Protein AF-A0A4Q6BYF3-F1 (afdb_monomer_lite)

Secondary structure (DSSP, 8-state):
--------------------------------------SPPSBPSP-GGG--SS-TT----BB-TTSTTTTTPBB-TTT-PPPEEEEE-SSEEEEEEEEETTEEEEEEEE--TTTEEEEEEEEEEEEEETTEEEEEEEEEEEEEEEEEEEETTT--EEEEEEEEEEEEEE-BTTPPP-HHHHHTT-EEEEEEEE-HHHHHHH--S-EEEEEE---HHHHHHHHHHHHHHHHHHTT-SEE-SSSSSHHHHHHHHHHTSTTTTTTSPPP----SSSSSHHHHHHHHHHTT-EEEEE--HHHHHTT---EEPPP---PPPSS---TT--EEEEEEPP-GGGS-HHHHHHHHHHHHHHHHHHHHHHHHHHHHHHHTTTS-HHHHHHHHHHHHHHHHHHHHHHHGGGS-SS----EEEEEES---S-----TT------SSS----------S-GGGEEEEEESS-PPPTT--

Sequence (468 aa):
MSTPSAFKPSFASTLTLMALGLLGATNQPAFAQQATPTGSAIIAEPDNSCAQSSDANEGPYRFTSVSSKYSGQCVDSNRFRAIQNLSIKANSVVLNNYQHANEFWEARFSIEPTNIEAVYLHVVRFPILSVVEAAHTQIRFKLKIPAQLKNQSSGKTATLNEVLISFEAVRPKDQPYNFALGALTNYAIVGRATSSAQRLVESQAPMEQYELDLAPEEKTQLFKSTLTHATDIGIKYTYNTLRPNCTTTLFDLIDTLPRFNGKFPQFLTVISNDPVAQPSIDALKTRGLLKQRVQNFEDELKGVSRTLAMPQKKSNPILPEVAGKNWSLVVTLPNLANLTQQEQLAILKIRTELLRKAPLALQGLGSAMMKEAGGDASSLITLTLGALQEQLTETIRSVNGSLPNTPQGLGLYLVPYNTPATLTPLKGTKIPAALPFAIVDIMVDASIPKSQEVYYHIGEGVRAAGDA

Foldseek 3Di:
DDDDDDDDDDDDDDDPDPPDDDPDPPPPPPLVPPPPPPDDFQKDAQDCVQDPDPQPQLRWIAGDVLQVVGHGFTWPSLPFFFWPPWDDDPFKTWIWQADDPSFIKIKMDTLDLPFFPWKKWKWFWDDQDPQAIETFIKMKTFTPDWIWIATRPPRDIDTHRMKIKWWAFIDGPPDDDHQLSLQVLNTFIAIHIYDVVVVVVVGPTWIWIFIWPDRSNQSSQLVVLSSVVRNVSRRGGTRHSWPPHRQLVSVSSVCSRPLNPPPADRDTQAPWRHRHDVSSVVVCVLSVTGPFTWDTVVCVVVVDTDTDDDDPDPRQTPPDPPPQWWKKKKKFDPDLVPDDPLQNVLSVQLVVVCVVCVSSLVRSLSSQVSVCPPDDSLVSNVVSVVVVVVVSVVSCVVSQVSHDPAADETEIETDIPDDDDDKDWDPDDDDPPDGSYDHHGHIYDDPDDPPGIDIDTRDPDGDDPPDD

Structure (mmCIF, N/CA/C/O backbone):
data_AF-A0A4Q6BYF3-F1
#
_entry.id   AF-A0A4Q6BYF3-F1
#
loop_
_atom_site.group_PDB
_atom_site.id
_atom_site.type_symbol
_atom_site.label_atom_id
_atom_site.label_alt_id
_atom_site.label_comp_id
_atom_site.label_asym_id
_ato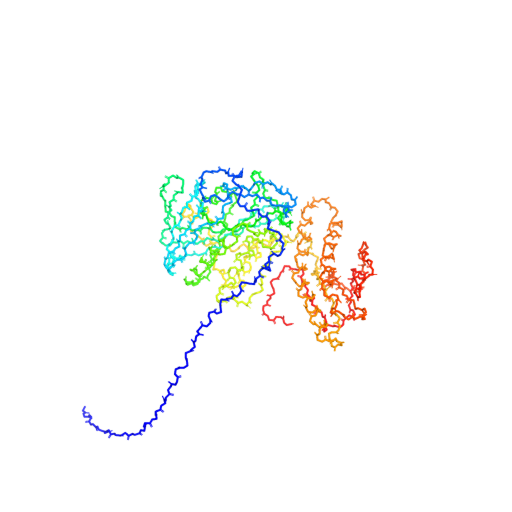m_site.label_entity_id
_atom_site.label_seq_id
_atom_site.pdbx_PDB_ins_code
_atom_site.Cartn_x
_atom_site.Cartn_y
_atom_site.Cartn_z
_atom_site.occupancy
_atom_site.B_iso_or_equiv
_atom_site.auth_seq_id
_atom_site.auth_comp_id
_atom_site.auth_asym_id
_atom_site.auth_atom_id
_atom_site.pdbx_PDB_model_num
ATOM 1 N N . MET A 1 1 ? -8.832 -73.865 13.311 1.00 36.94 1 MET A N 1
ATOM 2 C CA . MET A 1 1 ? -8.047 -74.943 13.943 1.00 36.94 1 MET A CA 1
ATOM 3 C C . MET A 1 1 ? -6.572 -74.604 13.798 1.00 36.94 1 MET A C 1
ATOM 5 O O . MET A 1 1 ? -6.159 -74.287 12.693 1.00 36.94 1 MET A O 1
ATOM 9 N N . SER A 1 2 ? -5.857 -74.615 14.929 1.00 34.62 2 SER A N 1
ATOM 10 C CA . SER A 1 2 ? -4.403 -74.822 15.091 1.00 34.62 2 SER A CA 1
ATOM 11 C C . SER A 1 2 ? -3.400 -73.979 14.276 1.00 34.62 2 SER A C 1
ATOM 13 O O . SER A 1 2 ? -3.035 -74.324 13.158 1.00 34.62 2 SER A O 1
ATOM 15 N N . THR A 1 3 ? -2.836 -72.963 14.940 1.00 40.16 3 THR A N 1
ATOM 16 C CA . THR A 1 3 ? -1.377 -72.686 14.994 1.00 40.16 3 THR A CA 1
ATOM 17 C C . THR A 1 3 ? -0.621 -73.926 15.542 1.00 40.16 3 THR A C 1
ATOM 19 O O . THR A 1 3 ? -1.298 -74.721 16.204 1.00 40.16 3 THR A O 1
ATOM 22 N N . PRO A 1 4 ? 0.717 -74.147 15.353 1.00 45.91 4 PRO A N 1
ATOM 23 C CA . PRO A 1 4 ? 1.779 -73.171 15.698 1.00 45.91 4 PRO A CA 1
ATOM 24 C C . PRO A 1 4 ? 3.186 -73.286 15.028 1.00 45.91 4 PRO A C 1
ATOM 26 O O . PRO A 1 4 ? 3.493 -74.233 14.316 1.00 45.91 4 PRO A O 1
ATOM 29 N N . SER A 1 5 ? 4.073 -72.362 15.453 1.00 33.56 5 SER A N 1
ATOM 30 C CA . SER A 1 5 ? 5.550 -72.487 15.578 1.00 33.56 5 SER A CA 1
ATOM 31 C C . SER A 1 5 ? 6.374 -72.316 14.281 1.00 33.56 5 SER A C 1
ATOM 33 O O . SER A 1 5 ? 5.979 -72.802 13.239 1.00 33.56 5 SER A O 1
ATOM 35 N N . ALA A 1 6 ? 7.529 -71.642 14.220 1.00 35.59 6 ALA A N 1
ATOM 36 C CA . ALA A 1 6 ? 8.556 -71.457 15.238 1.00 35.59 6 ALA A CA 1
ATOM 37 C C . ALA A 1 6 ? 9.418 -70.193 15.022 1.00 35.59 6 ALA A C 1
ATOM 39 O O . ALA A 1 6 ? 9.546 -69.637 13.936 1.00 35.59 6 ALA A O 1
ATOM 40 N N . PHE A 1 7 ? 10.030 -69.808 16.134 1.00 32.06 7 PHE A N 1
ATOM 41 C CA . PHE A 1 7 ? 10.952 -68.715 16.424 1.00 32.06 7 PHE A CA 1
ATOM 42 C C . PHE A 1 7 ? 12.411 -69.114 16.103 1.00 32.06 7 PHE A C 1
ATOM 44 O O . PHE A 1 7 ? 12.770 -70.242 16.437 1.00 32.06 7 PHE A O 1
ATOM 51 N N . LYS A 1 8 ? 13.263 -68.191 15.604 1.00 34.22 8 LYS A N 1
ATOM 52 C CA . LYS A 1 8 ? 14.574 -67.750 16.183 1.00 34.22 8 LYS A CA 1
ATOM 53 C C . LYS A 1 8 ? 15.545 -67.076 15.170 1.00 34.22 8 LYS A C 1
ATOM 55 O O . LYS A 1 8 ? 15.338 -67.198 13.971 1.00 34.22 8 LYS A O 1
ATOM 60 N N . PRO A 1 9 ? 16.533 -66.284 15.659 1.00 39.75 9 PRO A N 1
ATOM 61 C CA . PRO A 1 9 ? 16.914 -64.975 15.111 1.00 39.75 9 PRO A CA 1
ATOM 62 C C . PRO A 1 9 ? 18.357 -64.921 14.574 1.00 39.75 9 PRO A C 1
ATOM 64 O O . PRO A 1 9 ? 19.110 -65.869 14.766 1.00 39.75 9 PRO A O 1
ATOM 67 N N . SER A 1 10 ? 18.759 -63.772 14.008 1.00 26.62 10 SER A N 1
ATOM 68 C CA . SER A 1 10 ? 20.094 -63.143 14.153 1.00 26.62 10 SER A CA 1
ATOM 69 C C . SER A 1 10 ? 20.342 -62.166 13.001 1.00 26.62 10 SER A C 1
ATOM 71 O O . SER A 1 10 ? 20.379 -62.591 11.856 1.00 26.62 10 SER A O 1
ATOM 73 N N . PHE A 1 11 ? 20.514 -60.875 13.288 1.00 29.92 11 PHE A N 1
ATOM 74 C CA . PHE A 1 11 ? 21.774 -60.149 13.072 1.00 29.92 11 PHE A CA 1
ATOM 75 C C . PHE A 1 11 ? 21.577 -58.692 13.497 1.00 29.92 11 PHE A C 1
ATOM 77 O O . PHE A 1 11 ? 20.795 -57.939 12.922 1.00 29.92 11 PHE A O 1
ATOM 84 N N . ALA A 1 12 ? 22.287 -58.324 14.560 1.00 28.39 12 ALA A N 1
ATOM 85 C CA . ALA A 1 12 ? 22.456 -56.951 14.987 1.00 28.39 12 ALA A CA 1
ATOM 86 C C . ALA A 1 12 ? 23.328 -56.212 13.963 1.00 28.39 12 ALA A C 1
ATOM 88 O O . ALA A 1 12 ? 24.380 -56.702 13.556 1.00 28.39 12 ALA A O 1
ATOM 89 N N . SER A 1 13 ? 22.907 -55.018 13.565 1.00 31.47 13 SER A N 1
ATOM 90 C CA . SER A 1 13 ? 23.782 -54.020 12.956 1.00 31.47 13 SER A CA 1
ATOM 91 C C . SER A 1 13 ? 23.503 -52.699 13.648 1.00 31.47 13 SER A C 1
ATOM 93 O O . SER A 1 13 ? 22.483 -52.048 13.439 1.00 31.47 13 SER A O 1
ATOM 95 N N . THR A 1 14 ? 24.409 -52.379 14.560 1.00 29.12 14 THR A N 1
ATOM 96 C CA . THR A 1 14 ? 24.496 -51.138 15.313 1.00 29.12 14 THR A CA 1
ATOM 97 C C . THR A 1 14 ? 24.808 -50.008 14.335 1.00 29.12 14 THR A C 1
ATOM 99 O O . THR A 1 14 ? 25.948 -49.867 13.898 1.00 29.12 14 THR A O 1
ATOM 102 N N . LEU A 1 15 ? 23.802 -49.214 13.961 1.00 25.42 15 LEU A N 1
ATOM 103 C CA . LEU A 1 15 ? 24.016 -47.966 13.233 1.00 25.42 15 LEU A CA 1
ATOM 104 C C . LEU A 1 15 ? 24.005 -46.814 14.241 1.00 25.42 15 LEU A C 1
ATOM 106 O O . LEU A 1 15 ? 22.958 -46.349 14.687 1.00 25.42 15 LEU A O 1
ATOM 110 N N . THR A 1 16 ? 25.203 -46.388 14.627 1.00 27.38 16 THR A N 1
ATOM 111 C CA . THR A 1 16 ? 25.447 -45.174 15.405 1.00 27.38 16 THR A CA 1
ATOM 112 C C . THR A 1 16 ? 25.079 -43.965 14.547 1.00 27.38 16 THR A C 1
ATOM 114 O O . THR A 1 16 ? 25.846 -43.557 13.676 1.00 27.38 16 THR A O 1
ATOM 117 N N . LEU A 1 17 ? 23.892 -43.397 14.766 1.00 25.06 17 LEU A N 1
ATOM 118 C CA . LEU A 1 17 ? 23.486 -42.141 14.141 1.00 25.06 17 LEU A CA 1
ATOM 119 C C . LEU A 1 17 ? 24.124 -40.985 14.926 1.00 25.06 17 LEU A C 1
ATOM 121 O O . LEU A 1 17 ? 23.691 -40.652 16.029 1.00 25.06 17 LEU A O 1
ATOM 125 N N . MET A 1 18 ? 25.181 -40.389 14.371 1.00 27.33 18 MET A N 1
ATOM 126 C CA . MET A 1 18 ? 25.690 -39.106 14.851 1.00 27.33 18 MET A CA 1
ATOM 127 C C . MET A 1 18 ? 24.637 -38.029 14.581 1.00 27.33 18 MET A C 1
ATOM 129 O O . MET A 1 18 ? 24.367 -37.677 13.433 1.00 27.33 18 MET A O 1
ATOM 133 N N . ALA A 1 19 ? 24.046 -37.500 15.650 1.00 27.28 19 ALA A N 1
ATOM 134 C CA . ALA A 1 19 ? 23.234 -36.297 15.611 1.00 27.28 19 ALA A CA 1
ATOM 135 C C . ALA A 1 19 ? 24.152 -35.083 15.384 1.00 27.28 19 ALA A C 1
ATOM 137 O O . ALA A 1 19 ? 24.695 -34.510 16.327 1.00 27.28 19 ALA A O 1
ATOM 138 N N . LEU A 1 20 ? 24.346 -34.705 14.118 1.00 27.92 20 LEU A N 1
ATOM 139 C CA . LEU A 1 20 ? 24.881 -33.395 13.763 1.00 27.92 20 LEU A CA 1
ATOM 140 C C . LEU A 1 20 ? 23.765 -32.362 13.955 1.00 27.92 20 LEU A C 1
ATOM 142 O O . LEU A 1 20 ? 22.770 -32.355 13.229 1.00 27.92 20 LEU A O 1
ATOM 146 N N . GLY A 1 21 ? 23.934 -31.502 14.958 1.00 27.83 21 GLY A N 1
ATOM 147 C CA . GLY A 1 21 ? 23.084 -30.342 15.191 1.00 27.83 21 GLY A CA 1
ATOM 148 C C . GLY A 1 21 ? 23.153 -29.373 14.014 1.00 27.83 21 GLY A C 1
ATOM 149 O O . GLY A 1 21 ? 24.082 -28.578 13.901 1.00 27.83 21 GLY A O 1
ATOM 150 N N . LEU A 1 22 ? 22.146 -29.432 13.146 1.00 28.06 22 LEU A N 1
ATOM 151 C CA . LEU A 1 22 ? 21.836 -28.380 12.188 1.00 28.06 22 LEU A CA 1
ATOM 152 C C . LEU A 1 22 ? 21.227 -27.205 12.957 1.00 28.06 22 LEU A C 1
ATOM 154 O O . LEU A 1 22 ? 20.026 -27.156 13.220 1.00 28.06 22 LEU A O 1
ATOM 158 N N . LEU A 1 23 ? 22.083 -26.255 13.331 1.00 30.52 23 LEU A N 1
ATOM 159 C CA . LEU A 1 23 ? 21.672 -24.894 13.649 1.00 30.52 23 LEU A CA 1
ATOM 160 C C . LEU A 1 23 ? 20.987 -24.323 12.403 1.00 30.52 23 LEU A C 1
ATOM 162 O O . LEU A 1 23 ? 21.635 -23.999 11.409 1.00 30.52 23 LEU A O 1
ATOM 166 N N . GLY A 1 24 ? 19.657 -24.262 12.449 1.00 28.36 24 GLY A N 1
ATOM 167 C CA . GLY A 1 24 ? 18.836 -23.635 11.427 1.00 28.36 24 GLY A CA 1
ATOM 168 C C . GLY A 1 24 ? 19.123 -22.141 11.376 1.00 28.36 24 GLY A C 1
ATOM 169 O O . GLY A 1 24 ? 18.528 -21.364 12.119 1.00 28.36 24 GLY A O 1
ATOM 170 N N . ALA A 1 25 ? 20.028 -21.740 10.487 1.00 29.81 25 ALA A N 1
ATOM 171 C CA . ALA A 1 25 ? 20.096 -20.370 10.016 1.00 29.81 25 ALA A CA 1
ATOM 172 C C . ALA A 1 25 ? 18.767 -20.072 9.312 1.00 29.81 25 ALA A C 1
ATOM 174 O O . ALA A 1 25 ? 18.494 -20.559 8.214 1.00 29.81 25 ALA A O 1
ATOM 175 N N . THR A 1 26 ? 17.898 -19.316 9.977 1.00 32.72 26 THR A N 1
ATOM 176 C CA . THR A 1 26 ? 16.707 -18.757 9.352 1.00 32.72 26 THR A CA 1
ATOM 177 C C . THR A 1 26 ? 17.178 -17.789 8.275 1.00 32.72 26 THR A C 1
ATOM 179 O O . THR A 1 26 ? 17.544 -16.653 8.576 1.00 32.72 26 THR A O 1
ATOM 182 N N . ASN A 1 27 ? 17.190 -18.243 7.022 1.00 29.67 27 ASN A N 1
ATOM 183 C CA . ASN A 1 27 ? 17.256 -17.378 5.852 1.00 29.67 27 ASN A CA 1
ATOM 184 C C . ASN A 1 27 ? 15.988 -16.518 5.854 1.00 29.67 27 ASN A C 1
ATOM 186 O O . ASN A 1 27 ? 14.999 -16.856 5.205 1.00 29.67 27 ASN A O 1
ATOM 190 N N . GLN A 1 28 ? 15.985 -15.427 6.625 1.00 32.56 28 GLN A N 1
ATOM 191 C CA . GLN A 1 28 ? 15.063 -14.341 6.344 1.00 32.56 28 GLN A CA 1
ATOM 192 C C . GLN A 1 28 ? 15.388 -13.895 4.918 1.00 32.56 28 GLN A C 1
ATOM 194 O O . GLN A 1 28 ? 16.547 -13.558 4.655 1.00 32.56 28 GLN A O 1
ATOM 199 N N . PRO A 1 29 ? 14.432 -13.958 3.975 1.00 34.97 29 PRO A N 1
ATOM 200 C CA . PRO A 1 29 ? 14.659 -13.394 2.663 1.00 34.97 29 PRO A CA 1
ATOM 201 C C . PRO A 1 29 ? 15.034 -11.939 2.903 1.00 34.97 29 PRO A C 1
ATOM 203 O O . PRO A 1 29 ? 14.283 -11.200 3.543 1.00 34.97 29 PRO A O 1
ATOM 206 N N . ALA A 1 30 ? 16.231 -11.557 2.462 1.00 33.44 30 ALA A N 1
ATOM 207 C CA . ALA A 1 30 ? 16.587 -10.162 2.369 1.00 33.44 30 ALA A CA 1
ATOM 208 C C . ALA A 1 30 ? 15.487 -9.541 1.511 1.00 33.44 30 ALA A C 1
ATOM 210 O O . ALA A 1 30 ? 15.455 -9.764 0.299 1.00 33.44 30 ALA A O 1
ATOM 211 N N . PHE A 1 31 ? 14.551 -8.817 2.142 1.00 40.72 31 PHE A N 1
ATOM 212 C CA . PHE A 1 31 ? 13.815 -7.767 1.456 1.00 40.72 31 PHE A CA 1
ATOM 213 C C . PHE A 1 31 ? 14.878 -7.088 0.630 1.00 40.72 31 PHE A C 1
ATOM 215 O O . PHE A 1 31 ? 15.863 -6.651 1.232 1.00 40.72 31 PHE A O 1
ATOM 222 N N . ALA A 1 32 ? 14.756 -7.151 -0.702 1.00 38.75 32 ALA A N 1
ATOM 223 C CA . ALA A 1 32 ? 15.690 -6.507 -1.605 1.00 38.75 32 ALA A CA 1
ATOM 224 C C . ALA A 1 32 ? 15.945 -5.151 -0.976 1.00 38.75 32 ALA A C 1
ATOM 226 O O . ALA A 1 32 ? 14.993 -4.376 -0.866 1.00 38.75 32 ALA A O 1
ATOM 227 N N . GLN A 1 33 ? 17.140 -4.984 -0.391 1.00 38.09 33 GLN A N 1
ATOM 228 C CA . GLN A 1 33 ? 17.456 -3.826 0.419 1.00 38.09 33 GLN A CA 1
ATOM 229 C C . GLN A 1 33 ? 17.256 -2.698 -0.568 1.00 38.09 33 GLN A C 1
ATOM 231 O O . GLN A 1 33 ? 18.058 -2.535 -1.488 1.00 38.09 33 GLN A O 1
ATOM 236 N N . GLN A 1 34 ? 16.109 -2.021 -0.473 1.00 44.66 34 GLN A N 1
ATOM 237 C CA . GLN A 1 34 ? 15.889 -0.776 -1.168 1.00 44.66 34 GLN A CA 1
ATOM 238 C C . GLN A 1 34 ? 17.050 0.039 -0.653 1.00 44.66 34 GLN A C 1
ATOM 240 O O . GLN A 1 34 ? 17.104 0.271 0.557 1.00 44.66 34 GLN A O 1
ATOM 245 N N . ALA A 1 35 ? 18.043 0.236 -1.530 1.00 37.38 35 ALA A N 1
ATOM 246 C CA . ALA A 1 35 ? 19.372 0.694 -1.170 1.00 37.38 35 ALA A CA 1
ATOM 247 C C . ALA A 1 35 ? 19.213 1.727 -0.067 1.00 37.38 35 ALA A C 1
ATOM 249 O O . ALA A 1 35 ? 18.460 2.683 -0.267 1.00 37.38 35 ALA A O 1
ATOM 250 N N . THR A 1 36 ? 19.798 1.459 1.106 1.00 37.47 36 THR A N 1
ATOM 251 C CA . THR A 1 36 ? 19.768 2.375 2.245 1.00 37.47 36 THR A CA 1
ATOM 252 C C . THR A 1 36 ? 19.996 3.763 1.672 1.00 37.47 36 THR A C 1
ATOM 254 O O . THR A 1 36 ? 21.047 3.971 1.057 1.00 37.47 36 THR A O 1
ATOM 257 N N . PRO A 1 37 ? 18.998 4.665 1.719 1.00 44.47 37 PRO A N 1
ATOM 258 C CA . PRO A 1 37 ? 19.116 5.912 1.007 1.00 44.47 37 PRO A CA 1
ATOM 259 C C . PRO A 1 37 ? 20.228 6.670 1.714 1.00 44.47 37 PRO A C 1
ATOM 261 O O . PRO A 1 37 ? 20.066 7.170 2.818 1.00 44.47 37 PRO A O 1
ATOM 264 N N . THR A 1 38 ? 21.385 6.739 1.070 1.00 45.97 38 THR A N 1
ATOM 265 C CA . THR A 1 38 ? 22.419 7.723 1.383 1.00 45.97 38 THR A CA 1
ATOM 266 C C . THR A 1 38 ? 21.958 9.136 1.000 1.00 45.97 38 THR A C 1
ATOM 268 O O . THR A 1 38 ? 22.697 10.095 1.191 1.00 45.97 38 THR A O 1
ATOM 271 N N . GLY A 1 39 ? 20.735 9.277 0.474 1.00 59.50 39 GLY A N 1
ATOM 272 C CA . GLY A 1 39 ? 20.040 10.541 0.290 1.00 59.50 39 GLY A CA 1
ATOM 273 C C . GLY A 1 39 ? 19.289 10.972 1.548 1.00 59.50 39 GLY A C 1
ATOM 274 O O . GLY A 1 39 ? 18.765 10.149 2.296 1.00 59.50 39 GLY A O 1
ATOM 275 N N . SER A 1 40 ? 19.226 12.285 1.755 1.00 74.50 40 SER A N 1
ATOM 276 C CA . SER A 1 40 ? 18.434 12.929 2.803 1.00 74.50 40 SER A CA 1
ATOM 277 C C . SER A 1 40 ? 16.994 12.387 2.854 1.00 74.50 40 SER A C 1
ATOM 279 O O . SER A 1 40 ? 16.390 12.109 1.816 1.00 74.50 40 SER A O 1
ATOM 281 N N . ALA A 1 41 ? 16.427 12.254 4.056 1.00 87.56 41 ALA A N 1
ATOM 282 C CA . ALA A 1 41 ? 15.042 11.819 4.244 1.00 87.56 41 ALA A CA 1
ATOM 283 C C . ALA A 1 41 ? 14.049 12.854 3.683 1.00 87.56 41 ALA A C 1
ATOM 285 O O . ALA A 1 41 ? 14.273 14.059 3.806 1.00 87.56 41 ALA A O 1
ATOM 286 N N . ILE A 1 42 ? 12.938 12.402 3.087 1.00 90.88 42 ILE A N 1
ATOM 287 C CA . ILE A 1 42 ? 11.892 13.296 2.545 1.00 90.88 42 ILE A CA 1
ATOM 288 C C . ILE A 1 42 ? 11.071 13.998 3.631 1.00 90.88 42 ILE A C 1
ATOM 290 O O . ILE A 1 42 ? 10.536 15.086 3.411 1.00 90.88 42 ILE A O 1
ATOM 294 N N . ILE A 1 43 ? 11.009 13.390 4.809 1.00 91.06 43 ILE A N 1
ATOM 295 C CA . ILE A 1 43 ? 10.366 13.926 5.999 1.00 91.06 43 ILE A CA 1
ATOM 296 C C . ILE A 1 43 ? 11.434 14.208 7.054 1.00 91.06 43 ILE A C 1
ATOM 298 O O . ILE A 1 43 ? 12.379 13.435 7.211 1.00 91.06 43 ILE A O 1
ATOM 302 N N . ALA A 1 44 ? 11.298 15.347 7.727 1.00 86.19 44 ALA A N 1
ATOM 303 C CA . ALA A 1 44 ? 12.136 15.724 8.853 1.00 86.19 44 ALA A CA 1
ATOM 304 C C . ALA A 1 44 ? 11.815 14.864 10.084 1.00 86.19 44 ALA A C 1
ATOM 306 O O . ALA A 1 44 ? 10.776 14.207 10.151 1.00 86.19 44 ALA A O 1
ATOM 307 N N . GLU A 1 45 ? 12.678 14.930 11.094 1.00 89.75 45 GLU A N 1
ATOM 308 C CA . GLU A 1 45 ? 12.333 14.443 12.431 1.00 89.75 45 GLU A CA 1
ATOM 309 C C . GLU A 1 45 ? 11.024 15.083 12.938 1.00 89.75 45 GLU A C 1
ATOM 311 O O . GLU A 1 45 ? 10.645 16.159 12.454 1.00 89.75 45 GLU A O 1
ATOM 316 N N . PRO A 1 46 ? 10.315 14.439 13.889 1.00 91.75 46 PRO A N 1
ATOM 317 C CA . PRO A 1 46 ? 9.069 14.970 14.427 1.00 91.75 46 PRO A CA 1
ATOM 318 C C . PRO A 1 46 ? 9.166 16.455 14.818 1.00 91.75 46 PRO A C 1
ATOM 320 O O . PRO A 1 46 ? 10.068 16.861 15.552 1.00 91.75 46 PRO A O 1
ATOM 323 N N . ASP A 1 47 ? 8.215 17.258 14.342 1.00 93.12 47 ASP A N 1
ATOM 324 C CA . ASP A 1 47 ? 8.153 18.708 14.536 1.00 93.12 47 ASP A CA 1
ATOM 325 C C . ASP A 1 47 ? 6.828 19.076 15.212 1.00 93.12 47 ASP A C 1
ATOM 327 O O . ASP A 1 47 ? 5.783 19.155 14.567 1.00 93.12 47 ASP A O 1
ATOM 331 N N . ASN A 1 48 ? 6.870 19.343 16.520 1.00 94.81 48 ASN A N 1
ATOM 332 C CA . ASN A 1 48 ? 5.680 19.679 17.308 1.00 94.81 48 ASN A CA 1
ATOM 333 C C . ASN A 1 48 ? 4.971 20.961 16.841 1.00 94.81 48 ASN A C 1
ATOM 335 O O . ASN A 1 48 ? 3.794 21.135 17.143 1.00 94.81 48 ASN A O 1
ATOM 339 N N . SER A 1 49 ? 5.632 21.846 16.081 1.00 95.56 49 SER A N 1
ATOM 340 C CA . SER A 1 49 ? 4.952 23.003 15.479 1.00 95.56 49 SER A CA 1
ATOM 341 C C . SER A 1 49 ? 3.972 22.608 14.366 1.00 95.56 49 SER A C 1
ATOM 343 O O . SER A 1 49 ? 3.109 23.403 13.998 1.00 95.56 49 SER A O 1
ATOM 345 N N . CYS A 1 50 ? 4.077 21.378 13.852 1.00 95.88 50 CYS A N 1
ATOM 346 C CA . CYS A 1 50 ? 3.139 20.783 12.905 1.00 95.88 50 CYS A CA 1
ATOM 347 C C . CYS A 1 50 ? 2.027 19.958 13.573 1.00 95.88 50 CYS A C 1
ATOM 349 O O . CYS A 1 50 ? 1.234 19.355 12.851 1.00 95.88 50 CYS A O 1
ATOM 351 N N . ALA A 1 51 ? 1.956 19.908 14.908 1.00 95.94 51 ALA A N 1
ATOM 352 C CA . ALA A 1 51 ? 0.914 19.164 15.610 1.00 95.94 51 ALA A CA 1
ATOM 353 C C . ALA A 1 51 ? -0.484 19.738 15.333 1.00 95.94 51 ALA A C 1
ATOM 355 O O . ALA A 1 51 ? -0.717 20.945 15.402 1.00 95.94 51 ALA A O 1
ATOM 356 N N . GLN A 1 52 ? -1.418 18.848 15.022 1.00 94.19 52 GLN A N 1
ATOM 357 C CA . GLN A 1 52 ? -2.818 19.127 14.712 1.00 94.19 52 GLN A CA 1
ATOM 358 C C . GLN A 1 52 ? -3.762 18.628 15.814 1.00 94.19 52 GLN A C 1
ATOM 360 O O . GLN A 1 52 ? -4.954 18.937 15.791 1.00 94.19 52 GLN A O 1
ATOM 365 N N . SER A 1 53 ? -3.244 17.877 16.786 1.00 93.88 53 SER A N 1
ATOM 366 C CA . SER A 1 53 ? -3.954 17.364 17.951 1.00 93.88 53 SER A CA 1
ATOM 367 C C . SER A 1 53 ? -3.023 17.259 19.168 1.00 93.88 53 SER A C 1
ATOM 369 O O . SER A 1 53 ? -1.820 17.495 19.085 1.00 93.88 53 SER A O 1
ATOM 371 N N . SER A 1 54 ? -3.586 16.899 20.322 1.00 92.31 54 SER A N 1
ATOM 372 C CA . SER A 1 54 ? -2.833 16.585 21.543 1.00 92.31 54 SER A CA 1
ATOM 373 C C . SER A 1 54 ? -2.511 15.091 21.697 1.00 92.31 54 SER A C 1
ATOM 375 O O . SER A 1 54 ? -2.036 14.672 22.752 1.00 92.31 54 SER A O 1
ATOM 377 N N . ASP A 1 55 ? -2.792 14.265 20.683 1.00 94.19 55 ASP A N 1
ATOM 378 C CA . ASP A 1 55 ? -2.507 12.829 20.724 1.00 94.19 55 ASP A CA 1
ATOM 379 C C . ASP A 1 55 ? -0.996 12.579 20.653 1.00 94.19 55 ASP A C 1
ATOM 381 O O . ASP A 1 55 ? -0.338 12.916 19.669 1.00 94.19 55 ASP A O 1
ATOM 385 N N . ALA A 1 56 ? -0.451 11.925 21.679 1.00 93.56 56 ALA A N 1
ATOM 386 C CA . ALA A 1 56 ? 0.972 11.606 21.768 1.00 93.56 56 ALA A CA 1
ATOM 387 C C . ALA A 1 56 ? 1.482 10.717 20.617 1.00 93.56 56 ALA A C 1
ATOM 389 O O . ALA A 1 56 ? 2.683 10.686 20.361 1.00 93.56 56 ALA A O 1
ATOM 390 N N . ASN A 1 57 ? 0.592 10.003 19.920 1.00 94.81 57 ASN A N 1
ATOM 391 C CA . ASN A 1 57 ? 0.951 9.141 18.792 1.00 94.81 57 ASN A CA 1
ATOM 392 C C . ASN A 1 57 ? 0.759 9.824 17.432 1.00 94.81 57 ASN A C 1
ATOM 394 O O . ASN A 1 57 ? 0.878 9.158 16.406 1.00 94.81 57 ASN A O 1
ATOM 398 N N . GLU A 1 58 ? 0.433 11.119 17.383 1.00 94.56 58 GLU A N 1
ATOM 399 C CA . GLU A 1 58 ? 0.157 11.812 16.122 1.00 94.56 58 GLU A CA 1
ATOM 400 C C . GLU A 1 58 ? 1.310 11.704 15.118 1.00 94.56 58 GLU A C 1
ATOM 402 O O . GLU A 1 58 ? 1.068 11.465 13.936 1.00 94.56 58 GLU A O 1
ATOM 407 N N . GLY A 1 59 ? 2.547 11.862 15.598 1.00 91.62 59 GLY A N 1
ATOM 408 C CA . GLY A 1 59 ? 3.715 12.015 14.737 1.00 91.62 59 GLY A CA 1
ATOM 409 C C . GLY A 1 59 ? 3.567 13.250 13.841 1.00 91.62 59 GLY A C 1
ATOM 410 O O . GLY A 1 59 ? 3.258 13.110 12.661 1.00 91.62 59 GLY A O 1
ATOM 411 N N . PRO A 1 60 ? 3.729 14.472 14.372 1.00 95.00 60 PRO A N 1
ATOM 412 C CA . PRO A 1 60 ? 3.681 15.668 13.545 1.00 95.00 60 PRO A CA 1
ATOM 413 C C . PRO A 1 60 ? 4.983 15.804 12.750 1.00 95.00 60 PRO A C 1
ATOM 415 O O . PRO A 1 60 ? 6.074 15.711 13.308 1.00 95.00 60 PRO A O 1
ATOM 418 N N . TYR A 1 61 ? 4.879 16.013 11.438 1.00 95.56 61 TYR A N 1
ATOM 419 C CA . TYR A 1 61 ? 6.024 15.974 10.525 1.00 95.56 61 TYR A CA 1
ATOM 420 C C . TYR A 1 61 ? 6.026 17.141 9.540 1.00 95.56 61 TYR A C 1
ATOM 422 O O . TYR A 1 61 ? 4.981 17.711 9.214 1.00 95.56 61 TYR A O 1
ATOM 430 N N . ARG A 1 62 ? 7.209 17.433 8.992 1.00 95.81 62 ARG A N 1
ATOM 431 C CA . ARG A 1 62 ? 7.427 18.430 7.940 1.00 95.81 62 ARG A CA 1
ATOM 432 C C . ARG A 1 62 ? 8.182 17.818 6.765 1.00 95.81 62 ARG A C 1
ATOM 434 O O . ARG A 1 62 ? 9.085 17.008 6.960 1.00 95.81 62 ARG A O 1
ATOM 441 N N . PHE A 1 63 ? 7.848 18.233 5.549 1.00 95.94 63 PHE A N 1
ATOM 442 C CA . PHE A 1 63 ? 8.637 17.894 4.365 1.00 95.94 63 PHE A CA 1
ATOM 443 C C . PHE A 1 63 ? 9.994 18.608 4.380 1.00 95.94 63 PHE A C 1
ATOM 445 O O . PHE A 1 63 ? 10.076 19.798 4.694 1.00 95.94 63 PHE A O 1
ATOM 452 N N . THR A 1 64 ? 11.055 17.900 4.000 1.00 94.69 64 THR A N 1
ATOM 453 C CA . THR A 1 64 ? 12.404 18.467 3.846 1.00 94.69 64 THR A CA 1
ATOM 454 C C . THR A 1 64 ? 12.609 19.050 2.446 1.00 94.69 64 THR A C 1
ATOM 456 O O . THR A 1 64 ? 11.737 18.965 1.578 1.00 94.69 64 THR A O 1
ATOM 459 N N . SER A 1 65 ? 13.807 19.584 2.200 1.00 91.69 65 SER A N 1
ATOM 460 C CA . SER A 1 65 ? 14.249 20.068 0.887 1.00 91.69 65 SER A CA 1
ATOM 461 C C . SER A 1 65 ? 14.282 18.998 -0.210 1.00 91.69 65 SER A C 1
ATOM 463 O O . SER A 1 65 ? 14.360 19.345 -1.385 1.00 91.69 65 SER A O 1
ATOM 465 N N . VAL A 1 66 ? 14.181 17.711 0.139 1.00 89.12 66 VAL A N 1
ATOM 466 C CA . VAL A 1 66 ? 14.055 16.610 -0.832 1.00 89.12 66 VAL A CA 1
ATOM 467 C C . VAL A 1 66 ? 12.738 16.710 -1.604 1.00 89.12 66 VAL A C 1
ATOM 469 O O . VAL A 1 66 ? 12.686 16.378 -2.787 1.00 89.12 66 VAL A O 1
ATOM 472 N N . SER A 1 67 ? 11.673 17.208 -0.966 1.00 90.75 67 SER A N 1
ATOM 473 C CA . SER A 1 67 ? 10.429 17.530 -1.663 1.00 90.75 67 SER A CA 1
ATOM 474 C C . SER A 1 67 ? 10.548 18.901 -2.324 1.00 90.75 67 SER A C 1
ATOM 476 O O . SER A 1 67 ? 10.342 19.934 -1.687 1.00 90.75 67 SER A O 1
ATOM 478 N N . SER A 1 68 ? 10.830 18.917 -3.628 1.00 88.19 68 SER A N 1
ATOM 479 C CA . SER A 1 68 ? 10.968 20.158 -4.407 1.00 88.19 68 SER A CA 1
ATOM 480 C C . SER A 1 68 ? 9.753 21.093 -4.311 1.00 88.19 68 SER A C 1
ATOM 482 O O . SER A 1 68 ? 9.899 22.312 -4.369 1.00 88.19 68 SER A O 1
ATOM 484 N N . LYS A 1 69 ? 8.545 20.534 -4.155 1.00 90.88 69 LYS A N 1
ATOM 485 C CA . LYS A 1 69 ? 7.290 21.294 -4.135 1.00 90.88 69 LYS A CA 1
ATOM 486 C C . LYS A 1 69 ? 6.814 21.663 -2.733 1.00 90.88 69 LYS A C 1
ATOM 488 O O . LYS A 1 69 ? 6.216 22.728 -2.569 1.00 90.88 69 LYS A O 1
ATOM 493 N N . TYR A 1 70 ? 7.016 20.780 -1.758 1.00 95.31 70 TYR A N 1
ATOM 494 C CA . TYR A 1 70 ? 6.402 20.902 -0.434 1.00 95.31 70 TYR A CA 1
ATOM 495 C C . TYR A 1 70 ? 7.406 21.128 0.691 1.00 95.31 70 TYR A C 1
ATOM 497 O O . TYR A 1 70 ? 6.992 21.161 1.846 1.00 95.31 70 TYR A O 1
ATOM 505 N N . SER A 1 71 ? 8.691 21.319 0.379 1.00 95.56 71 SER A N 1
ATOM 506 C CA . SER A 1 71 ? 9.727 21.642 1.363 1.00 95.56 71 SER A CA 1
ATOM 507 C C . SER A 1 71 ? 9.254 22.689 2.370 1.00 95.56 71 SER A C 1
ATOM 509 O O . SER A 1 71 ? 8.766 23.760 2.008 1.00 95.56 71 SER A O 1
ATOM 511 N N . GLY A 1 72 ? 9.404 22.364 3.651 1.00 95.31 72 GLY A N 1
ATOM 512 C CA . GLY A 1 72 ? 9.016 23.229 4.752 1.00 95.31 72 GLY A CA 1
ATOM 513 C C . GLY A 1 72 ? 7.528 23.197 5.103 1.00 95.31 72 GLY A C 1
ATOM 514 O O . GLY A 1 72 ? 7.150 23.866 6.054 1.00 95.31 72 GLY A O 1
ATOM 515 N N . GLN A 1 73 ? 6.667 22.446 4.413 1.00 97.25 73 GLN A N 1
ATOM 516 C CA . GLN A 1 73 ? 5.238 22.356 4.748 1.00 97.25 73 GLN A CA 1
ATOM 517 C C . GLN A 1 73 ? 4.951 21.207 5.721 1.00 97.25 73 GLN A C 1
ATOM 519 O O . GLN A 1 73 ? 5.594 20.157 5.662 1.00 97.25 73 GLN A O 1
ATOM 524 N N . CYS A 1 74 ? 3.973 21.404 6.608 1.00 97.00 74 CYS A N 1
ATOM 525 C CA . CYS A 1 74 ? 3.525 20.371 7.540 1.00 97.00 74 CYS A CA 1
ATOM 526 C C . CYS A 1 74 ? 2.722 19.281 6.824 1.00 97.00 74 CYS A C 1
ATOM 528 O O . CYS A 1 74 ? 1.894 19.569 5.956 1.00 97.00 74 CYS A O 1
ATOM 530 N N . VAL A 1 75 ? 2.944 18.035 7.229 1.00 96.44 75 VAL A N 1
ATOM 531 C CA . VAL A 1 75 ? 2.143 16.874 6.833 1.00 96.44 75 VAL A CA 1
ATOM 532 C C . VAL A 1 75 ? 0.728 16.987 7.415 1.00 96.44 75 VAL A C 1
ATOM 534 O O . VAL A 1 75 ? 0.538 17.487 8.522 1.00 96.44 75 VAL A O 1
ATOM 537 N N . ASP A 1 76 ? -0.275 16.513 6.675 1.00 96.56 76 ASP A N 1
ATOM 538 C CA . ASP A 1 76 ? -1.648 16.369 7.171 1.00 96.56 76 ASP A CA 1
ATOM 539 C C . ASP A 1 76 ? -1.784 15.169 8.126 1.00 96.56 76 ASP A C 1
ATOM 541 O O . ASP A 1 76 ? -2.256 14.094 7.749 1.00 96.56 76 ASP A O 1
ATOM 545 N N . SER A 1 77 ? -1.330 15.338 9.367 1.00 95.44 77 SER A N 1
ATOM 546 C CA . SER A 1 77 ? -1.338 14.310 10.416 1.00 95.44 77 SER A CA 1
ATOM 547 C C . SER A 1 77 ? -2.738 13.972 10.946 1.00 95.44 77 SER A C 1
ATOM 549 O O . SER A 1 77 ? -2.905 12.951 11.611 1.00 95.44 77 SER A O 1
ATOM 551 N N . ASN A 1 78 ? -3.777 14.748 10.626 1.00 94.31 78 ASN A N 1
ATOM 552 C CA . ASN A 1 78 ? -5.169 14.350 10.868 1.00 94.31 78 ASN A CA 1
ATOM 553 C C . ASN A 1 78 ? -5.645 13.239 9.925 1.00 94.31 78 ASN A C 1
ATOM 555 O O . ASN A 1 78 ? -6.624 12.552 10.220 1.00 94.31 78 ASN A O 1
ATOM 559 N N . ARG A 1 79 ? -4.955 13.041 8.799 1.00 94.38 79 ARG A N 1
ATOM 560 C CA . ARG A 1 79 ? -5.287 12.013 7.808 1.00 94.38 79 ARG A CA 1
ATOM 561 C C . ARG A 1 79 ? -4.202 10.952 7.669 1.00 94.38 79 ARG A C 1
ATOM 563 O O . ARG A 1 79 ? -4.506 9.764 7.606 1.00 94.38 79 ARG A O 1
ATOM 570 N N . PHE A 1 80 ? -2.942 11.362 7.604 1.00 95.75 80 PHE A N 1
ATOM 571 C CA . PHE A 1 80 ? -1.814 10.486 7.306 1.00 95.75 80 PHE A CA 1
ATOM 572 C C . PHE A 1 80 ? -0.974 10.250 8.557 1.00 95.75 80 PHE A C 1
ATOM 574 O O . PHE A 1 80 ? 0.060 10.885 8.751 1.00 95.75 80 PHE A O 1
ATOM 581 N N . ARG A 1 81 ? -1.409 9.303 9.393 1.00 96.62 81 ARG A N 1
ATOM 582 C CA . ARG A 1 81 ? -0.598 8.796 10.505 1.00 96.62 81 ARG A CA 1
ATOM 583 C C . ARG A 1 81 ? -0.014 7.438 10.159 1.00 96.62 81 ARG A C 1
ATOM 585 O O . ARG A 1 81 ? -0.727 6.552 9.691 1.00 96.62 81 ARG A O 1
ATOM 592 N N . ALA A 1 82 ? 1.282 7.287 10.405 1.00 96.69 82 ALA A N 1
ATOM 593 C CA . ALA A 1 82 ? 1.928 5.986 10.361 1.00 96.69 82 ALA A CA 1
ATOM 594 C C . ALA A 1 82 ? 1.452 5.117 11.531 1.00 96.69 82 ALA A C 1
ATOM 596 O O . ALA A 1 82 ? 1.137 5.629 12.610 1.00 96.69 82 ALA A O 1
ATOM 597 N N . ILE A 1 83 ? 1.452 3.801 11.328 1.00 97.94 83 ILE A N 1
ATOM 598 C CA . ILE A 1 83 ? 1.261 2.837 12.413 1.00 97.94 83 ILE A CA 1
ATOM 599 C C . ILE A 1 83 ? 2.354 3.053 13.468 1.00 97.94 83 ILE A C 1
ATOM 601 O O . ILE A 1 83 ? 3.534 3.163 13.134 1.00 97.94 83 ILE A O 1
ATOM 605 N N . GLN A 1 84 ? 1.963 3.100 14.742 1.00 97.06 84 GLN A N 1
ATOM 606 C CA . GLN A 1 84 ? 2.895 3.213 15.866 1.00 97.06 84 GLN A CA 1
ATOM 607 C C . GLN A 1 84 ? 2.695 2.092 16.880 1.00 97.06 84 GLN A C 1
ATOM 609 O O . GLN A 1 84 ? 1.643 1.459 16.923 1.00 97.06 84 GLN A O 1
ATOM 614 N N . ASN A 1 85 ? 3.718 1.851 17.704 1.00 96.69 85 ASN A N 1
ATOM 615 C CA . ASN A 1 85 ? 3.688 0.872 18.796 1.00 96.69 85 ASN A CA 1
ATOM 616 C C . ASN A 1 85 ? 3.222 -0.528 18.360 1.00 96.69 85 ASN A C 1
ATOM 618 O O . ASN A 1 85 ? 2.537 -1.223 19.113 1.00 96.69 85 ASN A O 1
ATOM 622 N N . LEU A 1 86 ? 3.587 -0.944 17.140 1.00 98.12 86 LEU A N 1
ATOM 623 C CA . LEU A 1 86 ? 3.261 -2.273 16.640 1.00 98.12 86 LEU A CA 1
ATOM 624 C C . LEU A 1 86 ? 3.928 -3.335 17.524 1.00 98.12 86 LEU A C 1
ATOM 626 O O . LEU A 1 86 ? 5.150 -3.408 17.631 1.00 98.12 86 LEU A O 1
ATOM 630 N N . SER A 1 87 ? 3.114 -4.201 18.117 1.00 98.31 87 SER A N 1
ATOM 631 C CA . SER A 1 87 ? 3.559 -5.369 18.867 1.00 98.31 87 SER A CA 1
ATOM 632 C C . SER A 1 87 ? 2.892 -6.611 18.298 1.00 98.31 87 SER A C 1
ATOM 634 O O . SER A 1 87 ? 1.677 -6.770 18.405 1.00 98.31 87 SER A O 1
ATOM 636 N N . ILE A 1 88 ? 3.689 -7.496 17.699 1.00 97.56 88 ILE A N 1
ATOM 637 C CA . ILE A 1 88 ? 3.240 -8.800 17.204 1.00 97.56 88 ILE A CA 1
ATOM 638 C C . ILE A 1 88 ? 3.723 -9.868 18.186 1.00 97.56 88 ILE A C 1
ATOM 640 O O . ILE A 1 88 ? 4.921 -10.094 18.340 1.00 97.56 88 ILE A O 1
ATOM 644 N N . LYS A 1 89 ? 2.781 -10.530 18.857 1.00 95.75 89 LYS A N 1
ATOM 645 C CA . LYS A 1 89 ? 3.017 -11.705 19.708 1.00 95.75 89 LYS A CA 1
ATOM 646 C C . LYS A 1 89 ? 2.508 -12.959 18.995 1.00 95.75 89 LYS A C 1
ATOM 648 O O . LYS A 1 89 ? 2.008 -12.877 17.878 1.00 95.75 89 LYS A O 1
ATOM 653 N N . ALA A 1 90 ? 2.631 -14.129 19.626 1.00 90.81 90 ALA A N 1
ATOM 654 C CA . ALA A 1 90 ? 2.261 -15.407 19.007 1.00 90.81 90 ALA A CA 1
ATOM 655 C C . ALA A 1 90 ? 0.845 -15.387 18.391 1.00 90.81 90 ALA A C 1
ATOM 657 O O . ALA A 1 90 ? 0.696 -15.676 17.203 1.00 90.81 90 ALA A O 1
ATOM 658 N N . ASN A 1 91 ? -0.150 -14.947 19.173 1.00 93.81 91 ASN A N 1
ATOM 659 C CA . ASN A 1 91 ? -1.571 -14.998 18.802 1.00 93.81 91 ASN A CA 1
ATOM 660 C C . ASN A 1 91 ? -2.261 -13.627 18.797 1.00 93.81 91 ASN A C 1
ATOM 662 O O . ASN A 1 91 ? -3.471 -13.552 18.596 1.00 93.81 91 ASN A O 1
ATOM 666 N N . SER A 1 92 ? -1.526 -12.534 19.012 1.00 97.12 92 SER A N 1
ATOM 667 C CA . SER A 1 92 ? -2.117 -11.196 19.028 1.00 97.12 92 SER A CA 1
ATOM 668 C C . SER A 1 92 ? -1.231 -10.139 18.391 1.00 97.12 92 SER A C 1
ATOM 670 O O . SER A 1 92 ? -0.003 -10.217 18.438 1.00 97.12 92 SER A O 1
ATOM 672 N N . VAL A 1 93 ? -1.882 -9.135 17.809 1.00 98.00 93 VAL A N 1
ATOM 673 C CA . VAL A 1 93 ? -1.244 -7.914 17.321 1.00 98.00 93 VAL A CA 1
ATOM 674 C C . VAL A 1 93 ? -1.886 -6.719 17.998 1.00 98.00 93 VAL A C 1
ATOM 676 O O . VAL A 1 93 ? -3.108 -6.665 18.113 1.00 98.00 93 VAL A O 1
ATOM 679 N N . VAL A 1 94 ? -1.067 -5.772 18.440 1.00 98.50 94 VAL A N 1
ATOM 680 C CA . VAL A 1 94 ? -1.507 -4.472 18.955 1.00 98.50 94 VAL A CA 1
ATOM 681 C C . VAL A 1 94 ? -0.818 -3.379 18.155 1.00 98.50 94 VAL A C 1
ATOM 683 O O . VAL A 1 94 ? 0.366 -3.516 17.857 1.00 98.50 94 VAL A O 1
ATOM 686 N N . LEU A 1 95 ? -1.544 -2.323 17.803 1.00 98.62 95 LEU A N 1
ATOM 687 C CA . LEU A 1 95 ? -0.986 -1.140 17.153 1.00 98.62 95 LEU A CA 1
ATOM 688 C C . LEU A 1 95 ? -1.769 0.122 17.522 1.00 98.62 95 LEU A C 1
ATOM 690 O O . LEU A 1 95 ? -2.955 0.036 17.829 1.00 98.62 95 LEU A O 1
ATOM 694 N N . ASN A 1 96 ? -1.118 1.277 17.426 1.00 98.62 96 ASN A N 1
ATOM 695 C CA . ASN A 1 96 ? -1.732 2.602 17.513 1.00 98.62 96 ASN A CA 1
ATOM 696 C C . ASN A 1 96 ? -1.900 3.211 16.118 1.00 98.62 96 ASN A C 1
ATOM 698 O O . ASN A 1 96 ? -1.282 2.766 15.147 1.00 98.62 96 ASN A O 1
ATOM 702 N N . ASN A 1 97 ? -2.704 4.271 16.048 1.00 98.31 97 ASN A N 1
ATOM 703 C CA . ASN A 1 97 ? -3.070 5.000 14.838 1.00 98.31 97 ASN A CA 1
ATOM 704 C C . ASN A 1 97 ? -3.897 4.180 13.839 1.00 98.31 97 ASN A C 1
ATOM 706 O O . ASN A 1 97 ? -3.847 4.429 12.635 1.00 98.31 97 ASN A O 1
ATOM 710 N N . TYR A 1 98 ? -4.712 3.239 14.324 1.00 98.56 98 TYR A N 1
ATOM 711 C CA . TYR A 1 98 ? -5.779 2.669 13.507 1.00 98.56 98 TYR A CA 1
ATOM 712 C C . TYR A 1 98 ? -6.869 3.723 13.296 1.00 98.56 98 TYR A C 1
ATOM 714 O O . TYR A 1 98 ? -7.425 4.223 14.272 1.00 98.56 98 TYR A O 1
ATOM 722 N N . GLN A 1 99 ? -7.202 4.067 12.053 1.00 98.44 99 GLN A N 1
ATOM 723 C CA . GLN A 1 99 ? -8.180 5.124 11.788 1.00 98.44 99 GLN A CA 1
ATOM 724 C C . GLN A 1 99 ? -9.599 4.587 11.580 1.00 98.44 99 GLN A C 1
ATOM 726 O O . GLN A 1 99 ? -9.869 3.764 10.696 1.00 98.44 99 GLN A O 1
ATOM 731 N N . HIS A 1 100 ? -10.532 5.106 12.373 1.00 98.19 100 HIS A N 1
ATOM 732 C CA . HIS A 1 100 ? -11.944 4.750 12.319 1.00 98.19 100 HIS A CA 1
ATOM 733 C C . HIS A 1 100 ? -12.815 5.925 12.768 1.00 98.19 100 HIS A C 1
ATOM 735 O O . HIS A 1 100 ? -12.509 6.571 13.767 1.00 98.19 100 HIS A O 1
ATOM 741 N N . ALA A 1 101 ? -13.901 6.189 12.036 1.00 96.88 101 ALA A N 1
ATOM 742 C CA . ALA A 1 101 ? -14.858 7.256 12.338 1.00 96.88 101 ALA A CA 1
ATOM 743 C C . ALA A 1 101 ? -14.208 8.648 12.524 1.00 96.88 101 ALA A C 1
ATOM 745 O O . ALA A 1 101 ? -14.591 9.408 13.405 1.00 96.88 101 ALA A O 1
ATOM 746 N N . ASN A 1 102 ? -13.225 8.977 11.678 1.00 96.44 102 ASN A N 1
ATOM 747 C CA . ASN A 1 102 ? -12.401 10.192 11.719 1.00 96.44 102 ASN A CA 1
ATOM 748 C C . ASN A 1 102 ? -11.600 10.383 13.021 1.00 96.44 102 ASN A C 1
ATOM 750 O O . ASN A 1 102 ? -11.148 11.486 13.312 1.00 96.44 102 ASN A O 1
ATOM 754 N N . GLU A 1 103 ? -11.388 9.309 13.778 1.00 97.31 103 GLU A N 1
ATOM 755 C CA . GLU A 1 103 ? -10.588 9.287 15.001 1.00 97.31 103 GLU A CA 1
ATOM 756 C C . GLU A 1 103 ? -9.486 8.214 14.907 1.00 97.31 103 GLU A C 1
ATOM 758 O O . GLU A 1 103 ? -9.526 7.330 14.042 1.00 97.31 103 GLU A O 1
ATOM 763 N N . PHE A 1 104 ? -8.507 8.279 15.813 1.00 98.12 104 PHE A N 1
ATOM 764 C CA . PHE A 1 104 ? -7.398 7.325 15.902 1.00 98.12 104 PHE A CA 1
ATOM 765 C C . PHE A 1 104 ? -7.529 6.426 17.135 1.00 98.12 104 PHE A C 1
ATOM 767 O O . PHE A 1 104 ? -7.901 6.863 18.230 1.00 98.12 104 PHE A O 1
ATOM 774 N N . TRP A 1 105 ? -7.250 5.142 16.934 1.00 98.62 105 TRP A N 1
ATOM 775 C CA . TRP A 1 105 ? -7.539 4.075 17.881 1.00 98.62 105 TRP A CA 1
ATOM 776 C C . TRP A 1 105 ? -6.315 3.178 18.073 1.00 98.62 105 TRP A C 1
ATOM 778 O O . TRP A 1 105 ? -5.590 2.864 17.126 1.00 98.62 105 TRP A O 1
ATOM 788 N N . GLU A 1 106 ? -6.140 2.697 19.301 1.00 98.69 106 GLU A N 1
ATOM 789 C CA . GLU A 1 106 ? -5.389 1.475 19.556 1.00 98.69 106 GLU A CA 1
ATOM 790 C C . GLU A 1 106 ? -6.244 0.300 19.068 1.00 98.69 106 GLU A C 1
ATOM 792 O O . GLU A 1 106 ? -7.405 0.167 19.465 1.00 98.69 106 GLU A O 1
ATOM 797 N N . ALA A 1 107 ? -5.682 -0.553 18.217 1.00 98.75 107 ALA A N 1
ATOM 798 C CA . ALA A 1 107 ? -6.343 -1.735 17.687 1.00 98.75 107 ALA A CA 1
ATOM 799 C C . ALA A 1 107 ? -5.648 -3.010 18.161 1.00 98.75 107 ALA A C 1
ATOM 801 O O . ALA A 1 107 ? -4.422 -3.121 18.118 1.00 98.75 107 ALA A O 1
ATOM 802 N N . ARG A 1 108 ? -6.447 -3.991 18.590 1.00 98.69 108 ARG A N 1
ATOM 803 C CA . ARG A 1 108 ? -5.993 -5.310 19.037 1.00 98.69 108 ARG A CA 1
ATOM 804 C C . ARG A 1 108 ? -6.642 -6.398 18.191 1.00 98.69 108 ARG A C 1
ATOM 806 O O . ARG A 1 108 ? -7.864 -6.528 18.178 1.00 98.69 108 ARG A O 1
ATOM 813 N N . PHE A 1 109 ? -5.822 -7.198 17.521 1.00 98.06 109 PHE A N 1
ATOM 814 C CA . PHE A 1 109 ? -6.242 -8.272 16.621 1.00 98.06 109 PHE A CA 1
ATOM 815 C C . PHE A 1 109 ? -5.832 -9.632 17.182 1.00 98.06 109 PHE A C 1
ATOM 817 O O . PHE A 1 109 ? -4.716 -9.776 17.684 1.00 98.06 109 PHE A O 1
ATOM 824 N N . SER A 1 110 ? -6.689 -10.643 17.029 1.00 96.81 110 SER A N 1
ATOM 825 C CA . SER A 1 110 ? -6.241 -12.039 17.071 1.00 96.81 110 SER A CA 1
ATOM 826 C C . SER A 1 110 ? -5.577 -12.391 15.738 1.00 96.81 110 SER A C 1
ATOM 828 O O . SER A 1 110 ? -6.075 -12.026 14.672 1.00 96.81 110 SER A O 1
ATOM 830 N N . ILE A 1 111 ? -4.454 -13.096 15.791 1.00 94.31 111 ILE A N 1
ATOM 831 C CA . ILE A 1 111 ? -3.727 -13.599 14.611 1.00 94.31 111 ILE A CA 1
ATOM 832 C C . ILE A 1 111 ? -3.522 -15.108 14.685 1.00 94.31 111 ILE A C 1
ATOM 834 O O . ILE A 1 111 ? -2.551 -15.642 14.148 1.00 94.31 111 ILE A O 1
ATOM 838 N N . GLU A 1 112 ? -4.435 -15.798 15.368 1.00 93.94 112 GLU A N 1
ATOM 839 C CA . GLU A 1 112 ? -4.560 -17.244 15.223 1.00 93.94 112 GLU A CA 1
ATOM 840 C C . GLU A 1 112 ? -4.718 -17.594 13.731 1.00 93.94 112 GLU A C 1
ATOM 842 O O . GLU A 1 112 ? -5.443 -16.879 13.028 1.00 93.94 112 GLU A O 1
ATOM 847 N N . PRO A 1 113 ? -4.088 -18.676 13.227 1.00 88.06 113 PRO A N 1
ATOM 848 C CA . PRO A 1 113 ? -4.056 -18.988 11.793 1.00 88.06 113 PRO A CA 1
ATOM 849 C C . PRO A 1 113 ? -5.430 -19.025 11.111 1.00 88.06 113 PRO A C 1
ATOM 851 O O . PRO A 1 113 ? -5.562 -18.752 9.921 1.00 88.06 113 PRO A O 1
ATOM 854 N N . THR A 1 114 ? -6.475 -19.343 11.873 1.00 92.75 114 THR A N 1
ATOM 855 C CA . THR A 1 114 ? -7.850 -19.467 11.389 1.00 92.75 114 THR A CA 1
ATOM 856 C C . THR A 1 114 ? -8.676 -18.190 11.507 1.00 92.75 114 THR A C 1
ATOM 858 O O . THR A 1 114 ? -9.828 -18.207 11.059 1.00 92.75 114 THR A O 1
ATOM 861 N N . ASN A 1 115 ? -8.144 -17.117 12.109 1.00 97.38 115 ASN A N 1
ATOM 862 C CA . ASN A 1 115 ? -8.897 -15.891 12.367 1.00 97.38 115 ASN A CA 1
ATOM 863 C C . ASN A 1 115 ? -9.141 -15.062 11.100 1.00 97.38 115 ASN A C 1
ATOM 865 O O . ASN A 1 115 ? -10.189 -14.434 10.971 1.00 97.38 115 ASN A O 1
ATOM 869 N N . ILE A 1 116 ? -8.204 -15.063 10.150 1.00 98.00 116 ILE A N 1
ATOM 870 C CA . ILE A 1 116 ? -8.373 -14.323 8.896 1.00 98.00 116 ILE A CA 1
ATOM 871 C C . ILE A 1 116 ? -9.240 -15.152 7.947 1.00 98.00 116 ILE A C 1
ATOM 873 O O . ILE A 1 116 ? -8.795 -16.133 7.351 1.00 98.00 116 ILE A O 1
ATOM 877 N N . GLU A 1 117 ? -10.507 -14.761 7.824 1.00 97.69 117 GLU A N 1
ATOM 878 C CA . GLU A 1 117 ? -11.510 -15.438 7.002 1.00 97.69 117 GLU A CA 1
ATOM 879 C C . GLU A 1 117 ? -11.157 -15.330 5.518 1.00 97.69 117 GLU A C 1
ATOM 881 O O . GLU A 1 117 ? -11.055 -16.339 4.815 1.00 97.69 117 GLU A O 1
ATOM 886 N N . ALA A 1 118 ? -10.917 -14.106 5.055 1.00 98.19 118 ALA A N 1
ATOM 887 C CA . ALA A 1 118 ? -10.676 -13.785 3.658 1.00 98.19 118 ALA A CA 1
ATOM 888 C C . ALA A 1 118 ? -9.744 -12.578 3.538 1.00 98.19 118 ALA A C 1
ATOM 890 O O . ALA A 1 118 ? -9.663 -11.739 4.439 1.00 98.19 118 ALA A O 1
ATOM 891 N N . VAL A 1 119 ? -9.051 -12.501 2.407 1.00 98.62 119 VAL A N 1
ATOM 892 C CA . VAL A 1 119 ? -8.193 -11.373 2.051 1.00 98.62 119 VAL A CA 1
ATOM 893 C C . VAL A 1 119 ? -8.648 -10.867 0.696 1.00 98.62 119 VAL A C 1
ATOM 895 O O . VAL A 1 119 ? -8.833 -11.661 -0.226 1.00 98.62 119 VAL A O 1
ATOM 898 N N . TYR A 1 120 ? -8.827 -9.558 0.585 1.00 98.56 120 TYR A N 1
ATOM 899 C CA . TYR A 1 120 ? -9.266 -8.908 -0.639 1.00 98.56 120 TYR A CA 1
ATOM 900 C C . TYR A 1 120 ? -8.230 -7.885 -1.076 1.00 98.56 120 TYR A C 1
ATOM 902 O O . TYR A 1 120 ? -7.805 -7.052 -0.274 1.00 98.56 120 TYR A O 1
ATOM 910 N N . LEU A 1 121 ? -7.876 -7.901 -2.358 1.00 98.31 121 LEU A N 1
ATOM 911 C CA . LEU A 1 121 ? -7.319 -6.718 -2.993 1.00 98.31 121 LEU A CA 1
ATOM 912 C C . LEU A 1 121 ? -8.485 -5.805 -3.365 1.00 98.31 121 LEU A C 1
ATOM 914 O O . LEU A 1 121 ? -9.402 -6.196 -4.089 1.00 98.31 121 LEU A O 1
ATOM 918 N N . HIS A 1 122 ? -8.455 -4.587 -2.853 1.00 97.44 122 HIS A N 1
ATOM 919 C CA . HIS A 1 122 ? -9.373 -3.530 -3.241 1.00 97.44 122 HIS A CA 1
ATOM 920 C C . HIS A 1 122 ? -8.752 -2.683 -4.334 1.00 97.44 122 HIS A C 1
ATOM 922 O O . HIS A 1 122 ? -7.569 -2.345 -4.265 1.00 97.44 122 HIS A O 1
ATOM 928 N N . VAL A 1 123 ? -9.574 -2.300 -5.302 1.00 95.62 123 VAL A N 1
ATOM 929 C CA . VAL A 1 123 ? -9.192 -1.417 -6.400 1.00 95.62 123 VAL A CA 1
ATOM 930 C C . VAL A 1 123 ? -10.180 -0.257 -6.443 1.00 95.62 123 VAL A C 1
ATOM 932 O O . VAL A 1 123 ? -11.376 -0.454 -6.645 1.00 95.62 123 VAL A O 1
ATOM 935 N N . VAL A 1 124 ? -9.670 0.958 -6.254 1.00 93.44 124 VAL A N 1
ATOM 936 C CA . VAL A 1 124 ? -10.448 2.199 -6.314 1.00 93.44 124 VAL A CA 1
ATOM 937 C C . VAL A 1 124 ? -10.005 2.983 -7.537 1.00 93.44 124 VAL A C 1
ATOM 939 O O . VAL A 1 124 ? -8.912 3.550 -7.538 1.00 93.44 124 VAL A O 1
ATOM 942 N N . ARG A 1 125 ? -10.824 2.991 -8.589 1.00 90.75 125 ARG A N 1
ATOM 943 C CA . ARG A 1 125 ? -10.520 3.689 -9.847 1.00 90.75 125 ARG A CA 1
ATOM 944 C C . ARG A 1 125 ? -10.790 5.186 -9.716 1.00 90.75 125 ARG A C 1
ATOM 946 O O . ARG A 1 125 ? -11.778 5.584 -9.104 1.00 90.75 125 ARG A O 1
ATOM 953 N N . PHE A 1 126 ? -9.940 6.013 -10.315 1.00 86.12 126 PHE A N 1
ATOM 954 C CA . PHE A 1 126 ? -10.152 7.454 -10.406 1.00 86.12 126 PHE A CA 1
ATOM 955 C C . PHE A 1 126 ? -9.612 8.014 -11.732 1.00 86.12 126 PHE A C 1
ATOM 957 O O . PHE A 1 126 ? -8.547 7.592 -12.196 1.00 86.12 126 PHE A O 1
ATOM 964 N N . PRO A 1 127 ? -10.320 8.972 -12.355 1.00 80.50 127 PRO A N 1
ATOM 965 C CA . PRO A 1 127 ? -9.856 9.595 -13.586 1.00 80.50 127 PRO A CA 1
ATOM 966 C C . PRO A 1 127 ? -8.645 10.494 -13.303 1.00 80.50 127 PRO A C 1
ATOM 968 O O . PRO A 1 127 ? -8.662 11.292 -12.365 1.00 80.50 127 PRO A O 1
ATOM 971 N N . ILE A 1 128 ? -7.600 10.383 -14.123 1.00 72.62 128 ILE A N 1
ATOM 972 C CA . ILE A 1 128 ? -6.476 11.340 -14.146 1.00 72.62 128 ILE A CA 1
ATOM 973 C C . ILE A 1 128 ? -6.618 12.278 -15.340 1.00 72.62 128 ILE A C 1
ATOM 975 O O . ILE A 1 128 ? -6.422 13.483 -15.212 1.00 72.62 128 ILE A O 1
ATOM 979 N N . LEU A 1 129 ? -6.967 11.716 -16.495 1.00 65.50 129 LEU A N 1
ATOM 980 C CA . LEU A 1 129 ? -7.264 12.422 -17.737 1.00 65.50 129 LEU A CA 1
ATOM 981 C C . LEU A 1 129 ? -8.576 11.876 -18.304 1.00 65.50 129 LEU A C 1
ATOM 983 O O . LEU A 1 129 ? -9.040 10.817 -17.887 1.00 65.50 129 LEU A O 1
ATOM 987 N N . SER A 1 130 ? -9.152 12.560 -19.293 1.00 64.81 130 SER A N 1
ATOM 988 C CA . SER A 1 130 ? -10.427 12.173 -19.921 1.00 64.81 130 SER A CA 1
ATOM 989 C C . SER A 1 130 ? -10.466 10.732 -20.451 1.00 64.81 130 SER A C 1
ATOM 991 O O . SER A 1 130 ? -11.545 10.156 -20.556 1.00 64.81 130 SER A O 1
ATOM 993 N N . VAL A 1 131 ? -9.307 10.147 -20.764 1.00 62.50 131 VAL A N 1
ATOM 994 C CA . VAL A 1 131 ? -9.170 8.786 -21.307 1.00 62.50 131 VAL A CA 1
ATOM 995 C C . VAL A 1 131 ? -8.349 7.843 -20.417 1.00 62.50 131 VAL A C 1
ATOM 997 O O . VAL A 1 131 ? -8.149 6.692 -20.791 1.00 62.50 131 VAL A O 1
ATOM 1000 N N . VAL A 1 132 ? -7.869 8.310 -19.255 1.00 64.25 132 VAL A N 1
ATOM 1001 C CA . VAL A 1 132 ? -6.958 7.551 -18.378 1.00 64.25 132 VAL A CA 1
ATOM 1002 C C . VAL A 1 132 ? -7.530 7.437 -16.979 1.00 64.25 132 VAL A C 1
ATOM 1004 O O . VAL A 1 132 ? -7.684 8.442 -16.279 1.00 64.25 132 VAL A O 1
ATOM 1007 N N . GLU A 1 133 ? -7.784 6.205 -16.551 1.00 76.06 133 GLU A N 1
ATOM 1008 C CA . GLU A 1 133 ? -8.225 5.885 -15.195 1.00 76.06 133 GLU A CA 1
ATOM 1009 C C . GLU A 1 133 ? -7.068 5.245 -14.443 1.00 76.06 133 GLU A C 1
ATOM 1011 O O . GLU A 1 133 ? -6.720 4.117 -14.751 1.00 76.06 133 GLU A O 1
ATOM 1016 N N . ALA A 1 134 ? -6.495 5.905 -13.436 1.00 82.38 134 ALA A N 1
ATOM 1017 C CA . ALA A 1 134 ? -5.655 5.182 -12.484 1.00 82.38 134 ALA A CA 1
ATOM 1018 C C . ALA A 1 134 ? -6.500 4.447 -11.459 1.00 82.38 134 ALA A C 1
ATOM 1020 O O . ALA A 1 134 ? -7.719 4.597 -11.377 1.00 82.38 134 ALA A O 1
ATOM 1021 N N . ALA A 1 135 ? -5.815 3.669 -10.633 1.00 89.06 135 ALA A N 1
ATOM 1022 C CA . ALA A 1 135 ? -6.410 3.122 -9.445 1.00 89.06 135 ALA A CA 1
ATOM 1023 C C . ALA A 1 135 ? -5.492 3.255 -8.242 1.00 89.06 135 ALA A C 1
ATOM 1025 O O . ALA A 1 135 ? -4.272 3.356 -8.350 1.00 89.06 135 ALA A O 1
ATOM 1026 N N . HIS A 1 136 ? -6.126 3.256 -7.082 1.00 93.31 136 HIS A N 1
ATOM 1027 C CA . HIS A 1 136 ? -5.483 3.046 -5.808 1.00 93.31 136 HIS A CA 1
ATOM 1028 C C . HIS A 1 136 ? -5.779 1.622 -5.356 1.00 93.31 136 HIS A C 1
ATOM 1030 O O . HIS A 1 136 ? -6.942 1.208 -5.332 1.00 93.31 136 HIS A O 1
ATOM 1036 N N . THR A 1 137 ? -4.737 0.879 -5.001 1.00 95.94 137 THR A N 1
ATOM 1037 C CA . THR A 1 137 ? -4.878 -0.474 -4.463 1.00 95.94 137 THR A CA 1
ATOM 1038 C C . THR A 1 137 ? -4.607 -0.492 -2.972 1.00 95.94 137 THR A C 1
ATOM 1040 O O . THR A 1 137 ? -3.675 0.148 -2.488 1.00 95.94 137 THR A O 1
ATOM 1043 N N . GLN A 1 138 ? -5.392 -1.279 -2.258 1.00 97.44 138 GLN A N 1
ATOM 1044 C CA . GLN A 1 138 ? -5.306 -1.463 -0.813 1.00 97.44 138 GLN A CA 1
ATOM 1045 C C . GLN A 1 138 ? -5.685 -2.916 -0.497 1.00 97.44 138 GLN A C 1
ATOM 1047 O O . GLN A 1 138 ? -6.308 -3.588 -1.322 1.00 97.44 138 GLN A O 1
ATOM 1052 N N . ILE A 1 139 ? -5.295 -3.427 0.665 1.00 98.56 139 ILE A N 1
ATOM 1053 C CA . ILE A 1 139 ? -5.553 -4.817 1.050 1.00 98.56 139 ILE A CA 1
ATOM 1054 C C . ILE A 1 139 ? -6.460 -4.867 2.275 1.00 98.56 139 ILE A C 1
ATOM 1056 O O . ILE A 1 139 ? -6.195 -4.224 3.288 1.00 98.56 139 ILE A O 1
ATOM 1060 N N . ARG A 1 140 ? -7.554 -5.620 2.181 1.00 98.56 140 ARG A N 1
ATOM 1061 C CA . ARG A 1 140 ? -8.519 -5.818 3.266 1.00 98.56 140 ARG A CA 1
ATOM 1062 C C . ARG A 1 140 ? -8.396 -7.232 3.805 1.00 98.56 140 ARG A C 1
ATOM 1064 O O . ARG A 1 140 ? -8.476 -8.193 3.045 1.00 98.56 140 ARG A O 1
ATOM 1071 N N . PHE A 1 141 ? -8.286 -7.360 5.117 1.00 98.62 141 PHE A N 1
ATOM 1072 C CA . PHE A 1 141 ? -8.356 -8.631 5.828 1.00 98.62 141 PHE A CA 1
ATOM 1073 C C . PHE A 1 141 ? -9.685 -8.688 6.572 1.00 98.62 141 PHE A C 1
ATOM 1075 O O . PHE A 1 141 ? -9.948 -7.844 7.427 1.00 98.62 141 PHE A O 1
ATOM 1082 N N . LYS A 1 142 ? -10.524 -9.672 6.244 1.00 98.31 142 LYS A N 1
ATOM 1083 C CA . LYS A 1 142 ? -11.772 -9.954 6.960 1.00 98.31 142 LYS A CA 1
ATOM 1084 C C . LYS A 1 142 ? -11.488 -10.930 8.100 1.00 98.31 142 LYS A C 1
ATOM 1086 O O . LYS A 1 142 ? -10.805 -11.936 7.900 1.00 98.31 142 LYS A O 1
ATOM 1091 N N . LEU A 1 143 ? -11.994 -10.626 9.287 1.00 98.38 143 LEU A N 1
ATOM 1092 C CA . LEU A 1 143 ? -11.692 -11.312 10.541 1.00 98.38 143 LEU A CA 1
ATOM 1093 C C . LEU A 1 143 ? -12.918 -12.088 11.034 1.00 98.38 143 LEU A C 1
ATOM 1095 O O . LEU A 1 143 ? -14.033 -11.575 10.980 1.00 98.38 143 LEU A O 1
ATOM 1099 N N . LYS A 1 144 ? -12.704 -13.294 11.569 1.00 97.88 144 LYS A N 1
ATOM 1100 C CA . LYS A 1 144 ? -13.750 -14.077 12.249 1.00 97.88 144 LYS A CA 1
ATOM 1101 C C . LYS A 1 144 ? -13.985 -13.592 13.677 1.00 97.88 144 LYS A C 1
ATOM 1103 O O . LYS A 1 144 ? -15.122 -13.488 14.118 1.00 97.88 144 LYS A O 1
ATOM 1108 N N . ILE A 1 145 ? -12.899 -13.318 14.396 1.00 97.88 145 ILE A N 1
ATOM 1109 C CA . ILE A 1 145 ? -12.886 -12.710 15.724 1.00 97.88 145 ILE A CA 1
ATOM 1110 C C . ILE A 1 145 ? -12.670 -11.204 15.524 1.00 97.88 145 ILE A C 1
ATOM 1112 O O . ILE A 1 145 ? -11.607 -10.819 15.015 1.00 97.88 145 ILE A O 1
ATOM 1116 N N . PRO A 1 146 ? -13.639 -10.357 15.920 1.00 98.44 146 PRO A N 1
ATOM 1117 C CA . PRO A 1 146 ? -13.536 -8.915 15.758 1.00 98.44 146 PRO A CA 1
ATOM 1118 C C . PRO A 1 146 ? -12.294 -8.339 16.448 1.00 98.44 146 PRO A C 1
ATOM 1120 O O . PRO A 1 146 ? -11.989 -8.669 17.600 1.00 98.44 146 PRO A O 1
ATOM 1123 N N . ALA A 1 147 ? -11.623 -7.412 15.769 1.00 98.38 147 ALA A N 1
ATOM 1124 C CA . ALA A 1 147 ? -10.627 -6.543 16.370 1.00 98.38 147 ALA A CA 1
ATOM 1125 C C . ALA A 1 147 ? -11.268 -5.703 17.480 1.00 98.38 147 ALA A C 1
ATOM 1127 O O . ALA A 1 147 ? -12.376 -5.192 17.310 1.00 98.38 147 ALA A O 1
ATOM 1128 N N . GLN A 1 148 ? -10.564 -5.542 18.597 1.00 98.69 148 GLN A N 1
ATOM 1129 C CA . GLN A 1 148 ? -10.973 -4.666 19.694 1.00 98.69 148 GLN A CA 1
ATOM 1130 C C . GLN A 1 148 ? -10.286 -3.316 19.523 1.00 98.69 148 GLN A C 1
ATOM 1132 O O . GLN A 1 148 ? -9.062 -3.264 19.396 1.00 98.69 148 GLN A O 1
ATOM 1137 N N . LEU A 1 149 ? -11.061 -2.236 19.527 1.00 98.69 149 LEU A N 1
ATOM 1138 C CA . LEU A 1 149 ? -10.557 -0.877 19.389 1.00 98.69 149 LEU A CA 1
ATOM 1139 C C . LEU A 1 149 ? -10.748 -0.087 20.681 1.00 98.69 149 LEU A C 1
ATOM 1141 O O . LEU A 1 149 ? -11.799 -0.177 21.319 1.00 98.69 149 LEU A O 1
ATOM 1145 N N . LYS A 1 150 ? -9.762 0.748 21.012 1.00 98.56 150 LYS A N 1
ATOM 1146 C CA . LYS A 1 150 ? -9.844 1.760 22.068 1.00 98.56 150 LYS A CA 1
ATOM 1147 C C . LYS A 1 150 ? -9.376 3.109 21.529 1.00 98.56 150 LYS A C 1
ATOM 1149 O O . LYS A 1 150 ? -8.227 3.253 21.124 1.00 98.56 150 LYS A O 1
ATOM 1154 N N . ASN A 1 151 ? -10.263 4.096 21.517 1.00 98.19 151 ASN A N 1
ATOM 1155 C CA . ASN A 1 151 ? -9.981 5.434 21.015 1.00 98.19 151 ASN A CA 1
ATOM 1156 C C . ASN A 1 151 ? -8.871 6.075 21.856 1.00 98.19 151 ASN A C 1
ATOM 1158 O O . ASN A 1 151 ? -8.948 6.072 23.088 1.00 98.19 151 ASN A O 1
ATOM 1162 N N . GLN A 1 152 ? -7.852 6.620 21.193 1.00 96.56 152 GLN A N 1
ATOM 1163 C CA . GLN A 1 152 ? -6.653 7.140 21.855 1.00 96.56 152 GLN A CA 1
ATOM 1164 C C . GLN A 1 152 ? -6.914 8.427 22.645 1.00 96.56 152 GLN A C 1
ATOM 1166 O O . GLN A 1 152 ? -6.236 8.675 23.637 1.00 96.56 152 GLN A O 1
ATOM 1171 N N . SER A 1 153 ? -7.908 9.224 22.243 1.00 95.12 153 SER A N 1
ATOM 1172 C CA . SER A 1 153 ? -8.212 10.516 22.869 1.00 95.12 153 SER A CA 1
ATOM 1173 C C . SER A 1 153 ? -9.362 10.435 23.874 1.00 95.12 153 SER A C 1
ATOM 1175 O O . SER A 1 153 ? -9.288 11.016 24.950 1.00 95.12 153 SER A O 1
ATOM 1177 N N . SER A 1 154 ? -10.435 9.716 23.539 1.00 95.88 154 SER A N 1
ATOM 1178 C CA . SER A 1 154 ? -11.666 9.658 24.340 1.00 95.88 1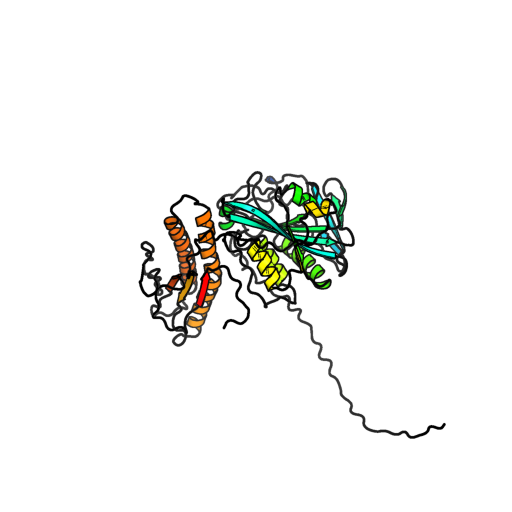54 SER A CA 1
ATOM 1179 C C . SER A 1 154 ? -11.809 8.388 25.178 1.00 95.88 154 SER A C 1
ATOM 1181 O O . SER A 1 154 ? -12.689 8.318 26.032 1.00 95.88 154 SER A O 1
ATOM 1183 N N . GLY A 1 155 ? -10.997 7.355 24.927 1.00 95.75 155 GLY A N 1
ATOM 1184 C CA . GLY A 1 155 ? -11.096 6.065 25.614 1.00 95.75 155 GLY A CA 1
ATOM 1185 C C . GLY A 1 155 ? -12.318 5.217 25.239 1.00 95.75 155 GLY A C 1
ATOM 1186 O O . GLY A 1 155 ? -12.459 4.119 25.778 1.00 95.75 155 GLY A O 1
ATOM 1187 N N . LYS A 1 156 ? -13.177 5.686 24.316 1.00 98.06 156 LYS A N 1
ATOM 1188 C CA . LYS A 1 156 ? -14.298 4.913 23.750 1.00 98.06 156 LYS A CA 1
ATOM 1189 C C . LYS A 1 156 ? -13.815 3.573 23.207 1.00 98.06 156 LYS A C 1
ATOM 1191 O O . LYS A 1 156 ? -12.693 3.468 22.715 1.00 98.06 156 LYS A O 1
ATOM 1196 N N . THR A 1 157 ? -14.679 2.568 23.234 1.00 98.38 157 THR A N 1
ATOM 1197 C CA . THR A 1 157 ? -14.386 1.239 22.692 1.00 98.38 157 THR A CA 1
ATOM 1198 C C . THR A 1 157 ? -15.271 0.929 21.492 1.00 98.38 157 THR A C 1
ATOM 1200 O O . THR A 1 157 ? -16.397 1.412 21.391 1.00 98.38 157 THR A O 1
ATOM 1203 N N . ALA A 1 158 ? -14.744 0.142 20.559 1.00 98.38 158 ALA A N 1
ATOM 1204 C CA . ALA A 1 158 ? -15.466 -0.338 19.384 1.00 98.38 158 ALA A CA 1
ATOM 1205 C C . ALA A 1 158 ? -14.932 -1.715 18.970 1.00 98.38 158 ALA A C 1
ATOM 1207 O O . ALA A 1 158 ? -13.874 -2.143 19.435 1.00 98.38 158 ALA A O 1
ATOM 1208 N N . THR A 1 159 ? -15.651 -2.409 18.088 1.00 98.44 159 THR A N 1
ATOM 1209 C CA . THR A 1 159 ? -15.168 -3.660 17.488 1.00 98.44 159 THR A CA 1
ATOM 1210 C C . THR A 1 159 ? -15.361 -3.645 15.981 1.00 98.44 159 THR A C 1
ATOM 1212 O O . THR A 1 159 ? -16.313 -3.038 15.494 1.00 98.44 159 THR A O 1
ATOM 1215 N N . LEU A 1 160 ? -14.456 -4.293 15.244 1.00 97.94 160 LEU A N 1
ATOM 1216 C CA . LEU A 1 160 ? -14.517 -4.376 13.783 1.00 97.94 160 LEU A CA 1
ATOM 1217 C C . LEU A 1 160 ? -14.124 -5.764 13.285 1.00 97.94 160 LEU A C 1
ATOM 1219 O O . LEU A 1 160 ? -13.136 -6.338 13.732 1.00 97.94 160 LEU A O 1
ATOM 1223 N N . ASN A 1 161 ? -14.845 -6.272 12.290 1.00 97.81 161 ASN A N 1
ATOM 1224 C CA . ASN A 1 161 ? -14.579 -7.579 11.675 1.00 97.81 161 ASN A CA 1
ATOM 1225 C C . ASN A 1 161 ? -13.587 -7.498 10.511 1.00 97.81 161 ASN A C 1
ATOM 1227 O O . ASN A 1 161 ? -13.586 -8.346 9.621 1.00 97.81 161 ASN A O 1
ATOM 1231 N N . GLU A 1 162 ? -12.777 -6.447 10.466 1.00 97.56 162 GLU A N 1
ATOM 1232 C CA . GLU A 1 162 ? -11.905 -6.181 9.335 1.00 97.56 162 GLU A CA 1
ATOM 1233 C C . GLU A 1 162 ? -10.793 -5.190 9.660 1.00 97.56 162 GLU A C 1
ATOM 1235 O O . GLU A 1 162 ? -10.864 -4.393 10.598 1.00 97.56 162 GLU A O 1
ATOM 1240 N N . VAL A 1 163 ? -9.777 -5.214 8.812 1.00 98.25 163 VAL A N 1
ATOM 1241 C CA . VAL A 1 163 ? -8.722 -4.210 8.754 1.00 98.25 163 VAL A CA 1
ATOM 1242 C C . VAL A 1 163 ? -8.338 -3.988 7.306 1.00 98.25 163 VAL A C 1
ATOM 1244 O O . VAL A 1 163 ? -8.092 -4.935 6.559 1.00 98.25 163 VAL A O 1
ATOM 1247 N N . LEU A 1 164 ? -8.304 -2.723 6.917 1.00 98.50 164 LEU A N 1
ATOM 1248 C CA . LEU A 1 164 ? -7.858 -2.269 5.618 1.00 98.50 164 LEU A CA 1
ATOM 1249 C C . LEU A 1 164 ? -6.475 -1.647 5.780 1.00 98.50 164 LEU A C 1
ATOM 1251 O O . LEU A 1 164 ? -6.300 -0.736 6.589 1.00 98.50 164 LEU A O 1
ATOM 1255 N N . ILE A 1 165 ? -5.498 -2.129 5.020 1.00 98.50 165 ILE A N 1
ATOM 1256 C CA . ILE A 1 165 ? -4.161 -1.544 4.977 1.00 98.50 165 ILE A CA 1
ATOM 1257 C C . ILE A 1 165 ? -3.932 -0.947 3.593 1.00 98.50 165 ILE A C 1
ATOM 1259 O O . ILE A 1 165 ? -4.094 -1.620 2.573 1.00 98.50 165 ILE A O 1
ATOM 1263 N N . SER A 1 166 ? -3.555 0.325 3.562 1.00 97.81 166 SER A N 1
ATOM 1264 C CA . SER A 1 166 ? -3.237 1.070 2.346 1.00 97.81 166 SER A CA 1
ATOM 1265 C C . SER A 1 166 ? -1.843 1.678 2.460 1.00 97.81 166 SER A C 1
ATOM 1267 O O . SER A 1 166 ? -1.415 2.091 3.538 1.00 97.81 166 SER A O 1
ATOM 1269 N N . PHE A 1 167 ? -1.126 1.742 1.339 1.00 97.88 167 PHE A N 1
ATOM 1270 C CA . PHE A 1 167 ? 0.115 2.508 1.237 1.00 97.88 167 PHE A CA 1
ATOM 1271 C C . PHE A 1 167 ? -0.170 3.768 0.429 1.00 97.88 167 PHE A C 1
ATOM 1273 O O . PHE A 1 167 ? -0.541 3.684 -0.738 1.00 97.88 167 PHE A O 1
ATOM 1280 N N . GLU A 1 168 ? -0.054 4.939 1.040 1.00 96.50 168 GLU A N 1
ATOM 1281 C CA . GLU A 1 168 ? -0.576 6.186 0.482 1.00 96.50 168 GLU A CA 1
ATOM 1282 C C . GLU A 1 168 ? 0.500 7.260 0.349 1.00 96.50 168 GLU A C 1
ATOM 1284 O O . GLU A 1 168 ? 1.462 7.304 1.113 1.00 96.50 168 GLU A O 1
ATOM 1289 N N . ALA A 1 169 ? 0.310 8.144 -0.632 1.00 95.81 169 ALA A N 1
ATOM 1290 C CA . ALA A 1 169 ? 1.102 9.354 -0.774 1.00 95.81 169 ALA A CA 1
ATOM 1291 C C . ALA A 1 169 ? 0.692 10.364 0.308 1.00 95.81 169 ALA A C 1
ATOM 1293 O O . ALA A 1 169 ? -0.425 10.886 0.296 1.00 95.81 169 ALA A O 1
ATOM 1294 N N . VAL A 1 170 ? 1.606 10.654 1.228 1.00 96.25 170 VAL A N 1
ATOM 1295 C CA . VAL A 1 170 ? 1.463 11.702 2.237 1.00 96.25 170 VAL A CA 1
ATOM 1296 C C . VAL A 1 170 ? 1.580 13.057 1.571 1.00 96.25 170 VAL A C 1
ATOM 1298 O O . VAL A 1 170 ? 2.504 13.294 0.795 1.00 96.25 170 VAL A O 1
ATOM 1301 N N . ARG A 1 171 ? 0.670 13.966 1.910 1.00 94.19 171 ARG A N 1
ATOM 1302 C CA . ARG A 1 171 ? 0.603 15.321 1.358 1.00 94.19 171 ARG A CA 1
ATOM 1303 C C . ARG A 1 171 ? 0.441 16.359 2.473 1.00 94.19 171 ARG A C 1
ATOM 1305 O O . ARG A 1 171 ? 0.011 15.997 3.573 1.00 94.19 171 ARG A O 1
ATOM 1312 N N . PRO A 1 172 ? 0.774 17.633 2.211 1.00 95.00 172 PRO A N 1
ATOM 1313 C CA . PRO A 1 172 ? 0.444 18.702 3.139 1.00 95.00 172 PRO A CA 1
ATOM 1314 C C . PRO A 1 172 ? -1.065 18.854 3.318 1.00 95.00 172 PRO A C 1
ATOM 1316 O O . PRO A 1 172 ? -1.855 18.428 2.467 1.00 95.00 172 PRO A O 1
ATOM 1319 N N . LYS A 1 173 ? -1.455 19.505 4.413 1.00 88.25 173 LYS A N 1
ATOM 1320 C CA . LYS A 1 173 ? -2.859 19.815 4.697 1.00 88.25 173 LYS A CA 1
ATOM 1321 C C . LYS A 1 173 ? -3.498 20.583 3.537 1.00 88.25 173 LYS A C 1
ATOM 1323 O O . LYS A 1 173 ? -2.867 21.446 2.929 1.00 88.25 173 LYS A O 1
ATOM 1328 N N . ASP A 1 174 ? -4.739 20.220 3.217 1.00 86.88 174 ASP A N 1
ATOM 1329 C CA . ASP A 1 174 ? -5.576 20.848 2.184 1.00 86.88 174 ASP A CA 1
ATOM 1330 C C . ASP A 1 174 ? -5.022 20.770 0.747 1.00 86.88 174 ASP A C 1
ATOM 1332 O O . ASP A 1 174 ? -5.584 21.355 -0.178 1.00 86.88 174 ASP A O 1
ATOM 1336 N N . GLN A 1 175 ? -3.951 20.003 0.515 1.00 92.56 175 GLN A N 1
ATOM 1337 C CA . GLN A 1 175 ? -3.421 19.769 -0.825 1.00 92.56 175 GLN A CA 1
ATOM 1338 C C . GLN A 1 175 ? -4.034 18.498 -1.426 1.00 92.56 175 GLN A C 1
ATOM 1340 O O . GLN A 1 175 ? -3.947 17.429 -0.814 1.00 92.56 175 GLN A O 1
ATOM 1345 N N . PRO A 1 176 ? -4.638 18.549 -2.628 1.00 90.38 176 PRO A N 1
ATOM 1346 C CA . PRO A 1 176 ? -5.069 17.341 -3.314 1.00 90.38 176 PRO A CA 1
ATOM 1347 C C . PRO A 1 176 ? -3.856 16.519 -3.768 1.00 90.38 176 PRO A C 1
ATOM 1349 O O . PRO A 1 176 ? -2.742 17.025 -3.922 1.00 90.38 176 PRO A O 1
ATOM 1352 N N . TYR A 1 177 ? -4.076 15.226 -4.005 1.00 88.50 177 TYR A N 1
ATOM 1353 C CA . TYR A 1 177 ? -3.056 14.398 -4.638 1.00 88.50 177 TYR A CA 1
ATOM 1354 C C . TYR A 1 177 ? -2.963 14.779 -6.117 1.00 88.50 177 TYR A C 1
ATOM 1356 O O . TYR A 1 177 ? -3.983 14.894 -6.794 1.00 88.50 177 TYR A O 1
ATOM 1364 N N . ASN A 1 178 ? -1.742 14.957 -6.614 1.00 84.19 178 ASN A N 1
ATOM 1365 C CA . ASN A 1 178 ? -1.473 15.199 -8.021 1.00 84.19 178 ASN A CA 1
ATOM 1366 C C . ASN A 1 178 ? -0.595 14.070 -8.569 1.00 84.19 178 ASN A C 1
ATOM 1368 O O . ASN A 1 178 ? 0.534 13.868 -8.118 1.00 84.19 178 ASN A O 1
ATOM 1372 N N . PHE A 1 179 ? -1.107 13.355 -9.570 1.00 78.00 179 PHE A N 1
ATOM 1373 C CA . PHE A 1 179 ? -0.439 12.183 -10.133 1.00 78.00 179 PHE A CA 1
ATOM 1374 C C . PHE A 1 179 ? 0.955 12.501 -10.698 1.00 78.00 179 PHE A C 1
ATOM 1376 O O . PHE A 1 179 ? 1.905 11.755 -10.453 1.00 78.00 179 PHE A O 1
ATOM 1383 N N . ALA A 1 180 ? 1.099 13.642 -11.383 1.00 72.00 180 ALA A N 1
ATOM 1384 C CA . ALA A 1 180 ? 2.367 14.085 -11.957 1.00 72.00 180 ALA A CA 1
ATOM 1385 C C . ALA A 1 180 ? 3.385 14.484 -10.876 1.00 72.00 180 ALA A C 1
ATOM 1387 O O . ALA A 1 180 ? 4.559 14.139 -10.981 1.00 72.00 180 ALA A O 1
ATOM 1388 N N . LEU A 1 181 ? 2.951 15.152 -9.800 1.00 75.12 181 LEU A N 1
ATOM 1389 C CA . LEU A 1 181 ? 3.835 15.441 -8.661 1.00 75.12 181 LEU A CA 1
ATOM 1390 C C . LEU A 1 181 ? 4.280 14.167 -7.939 1.00 75.12 181 LEU A C 1
ATOM 1392 O O . LEU A 1 181 ? 5.407 14.116 -7.441 1.00 75.12 181 LEU A O 1
ATOM 1396 N N . GLY A 1 182 ? 3.426 13.142 -7.923 1.00 78.12 182 GLY A N 1
ATOM 1397 C CA . GLY A 1 182 ? 3.770 11.827 -7.402 1.00 78.12 182 GLY A CA 1
ATOM 1398 C C . GLY A 1 182 ? 4.830 11.109 -8.230 1.00 78.12 182 GLY A C 1
ATOM 1399 O O . GLY A 1 182 ? 5.629 10.386 -7.655 1.00 78.12 182 GLY A O 1
ATOM 1400 N N . ALA A 1 183 ? 4.925 11.340 -9.542 1.00 71.88 183 ALA A N 1
ATOM 1401 C CA . ALA A 1 183 ? 6.018 10.792 -10.351 1.00 71.88 183 ALA A CA 1
ATOM 1402 C C . ALA A 1 183 ? 7.378 11.459 -10.042 1.00 71.88 183 ALA A C 1
ATOM 1404 O O . ALA A 1 183 ? 8.427 10.866 -10.279 1.00 71.88 183 ALA A O 1
ATOM 1405 N N . LEU A 1 184 ? 7.357 12.667 -9.465 1.00 74.00 184 LEU A N 1
ATOM 1406 C CA . LEU A 1 184 ? 8.530 13.491 -9.143 1.00 74.00 184 LEU A CA 1
ATOM 1407 C C . LEU A 1 184 ? 8.932 13.431 -7.655 1.00 74.00 184 LEU A C 1
ATOM 1409 O O . LEU A 1 184 ? 9.503 14.386 -7.134 1.00 74.00 184 LEU A O 1
ATOM 1413 N N . THR A 1 185 ? 8.583 12.349 -6.948 1.00 80.81 185 THR A N 1
ATOM 1414 C CA . THR A 1 185 ? 8.988 12.088 -5.547 1.00 80.81 185 THR A CA 1
ATOM 1415 C C . THR A 1 185 ? 8.708 13.234 -4.562 1.00 80.81 185 THR A C 1
ATOM 1417 O O . THR A 1 185 ? 9.444 13.422 -3.601 1.00 80.81 185 THR A O 1
ATOM 1420 N N . ASN A 1 186 ? 7.646 14.020 -4.777 1.00 85.25 186 ASN A N 1
ATOM 1421 C CA . ASN A 1 186 ? 7.302 15.138 -3.882 1.00 85.25 186 ASN A CA 1
ATOM 1422 C C . ASN A 1 186 ? 6.542 14.709 -2.625 1.00 85.25 186 ASN A C 1
ATOM 1424 O O . ASN A 1 186 ? 6.419 15.496 -1.686 1.00 85.25 186 ASN A O 1
ATOM 1428 N N . TYR A 1 187 ? 6.025 13.486 -2.616 1.00 93.88 187 TYR A N 1
ATOM 1429 C CA . TYR A 1 187 ? 5.260 12.922 -1.515 1.00 93.88 187 TYR A CA 1
ATOM 1430 C C . TYR A 1 187 ? 6.087 11.865 -0.796 1.00 93.88 187 TYR A C 1
ATOM 1432 O O . TYR A 1 187 ? 6.873 11.158 -1.425 1.00 93.88 187 TYR A O 1
ATOM 1440 N N . ALA A 1 188 ? 5.876 11.719 0.507 1.00 95.38 188 ALA A N 1
ATOM 1441 C CA . ALA A 1 188 ? 6.346 10.548 1.234 1.00 95.38 188 ALA A CA 1
ATOM 1442 C C . ALA A 1 188 ? 5.319 9.412 1.115 1.00 95.38 188 ALA A C 1
ATOM 1444 O O . ALA A 1 188 ? 4.157 9.672 0.807 1.00 95.38 188 ALA A O 1
ATOM 1445 N N . ILE A 1 189 ? 5.724 8.164 1.336 1.00 95.88 189 ILE A N 1
ATOM 1446 C CA . ILE A 1 189 ? 4.809 7.016 1.411 1.00 95.88 189 ILE A CA 1
ATOM 1447 C C . ILE A 1 189 ? 4.554 6.652 2.874 1.00 95.88 189 ILE A C 1
ATOM 1449 O O . ILE A 1 189 ? 5.484 6.635 3.677 1.00 95.88 189 ILE A O 1
ATOM 1453 N N 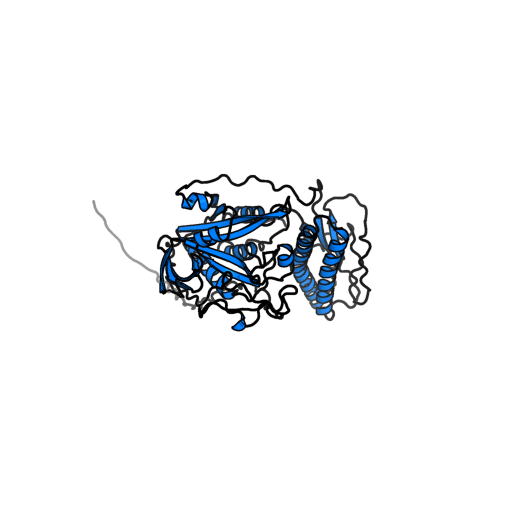. VAL A 1 190 ? 3.297 6.358 3.212 1.00 97.69 190 VAL A N 1
ATOM 1454 C CA . VAL A 1 190 ? 2.882 5.882 4.541 1.00 97.69 190 VAL A CA 1
ATOM 1455 C C . VAL A 1 190 ? 2.043 4.619 4.422 1.00 97.69 190 VAL A C 1
ATOM 1457 O O . VAL A 1 190 ? 1.173 4.543 3.559 1.00 97.69 190 VAL A O 1
ATOM 1460 N N . GLY A 1 191 ? 2.272 3.641 5.298 1.00 97.88 191 GLY A N 1
ATOM 1461 C CA . GLY A 1 191 ? 1.346 2.529 5.503 1.00 97.88 191 GLY A CA 1
ATOM 1462 C C . GLY A 1 191 ? 0.307 2.883 6.570 1.00 97.88 191 GLY A C 1
ATOM 1463 O O . GLY A 1 191 ? 0.669 3.111 7.724 1.00 97.88 191 GLY A O 1
ATOM 1464 N N . ARG A 1 192 ? -0.976 2.936 6.200 1.00 97.94 192 ARG A N 1
ATOM 1465 C CA . ARG A 1 192 ? -2.100 3.252 7.098 1.00 97.94 192 ARG A CA 1
ATOM 1466 C C . ARG A 1 192 ? -2.910 1.997 7.392 1.00 97.94 192 ARG A C 1
ATOM 1468 O O . ARG A 1 192 ? -3.229 1.249 6.473 1.00 97.94 192 ARG A O 1
ATOM 1475 N N . ALA A 1 193 ? -3.304 1.812 8.650 1.00 98.38 193 ALA A N 1
ATOM 1476 C CA . ALA A 1 193 ? -4.322 0.840 9.038 1.00 98.38 193 ALA A CA 1
ATOM 1477 C C . ALA A 1 193 ? -5.641 1.576 9.301 1.00 98.38 193 ALA A C 1
ATOM 1479 O O . ALA A 1 193 ? -5.699 2.486 10.126 1.00 98.38 193 ALA A O 1
ATOM 1480 N N . THR A 1 194 ? -6.701 1.204 8.590 1.00 98.44 194 THR A N 1
ATOM 1481 C CA . THR A 1 194 ? -8.000 1.881 8.655 1.00 98.44 194 THR A CA 1
ATOM 1482 C C . THR A 1 194 ? -9.149 0.875 8.651 1.00 98.44 194 THR A C 1
ATOM 1484 O O . THR A 1 194 ? -8.985 -0.295 8.295 1.00 98.44 194 THR A O 1
ATOM 1487 N N . SER A 1 195 ? -10.334 1.327 9.054 1.00 98.00 195 SER A N 1
ATOM 1488 C CA . SER A 1 195 ? -11.581 0.599 8.780 1.00 98.00 195 SER A CA 1
ATOM 1489 C C . SER A 1 195 ? -12.050 0.850 7.346 1.00 98.00 195 SER A C 1
ATOM 1491 O O . SER A 1 195 ? -11.881 1.956 6.828 1.00 98.00 195 SER A O 1
ATOM 1493 N N . SER A 1 196 ? -12.717 -0.110 6.704 1.00 95.56 196 SER A N 1
ATOM 1494 C CA . SER A 1 196 ? -13.227 0.130 5.346 1.00 95.56 196 SER A CA 1
ATOM 1495 C C . SER A 1 196 ? -14.343 1.185 5.340 1.00 95.56 196 SER A C 1
ATOM 1497 O O . SER A 1 196 ? -14.475 1.936 4.378 1.00 95.56 196 SER A O 1
ATOM 1499 N N . ALA A 1 197 ? -15.100 1.316 6.439 1.00 94.38 197 ALA A N 1
ATOM 1500 C CA . ALA A 1 197 ? -16.058 2.408 6.635 1.00 94.38 197 ALA A CA 1
ATOM 1501 C C . ALA A 1 197 ? -15.377 3.789 6.629 1.00 94.38 197 ALA A C 1
ATOM 1503 O O . ALA A 1 197 ? -15.861 4.703 5.967 1.00 94.38 197 ALA A O 1
ATOM 1504 N N . GLN A 1 198 ? -14.226 3.931 7.302 1.00 96.31 198 GLN A N 1
ATOM 1505 C CA . GLN A 1 198 ? -13.411 5.149 7.210 1.00 96.31 198 GLN A CA 1
ATOM 1506 C C . GLN A 1 198 ? -12.997 5.409 5.761 1.00 96.31 198 GLN A C 1
ATOM 1508 O O . GLN A 1 198 ? -13.083 6.536 5.280 1.00 96.31 198 GLN A O 1
ATOM 1513 N N . ARG A 1 199 ? -12.587 4.361 5.041 1.00 94.94 199 ARG A N 1
ATOM 1514 C CA . ARG A 1 199 ? -12.159 4.510 3.654 1.00 94.94 199 ARG A CA 1
ATOM 1515 C C . ARG A 1 199 ? -13.274 4.981 2.722 1.00 94.94 199 ARG A C 1
ATOM 1517 O O . ARG A 1 199 ? -12.998 5.795 1.849 1.00 94.94 199 ARG A O 1
ATOM 1524 N N . LEU A 1 200 ? -14.513 4.534 2.924 1.00 92.56 200 LEU A N 1
ATOM 1525 C CA . LEU A 1 200 ? -15.674 5.032 2.173 1.00 92.56 200 LEU A CA 1
ATOM 1526 C C . LEU A 1 200 ? -15.959 6.514 2.420 1.00 92.56 200 LEU A C 1
ATOM 1528 O O . LEU A 1 200 ? -16.403 7.210 1.517 1.00 92.56 200 LEU A O 1
ATOM 1532 N N . VAL A 1 201 ? -15.696 7.017 3.627 1.00 92.75 201 VAL A N 1
ATOM 1533 C CA . VAL A 1 201 ? -15.814 8.457 3.901 1.00 92.75 201 VAL A CA 1
ATOM 1534 C C . VAL A 1 201 ? -14.742 9.239 3.131 1.00 92.75 201 VAL A C 1
ATOM 1536 O O . VAL A 1 201 ? -14.996 10.342 2.653 1.00 92.75 201 VAL A O 1
ATOM 1539 N N . GLU A 1 202 ? -13.549 8.662 2.969 1.00 91.38 202 GLU A N 1
ATOM 1540 C CA . GLU A 1 202 ? -12.433 9.286 2.247 1.00 91.38 202 GLU A CA 1
ATOM 1541 C C . GLU A 1 202 ? -12.513 9.152 0.718 1.00 91.38 202 GLU A C 1
ATOM 1543 O O . GLU A 1 202 ? -11.900 9.957 0.008 1.00 91.38 202 GLU A O 1
ATOM 1548 N N . SER A 1 203 ? -13.216 8.135 0.211 1.00 87.44 203 SER A N 1
ATOM 1549 C CA . SER A 1 203 ? -13.326 7.804 -1.210 1.00 87.44 203 SER A CA 1
ATOM 1550 C C . SER A 1 203 ? -14.767 7.917 -1.690 1.00 87.44 203 SER A C 1
ATOM 1552 O O . SER A 1 203 ? -15.632 7.156 -1.279 1.00 87.44 203 SER A O 1
ATOM 1554 N N . GLN A 1 204 ? -15.005 8.808 -2.650 1.00 81.19 204 GLN A N 1
ATOM 1555 C CA . GLN A 1 204 ? -16.293 8.895 -3.348 1.00 81.19 204 GLN A CA 1
ATOM 1556 C C . GLN A 1 204 ? -16.419 7.872 -4.490 1.00 81.19 204 GLN A C 1
ATOM 1558 O O . GLN A 1 204 ? -17.491 7.731 -5.076 1.00 81.19 204 GLN A O 1
ATOM 1563 N N . ALA A 1 205 ? -15.327 7.182 -4.834 1.00 89.31 205 ALA A N 1
ATOM 1564 C CA . ALA A 1 205 ? -15.301 6.186 -5.896 1.00 89.31 205 ALA A CA 1
ATOM 1565 C C . ALA A 1 205 ? -15.610 4.780 -5.348 1.00 89.31 205 ALA A C 1
ATOM 1567 O O . ALA A 1 205 ? -15.143 4.460 -4.248 1.00 89.31 205 ALA A O 1
ATOM 1568 N N . PRO A 1 206 ? -16.320 3.935 -6.125 1.00 91.38 206 PRO A N 1
ATOM 1569 C CA . PRO A 1 206 ? -16.605 2.557 -5.745 1.00 91.38 206 PRO A CA 1
ATOM 1570 C C . PRO A 1 206 ? -15.340 1.746 -5.460 1.00 91.38 206 PRO A C 1
ATOM 1572 O O . PRO A 1 206 ? -14.360 1.827 -6.208 1.00 91.38 206 PRO A O 1
ATOM 1575 N N . MET A 1 207 ? -15.387 0.914 -4.421 1.00 95.06 207 MET A N 1
ATOM 1576 C CA . MET A 1 207 ? -14.295 0.000 -4.082 1.00 95.06 207 MET A CA 1
ATOM 1577 C C . MET A 1 207 ? -14.558 -1.403 -4.635 1.00 95.06 207 MET A C 1
ATOM 1579 O O . MET A 1 207 ? -15.306 -2.194 -4.052 1.00 95.06 207 MET A O 1
ATOM 1583 N N . GLU A 1 208 ? -13.924 -1.730 -5.763 1.00 95.94 208 GLU A N 1
ATOM 1584 C CA . GLU A 1 208 ? -13.962 -3.081 -6.329 1.00 95.94 208 GLU A CA 1
ATOM 1585 C C . GLU A 1 208 ? -13.214 -4.060 -5.417 1.00 95.94 208 GLU A C 1
ATOM 1587 O O . GLU A 1 208 ? -12.156 -3.720 -4.886 1.00 95.94 208 GLU A O 1
ATOM 1592 N N . GLN A 1 209 ? -13.723 -5.287 -5.272 1.00 97.75 209 GLN A N 1
ATOM 1593 C CA . GLN A 1 209 ? -13.135 -6.299 -4.391 1.00 97.75 209 GLN A CA 1
ATOM 1594 C C . GLN A 1 209 ? -12.750 -7.571 -5.155 1.00 97.75 209 GLN A C 1
ATOM 1596 O O . GLN A 1 209 ? -13.579 -8.197 -5.822 1.00 97.75 209 GLN A O 1
ATOM 1601 N N . TYR A 1 210 ? -11.493 -7.980 -5.000 1.00 97.88 210 TYR A N 1
ATOM 1602 C CA . TYR A 1 210 ? -10.928 -9.192 -5.584 1.00 97.88 210 TYR A CA 1
ATOM 1603 C C . TYR A 1 210 ? -10.455 -10.110 -4.460 1.00 97.88 210 TYR A C 1
ATOM 1605 O O . TYR A 1 210 ? -9.472 -9.812 -3.784 1.00 97.88 210 TYR A O 1
ATOM 1613 N N . GLU A 1 211 ? -11.176 -11.205 -4.228 1.00 98.44 211 GLU A N 1
ATOM 1614 C CA . GLU A 1 211 ? -10.815 -12.184 -3.202 1.00 98.44 211 GLU A CA 1
ATOM 1615 C C . GLU A 1 211 ? -9.568 -12.958 -3.640 1.00 98.44 211 GLU A C 1
ATOM 1617 O O . GLU A 1 211 ? -9.473 -13.420 -4.783 1.00 98.44 211 GLU A O 1
ATOM 1622 N N . LEU A 1 212 ? -8.612 -13.096 -2.722 1.00 98.38 212 LEU A N 1
ATOM 1623 C CA . LEU A 1 212 ? -7.352 -13.783 -2.966 1.00 98.38 212 LEU A CA 1
ATOM 1624 C C . LEU A 1 212 ? -7.436 -15.252 -2.531 1.00 98.38 212 LEU A C 1
ATOM 1626 O O . LEU A 1 212 ? -7.885 -15.561 -1.424 1.00 98.38 212 LEU A O 1
ATOM 1630 N N . ASP A 1 213 ? -6.958 -16.154 -3.386 1.00 97.88 213 ASP A N 1
ATOM 1631 C CA . ASP A 1 213 ? -6.867 -17.587 -3.117 1.00 97.88 213 ASP A CA 1
ATOM 1632 C C . ASP A 1 213 ? -5.602 -17.896 -2.307 1.00 97.88 213 ASP A C 1
ATOM 1634 O O . ASP A 1 213 ? -4.537 -18.186 -2.855 1.00 97.88 213 ASP A O 1
ATOM 1638 N N . LEU A 1 214 ? -5.695 -17.726 -0.987 1.00 97.38 214 LEU A N 1
ATOM 1639 C CA . LEU A 1 214 ? -4.609 -17.911 -0.019 1.00 97.38 214 LEU A CA 1
ATOM 1640 C C . LEU A 1 214 ? -4.948 -19.036 0.962 1.00 97.38 214 LEU A C 1
ATOM 1642 O O . LEU A 1 214 ? -6.073 -19.099 1.473 1.00 97.38 214 LEU A O 1
ATOM 1646 N N . ALA A 1 215 ? -3.957 -19.857 1.310 1.00 96.56 215 ALA A N 1
ATOM 1647 C CA . ALA A 1 215 ? -4.075 -20.779 2.438 1.00 96.56 215 ALA A CA 1
ATOM 1648 C C . ALA A 1 215 ? -4.190 -20.008 3.777 1.00 96.56 215 ALA A C 1
ATOM 1650 O O . ALA A 1 215 ? -3.728 -18.864 3.864 1.00 96.56 215 ALA A O 1
ATOM 1651 N N . PRO A 1 216 ? -4.793 -20.581 4.840 1.00 95.50 216 PRO A N 1
ATOM 1652 C CA . PRO A 1 216 ? -4.949 -19.904 6.138 1.00 95.50 216 PRO A CA 1
ATOM 1653 C C . PRO A 1 216 ? -3.642 -19.334 6.715 1.00 95.50 216 PRO A C 1
ATOM 1655 O O . PRO A 1 216 ? -3.599 -18.203 7.211 1.00 95.50 216 PRO A O 1
ATOM 1658 N N . GLU A 1 217 ? -2.551 -20.084 6.588 1.00 94.88 217 GLU A N 1
ATOM 1659 C CA . GLU A 1 217 ? -1.224 -19.691 7.055 1.00 94.88 217 GLU A CA 1
ATOM 1660 C C . GLU A 1 217 ? -0.686 -18.507 6.243 1.00 94.88 217 GLU A C 1
ATOM 1662 O O . GLU A 1 217 ? -0.144 -17.562 6.816 1.00 94.88 217 GLU A O 1
ATOM 1667 N N . GLU A 1 218 ? -0.909 -18.504 4.925 1.00 96.50 218 GLU A N 1
ATOM 1668 C CA . GLU A 1 218 ? -0.498 -17.414 4.035 1.00 96.50 218 GLU A CA 1
ATOM 1669 C C . GLU A 1 218 ? -1.276 -16.128 4.309 1.00 96.50 218 GLU A C 1
ATOM 1671 O O . GLU A 1 218 ? -0.688 -15.049 4.280 1.00 96.50 218 GLU A O 1
ATOM 1676 N N . LYS A 1 219 ? -2.577 -16.217 4.624 1.00 97.75 219 LYS A N 1
ATOM 1677 C CA . LYS A 1 219 ? -3.377 -15.049 5.032 1.00 97.75 219 LYS A CA 1
ATOM 1678 C C . LYS A 1 219 ? -2.775 -14.393 6.272 1.00 97.75 219 LYS A C 1
ATOM 1680 O O . LYS A 1 219 ? -2.588 -13.177 6.307 1.00 97.75 219 LYS A O 1
ATOM 1685 N N . THR A 1 220 ? -2.436 -15.208 7.270 1.00 96.56 220 THR A N 1
ATOM 1686 C CA . THR A 1 220 ? -1.838 -14.752 8.532 1.00 96.56 220 THR A CA 1
ATOM 1687 C C . THR A 1 220 ? -0.433 -14.193 8.327 1.00 96.56 220 THR A C 1
ATOM 1689 O O . THR A 1 220 ? -0.098 -13.148 8.889 1.00 96.56 220 THR A O 1
ATOM 1692 N N . GLN A 1 221 ? 0.385 -14.849 7.501 1.00 96.19 221 GLN A N 1
ATOM 1693 C CA . GLN A 1 221 ? 1.713 -14.363 7.133 1.00 96.19 221 GLN A CA 1
ATOM 1694 C C . GLN A 1 221 ? 1.628 -13.024 6.397 1.00 96.19 221 GLN A C 1
ATOM 1696 O O . GLN A 1 221 ? 2.297 -12.077 6.800 1.00 96.19 221 GLN A O 1
ATOM 1701 N N . LEU A 1 222 ? 0.775 -12.913 5.373 1.00 97.75 222 LEU A N 1
ATOM 1702 C CA . LEU A 1 222 ? 0.589 -11.679 4.611 1.00 97.75 222 LEU A CA 1
ATOM 1703 C C . LEU A 1 222 ? 0.120 -10.535 5.512 1.00 97.75 222 LEU A C 1
ATOM 1705 O O . LEU A 1 222 ? 0.634 -9.426 5.397 1.00 97.75 222 LEU A O 1
ATOM 1709 N N . PHE A 1 223 ? -0.796 -10.796 6.447 1.00 98.12 223 PHE A N 1
ATOM 1710 C CA . PHE A 1 223 ? -1.250 -9.793 7.410 1.00 98.12 223 PHE A CA 1
ATOM 1711 C C . PHE A 1 223 ? -0.113 -9.271 8.295 1.00 98.12 223 PHE A C 1
ATOM 1713 O O . PHE A 1 223 ? 0.087 -8.059 8.390 1.00 98.12 223 PHE A O 1
ATOM 1720 N N . LYS A 1 224 ? 0.677 -10.180 8.885 1.00 97.69 224 LYS A N 1
ATOM 1721 C CA . LYS A 1 224 ? 1.852 -9.829 9.697 1.00 97.69 224 LYS A CA 1
ATOM 1722 C C . LYS A 1 224 ? 2.862 -9.022 8.886 1.00 97.69 224 LYS A C 1
ATOM 1724 O O . LYS A 1 224 ? 3.225 -7.927 9.303 1.00 97.69 224 LYS A O 1
ATOM 1729 N N . SER A 1 225 ? 3.252 -9.523 7.712 1.00 97.38 225 SER A N 1
ATOM 1730 C CA . SER A 1 225 ? 4.210 -8.849 6.830 1.00 97.38 225 SER A CA 1
ATOM 1731 C C . SER A 1 225 ? 3.726 -7.462 6.421 1.00 97.38 225 SER A C 1
ATOM 1733 O O . SER A 1 225 ? 4.514 -6.523 6.413 1.00 97.38 225 SER A O 1
ATOM 1735 N N . THR A 1 226 ? 2.431 -7.306 6.130 1.00 98.12 226 THR A N 1
ATOM 1736 C CA . THR A 1 226 ? 1.861 -6.013 5.728 1.00 98.12 226 THR A CA 1
ATOM 1737 C C . THR A 1 226 ? 1.922 -4.998 6.871 1.00 98.12 226 THR A C 1
ATOM 1739 O O . THR A 1 226 ? 2.336 -3.864 6.645 1.00 98.12 226 THR A O 1
ATOM 1742 N N . LEU A 1 227 ? 1.567 -5.389 8.101 1.00 98.31 227 LEU A N 1
ATOM 1743 C CA . LEU A 1 227 ? 1.645 -4.504 9.270 1.00 98.31 227 LEU A CA 1
ATOM 1744 C C . LEU A 1 227 ? 3.083 -4.132 9.634 1.00 98.31 227 LEU A C 1
ATOM 1746 O O . LEU A 1 227 ? 3.363 -2.960 9.895 1.00 98.31 227 LEU A O 1
ATOM 1750 N N . THR A 1 228 ? 3.987 -5.114 9.633 1.00 97.94 228 THR A N 1
ATOM 1751 C CA . THR A 1 228 ? 5.416 -4.883 9.864 1.00 97.94 228 THR A CA 1
ATOM 1752 C C . THR A 1 228 ? 5.960 -3.910 8.828 1.00 97.94 228 THR A C 1
ATOM 1754 O O . THR A 1 228 ? 6.489 -2.869 9.198 1.00 97.94 228 THR A O 1
ATOM 1757 N N . HIS A 1 229 ? 5.714 -4.157 7.541 1.00 96.94 229 HIS A N 1
ATOM 1758 C CA . HIS A 1 229 ? 6.202 -3.291 6.474 1.00 96.94 229 HIS A CA 1
ATOM 1759 C C . HIS A 1 229 ? 5.602 -1.878 6.515 1.00 96.94 229 HIS A C 1
ATOM 1761 O O . HIS A 1 229 ? 6.320 -0.899 6.329 1.00 96.94 229 HIS A O 1
ATOM 1767 N N . ALA A 1 230 ? 4.306 -1.746 6.812 1.00 97.19 230 ALA A N 1
ATOM 1768 C CA . ALA A 1 230 ? 3.658 -0.449 7.013 1.00 97.19 230 ALA A CA 1
ATOM 1769 C C . ALA A 1 230 ? 4.284 0.348 8.171 1.00 97.19 230 ALA A C 1
ATOM 1771 O O . ALA A 1 230 ? 4.451 1.563 8.059 1.00 97.19 230 ALA A O 1
ATOM 1772 N N . THR A 1 231 ? 4.673 -0.334 9.251 1.00 96.94 231 THR A N 1
ATOM 1773 C CA . THR A 1 231 ? 5.350 0.280 10.403 1.00 96.94 231 THR A CA 1
ATOM 1774 C C . THR A 1 231 ? 6.796 0.652 10.074 1.00 96.94 231 THR A C 1
ATOM 1776 O O . THR A 1 231 ? 7.231 1.758 10.388 1.00 96.94 231 THR A O 1
ATOM 1779 N N . ASP A 1 232 ? 7.526 -0.234 9.394 1.00 95.31 232 ASP A N 1
ATOM 1780 C CA . ASP A 1 232 ? 8.927 -0.024 9.017 1.00 95.31 232 ASP A CA 1
ATOM 1781 C C . ASP A 1 232 ? 9.083 1.159 8.055 1.00 95.31 232 ASP A C 1
ATOM 1783 O O . ASP A 1 232 ? 9.982 1.992 8.233 1.00 95.31 232 ASP A O 1
ATOM 1787 N N . ILE A 1 233 ? 8.166 1.266 7.080 1.00 92.94 233 ILE A N 1
ATOM 1788 C CA . ILE A 1 233 ? 8.069 2.413 6.172 1.00 92.94 233 ILE A CA 1
ATOM 1789 C C . ILE A 1 233 ? 7.899 3.709 6.966 1.00 92.94 233 ILE A C 1
ATOM 1791 O O . ILE A 1 233 ? 8.587 4.698 6.688 1.00 92.94 233 ILE A O 1
ATOM 1795 N N . GLY A 1 234 ? 6.994 3.711 7.951 1.00 93.25 234 GLY A N 1
ATOM 1796 C CA . GLY A 1 234 ? 6.626 4.911 8.691 1.00 93.25 234 GLY A CA 1
ATOM 1797 C C . GLY A 1 234 ? 6.201 6.017 7.725 1.00 93.25 234 GLY A C 1
ATOM 1798 O O . GLY A 1 234 ? 5.226 5.858 6.999 1.00 93.25 234 GLY A O 1
ATOM 1799 N N . ILE A 1 235 ? 6.966 7.112 7.690 1.00 91.69 235 ILE A N 1
ATOM 1800 C CA . ILE A 1 235 ? 6.877 8.157 6.653 1.00 91.69 235 ILE A CA 1
ATOM 1801 C C . ILE A 1 235 ? 8.284 8.517 6.125 1.00 91.69 235 ILE A C 1
ATOM 1803 O O . ILE A 1 235 ? 8.600 9.662 5.818 1.00 91.69 235 ILE A O 1
ATOM 1807 N N . LYS A 1 236 ? 9.192 7.536 6.079 1.00 87.81 236 LYS A N 1
ATOM 1808 C CA . LYS A 1 236 ? 10.622 7.775 5.800 1.00 87.81 236 LYS A CA 1
ATOM 1809 C C . LYS A 1 236 ? 10.946 7.805 4.309 1.00 87.81 236 LYS A C 1
ATOM 1811 O O . LYS A 1 236 ? 11.903 8.456 3.892 1.00 87.81 236 LYS A O 1
ATOM 1816 N N . TYR A 1 237 ? 10.170 7.075 3.514 1.00 90.25 237 TYR A N 1
ATOM 1817 C CA . TYR A 1 237 ? 10.458 6.823 2.107 1.00 90.25 237 TYR A CA 1
ATOM 1818 C C . TYR A 1 237 ? 9.647 7.736 1.193 1.00 90.25 237 TYR A C 1
ATOM 1820 O O . TYR A 1 237 ? 8.576 8.225 1.556 1.00 90.25 237 TYR A O 1
ATOM 1828 N N . THR A 1 238 ? 10.154 7.959 -0.015 1.00 91.19 238 THR A N 1
ATOM 1829 C CA . THR A 1 238 ? 9.437 8.711 -1.043 1.00 91.19 238 THR A CA 1
ATOM 1830 C C . THR A 1 238 ? 8.341 7.845 -1.653 1.00 91.19 238 THR A C 1
ATOM 1832 O O . THR A 1 238 ? 8.544 6.670 -1.948 1.00 91.19 238 THR A O 1
ATOM 1835 N N . TYR A 1 239 ? 7.167 8.430 -1.861 1.00 92.06 239 TYR A N 1
ATOM 1836 C CA . TYR A 1 239 ? 6.164 7.869 -2.749 1.00 92.06 239 TYR A CA 1
ATOM 1837 C C . TYR A 1 239 ? 6.521 8.279 -4.172 1.00 92.06 239 TYR A C 1
ATOM 1839 O O . TYR A 1 239 ? 6.691 9.467 -4.463 1.00 92.06 239 TYR A O 1
ATOM 1847 N N . ASN A 1 240 ? 6.581 7.302 -5.067 1.00 85.31 240 ASN A N 1
ATOM 1848 C CA . ASN A 1 240 ? 6.652 7.551 -6.492 1.00 85.31 240 ASN A CA 1
ATOM 1849 C C . ASN A 1 240 ? 5.498 6.834 -7.175 1.00 85.31 240 ASN A C 1
ATOM 1851 O O . ASN A 1 240 ? 5.381 5.624 -7.037 1.00 85.31 240 ASN A O 1
ATOM 1855 N N . THR A 1 241 ? 4.695 7.559 -7.952 1.00 81.12 241 THR A N 1
ATOM 1856 C CA . THR A 1 241 ? 3.552 7.023 -8.708 1.00 81.12 241 THR A CA 1
ATOM 1857 C C . THR A 1 241 ? 3.868 5.753 -9.509 1.00 81.12 241 THR A C 1
ATOM 1859 O O . THR A 1 241 ? 2.970 4.953 -9.749 1.00 81.12 241 THR A O 1
ATOM 1862 N N . LEU A 1 242 ? 5.127 5.530 -9.879 1.00 75.44 242 LEU A N 1
ATOM 1863 C CA . LEU A 1 242 ? 5.605 4.347 -10.588 1.00 75.44 242 LEU A CA 1
ATOM 1864 C C . LEU A 1 242 ? 6.111 3.260 -9.640 1.00 75.44 242 LEU A C 1
ATOM 1866 O O . LEU A 1 242 ? 5.641 2.127 -9.701 1.00 75.44 242 LEU A O 1
ATOM 1870 N N . ARG A 1 243 ? 7.080 3.597 -8.780 1.00 84.06 243 ARG A N 1
ATOM 1871 C CA . ARG A 1 243 ? 7.618 2.712 -7.738 1.00 84.06 243 ARG A CA 1
ATOM 1872 C C . ARG A 1 243 ? 8.535 3.483 -6.774 1.00 84.06 243 ARG A C 1
ATOM 1874 O O . ARG A 1 243 ? 9.463 4.136 -7.256 1.00 84.06 243 ARG A O 1
ATOM 1881 N N . PRO A 1 244 ? 8.367 3.362 -5.445 1.00 88.88 244 PRO A N 1
ATOM 1882 C CA . PRO A 1 244 ? 7.319 2.607 -4.754 1.00 88.88 244 PRO A CA 1
ATOM 1883 C C . PRO A 1 244 ? 5.995 3.392 -4.654 1.00 88.88 244 PRO A C 1
ATOM 1885 O O . PRO A 1 244 ? 5.990 4.57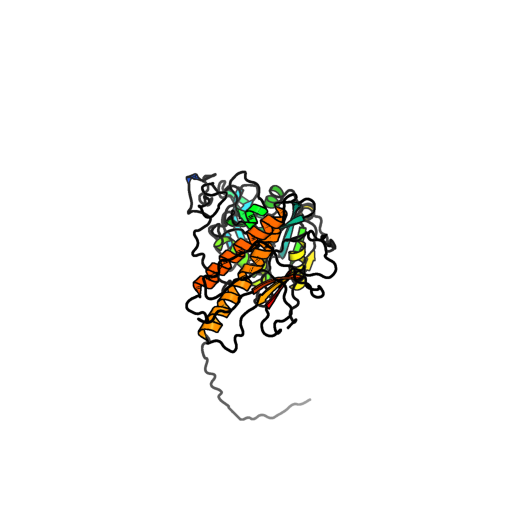5 -4.313 1.00 88.88 244 PRO A O 1
ATOM 1888 N N . ASN A 1 245 ? 4.869 2.718 -4.907 1.00 90.44 245 ASN A N 1
ATOM 1889 C CA . ASN A 1 245 ? 3.504 3.234 -4.746 1.00 90.44 245 ASN A CA 1
ATOM 1890 C C . ASN A 1 245 ? 2.591 2.236 -4.010 1.00 90.44 245 ASN A C 1
ATOM 1892 O O . ASN A 1 245 ? 3.016 1.158 -3.598 1.00 90.44 245 ASN A O 1
ATOM 1896 N N . CYS A 1 246 ? 1.303 2.581 -3.906 1.00 94.38 246 CYS A N 1
ATOM 1897 C CA . CYS A 1 246 ? 0.279 1.753 -3.267 1.00 94.38 246 CYS A CA 1
ATOM 1898 C C . CYS A 1 246 ? 0.217 0.299 -3.764 1.00 94.38 246 CYS A C 1
ATOM 1900 O O . CYS A 1 246 ? -0.009 -0.618 -2.983 1.00 94.38 246 CYS A O 1
ATOM 1902 N N . THR A 1 247 ? 0.447 0.083 -5.054 1.00 94.00 247 THR A N 1
ATOM 1903 C CA . THR A 1 247 ? 0.308 -1.199 -5.741 1.00 94.00 247 THR A CA 1
ATOM 1904 C C . THR A 1 247 ? 1.592 -1.991 -5.729 1.00 94.00 247 THR A C 1
ATOM 1906 O O . THR A 1 247 ? 1.585 -3.153 -5.329 1.00 94.00 247 THR A O 1
ATOM 1909 N N . THR A 1 248 ? 2.708 -1.374 -6.113 1.00 91.62 248 THR A N 1
ATOM 1910 C CA . THR A 1 248 ? 4.004 -2.053 -6.128 1.00 91.62 248 THR A CA 1
ATOM 1911 C C . THR A 1 248 ? 4.369 -2.559 -4.740 1.00 91.62 248 THR A C 1
ATOM 1913 O O . THR A 1 248 ? 4.848 -3.677 -4.619 1.00 91.62 248 THR A O 1
ATOM 1916 N N . THR A 1 249 ? 4.073 -1.783 -3.692 1.00 95.12 249 THR A N 1
ATOM 1917 C CA . THR A 1 249 ? 4.342 -2.189 -2.309 1.00 95.12 249 THR A CA 1
ATOM 1918 C C . THR A 1 249 ? 3.496 -3.394 -1.887 1.00 95.12 249 THR A C 1
ATOM 1920 O O . THR A 1 249 ? 3.999 -4.299 -1.226 1.00 95.12 249 THR A O 1
ATOM 1923 N N . LEU A 1 250 ? 2.227 -3.467 -2.304 1.00 96.69 250 LEU A N 1
ATOM 1924 C CA . LEU A 1 250 ? 1.384 -4.636 -2.023 1.00 96.69 250 LEU A CA 1
ATOM 1925 C C . LEU A 1 250 ? 1.851 -5.885 -2.770 1.00 96.69 250 LEU A C 1
ATOM 1927 O O . LEU A 1 250 ? 1.864 -6.967 -2.187 1.00 96.69 250 LEU A O 1
ATOM 1931 N N . PHE A 1 251 ? 2.252 -5.755 -4.034 1.00 95.38 251 PHE A N 1
ATOM 1932 C CA . PHE A 1 251 ? 2.788 -6.890 -4.784 1.00 95.38 251 PHE A CA 1
ATOM 1933 C C . PHE A 1 251 ? 4.144 -7.348 -4.258 1.00 95.38 251 PHE A C 1
ATOM 1935 O O . PHE A 1 251 ? 4.353 -8.552 -4.168 1.00 95.38 251 PHE A O 1
ATOM 1942 N N . ASP A 1 252 ? 5.015 -6.432 -3.824 1.00 94.12 252 ASP A N 1
ATOM 1943 C CA . ASP A 1 252 ? 6.261 -6.798 -3.145 1.00 94.12 252 ASP A CA 1
ATOM 1944 C C . ASP A 1 252 ? 5.969 -7.668 -1.911 1.00 94.12 252 ASP A C 1
ATOM 1946 O O . ASP A 1 252 ? 6.622 -8.688 -1.710 1.00 94.12 252 ASP A O 1
ATOM 1950 N N . LEU A 1 253 ? 4.946 -7.313 -1.120 1.00 96.50 253 LEU A N 1
ATOM 1951 C CA . LEU A 1 253 ? 4.509 -8.093 0.043 1.00 96.50 253 LEU A CA 1
ATOM 1952 C C . LEU A 1 253 ? 3.925 -9.456 -0.338 1.00 96.50 253 LEU A C 1
ATOM 1954 O O . LEU A 1 253 ? 4.265 -10.457 0.293 1.00 96.50 253 LEU A O 1
ATOM 1958 N N . ILE A 1 254 ? 3.078 -9.515 -1.366 1.00 96.44 254 ILE A N 1
ATOM 1959 C CA . ILE A 1 254 ? 2.533 -10.774 -1.897 1.00 96.44 254 ILE A CA 1
ATOM 1960 C C . ILE A 1 254 ? 3.668 -11.690 -2.361 1.00 96.44 254 ILE A C 1
ATOM 1962 O O . ILE A 1 254 ? 3.678 -12.874 -2.030 1.00 96.44 254 ILE A O 1
ATOM 1966 N N . ASP A 1 255 ? 4.651 -11.143 -3.070 1.00 94.19 255 ASP A N 1
ATOM 1967 C CA . ASP A 1 255 ? 5.766 -11.900 -3.630 1.00 94.19 255 ASP A CA 1
ATOM 1968 C C . ASP A 1 255 ? 6.730 -12.420 -2.542 1.00 94.19 255 ASP A C 1
ATOM 1970 O O . ASP A 1 255 ? 7.515 -13.329 -2.811 1.00 94.19 255 ASP A O 1
ATOM 1974 N N . THR A 1 256 ? 6.624 -11.943 -1.290 1.00 93.56 256 THR A N 1
ATOM 1975 C CA . THR A 1 256 ? 7.335 -12.540 -0.138 1.00 93.56 256 THR A CA 1
ATOM 1976 C C . THR A 1 256 ? 6.734 -13.860 0.355 1.00 93.56 256 THR A C 1
ATOM 1978 O O . THR A 1 256 ? 7.364 -14.560 1.154 1.00 93.56 256 THR A O 1
ATOM 1981 N N . LEU A 1 257 ? 5.526 -14.227 -0.090 1.00 95.38 257 LEU A N 1
ATOM 1982 C CA . LEU A 1 257 ? 4.902 -15.486 0.312 1.00 95.38 257 LEU A CA 1
ATOM 1983 C C . LEU A 1 257 ? 5.718 -16.686 -0.203 1.00 95.38 257 LEU A C 1
ATOM 1985 O O . LEU A 1 257 ? 6.212 -16.649 -1.335 1.00 95.38 257 LEU A O 1
ATOM 1989 N N . PRO A 1 258 ? 5.829 -17.792 0.564 1.00 94.69 258 PRO A N 1
ATOM 1990 C CA . PRO A 1 258 ? 6.705 -18.913 0.215 1.00 94.69 258 PRO A CA 1
ATOM 1991 C C . PRO A 1 258 ? 6.442 -19.501 -1.174 1.00 94.69 258 PRO A C 1
ATOM 1993 O O . PRO A 1 258 ? 7.375 -19.909 -1.864 1.00 94.69 258 PRO A O 1
ATOM 1996 N N . ARG A 1 259 ? 5.180 -19.514 -1.624 1.00 93.88 259 ARG A N 1
ATOM 1997 C CA . ARG A 1 259 ? 4.831 -20.035 -2.951 1.00 93.88 259 ARG A CA 1
ATOM 1998 C C . ARG A 1 259 ? 5.222 -19.118 -4.110 1.00 93.88 259 ARG A C 1
ATOM 2000 O O . ARG A 1 259 ? 5.222 -19.612 -5.236 1.00 93.88 259 ARG A O 1
ATOM 2007 N N . PHE A 1 260 ? 5.548 -17.849 -3.867 1.00 91.31 260 PHE A N 1
ATOM 2008 C CA . PHE A 1 260 ? 5.853 -16.845 -4.896 1.00 91.31 260 PHE A CA 1
ATOM 2009 C C . PHE A 1 260 ? 7.289 -16.325 -4.846 1.00 91.31 260 PHE A C 1
ATOM 2011 O O . PHE A 1 260 ? 7.778 -15.834 -5.864 1.00 91.31 260 PHE A O 1
ATOM 2018 N N . ASN A 1 261 ? 7.974 -16.483 -3.712 1.00 90.38 261 ASN A N 1
ATOM 2019 C CA . ASN A 1 261 ? 9.327 -15.981 -3.509 1.00 90.38 261 ASN A CA 1
ATOM 2020 C C . ASN A 1 261 ? 10.281 -16.407 -4.641 1.00 90.38 261 ASN A C 1
ATOM 2022 O O . ASN A 1 261 ? 10.503 -17.598 -4.872 1.00 90.38 261 ASN A O 1
ATOM 2026 N N . GLY A 1 262 ? 10.814 -15.417 -5.363 1.00 82.69 262 GLY A N 1
ATOM 2027 C CA . GLY A 1 262 ? 11.738 -15.601 -6.487 1.00 82.69 262 GLY A CA 1
ATOM 2028 C C . GLY A 1 262 ? 11.122 -16.144 -7.783 1.00 82.69 262 GLY A C 1
ATOM 2029 O O . GLY A 1 262 ? 11.861 -16.386 -8.733 1.00 82.69 262 GLY A O 1
ATOM 2030 N N . LYS A 1 263 ? 9.798 -16.345 -7.855 1.00 85.31 263 LYS A N 1
ATOM 2031 C CA . LYS A 1 263 ? 9.128 -16.923 -9.038 1.00 85.31 263 LYS A CA 1
ATOM 2032 C C . LYS A 1 263 ? 8.624 -15.893 -10.039 1.00 85.31 263 LYS A C 1
ATOM 2034 O O . LYS A 1 263 ? 8.452 -16.223 -11.209 1.00 85.31 263 LYS A O 1
ATOM 2039 N N . PHE A 1 264 ? 8.369 -14.670 -9.586 1.00 82.19 264 PHE A N 1
ATOM 2040 C CA . PHE A 1 264 ? 7.831 -13.602 -10.419 1.00 82.19 264 PHE A CA 1
ATOM 2041 C C . PHE A 1 264 ? 8.791 -12.415 -10.452 1.00 82.19 264 PHE A C 1
ATOM 2043 O O . PHE A 1 264 ? 9.451 -12.130 -9.449 1.00 82.19 264 PHE A O 1
ATOM 2050 N N . PRO A 1 265 ? 8.883 -11.704 -11.589 1.00 77.50 265 PRO A N 1
ATOM 2051 C CA . PRO A 1 265 ? 9.544 -10.412 -11.605 1.00 77.50 265 PRO A CA 1
ATOM 2052 C C . PRO A 1 265 ? 8.787 -9.434 -10.700 1.00 77.50 265 PRO A C 1
ATOM 2054 O O . PRO A 1 265 ? 7.569 -9.551 -10.521 1.00 77.50 265 PRO A O 1
ATOM 2057 N N . GLN A 1 266 ? 9.511 -8.441 -10.178 1.00 78.12 266 GLN A N 1
ATOM 2058 C CA . GLN A 1 266 ? 8.904 -7.355 -9.411 1.00 78.12 266 GLN A CA 1
ATOM 2059 C C . GLN A 1 266 ? 7.768 -6.718 -10.209 1.00 78.12 266 GLN A C 1
ATOM 2061 O O . GLN A 1 266 ? 7.918 -6.411 -11.395 1.00 78.12 266 GLN A O 1
ATOM 2066 N N . PHE A 1 267 ? 6.637 -6.499 -9.545 1.00 81.38 267 PHE A N 1
ATOM 2067 C CA . PHE A 1 267 ? 5.539 -5.769 -10.152 1.00 81.38 267 PHE A CA 1
ATOM 2068 C C . PHE A 1 267 ? 5.940 -4.303 -10.351 1.00 81.38 267 PHE A C 1
ATOM 2070 O O . PHE A 1 267 ? 6.398 -3.625 -9.422 1.00 81.38 267 PHE A O 1
ATOM 2077 N N . LEU A 1 268 ? 5.750 -3.818 -11.575 1.00 73.19 268 LEU A N 1
ATOM 2078 C CA . LEU A 1 268 ? 5.968 -2.432 -11.957 1.00 73.19 268 LEU A CA 1
ATOM 2079 C C . LEU A 1 268 ? 4.631 -1.833 -12.378 1.00 73.19 268 LEU A C 1
ATOM 2081 O O . LEU A 1 268 ? 3.918 -2.416 -13.194 1.00 73.19 268 LEU A O 1
ATOM 2085 N N . THR A 1 269 ? 4.314 -0.652 -11.858 1.00 67.75 269 THR A N 1
ATOM 2086 C CA . THR A 1 269 ? 3.211 0.141 -12.396 1.00 67.75 269 THR A CA 1
ATOM 2087 C C . THR A 1 269 ? 3.646 0.723 -13.733 1.00 67.75 269 THR A C 1
ATOM 2089 O O . THR A 1 269 ? 4.695 1.357 -13.837 1.00 67.75 269 THR A O 1
ATOM 2092 N N . VAL A 1 270 ? 2.846 0.497 -14.768 1.00 59.94 270 VAL A N 1
ATOM 2093 C CA . VAL A 1 270 ? 3.056 1.052 -16.108 1.00 59.94 270 VAL A CA 1
ATOM 2094 C C . VAL A 1 270 ? 2.048 2.151 -16.336 1.00 59.94 270 VAL A C 1
ATOM 2096 O O . VAL A 1 270 ? 0.897 2.002 -15.963 1.00 59.94 270 VAL A O 1
ATOM 2099 N N . ILE A 1 271 ? 2.452 3.247 -16.971 1.00 58.94 271 ILE A N 1
ATOM 2100 C CA . ILE A 1 271 ? 1.496 4.276 -17.373 1.00 58.94 271 ILE A CA 1
ATOM 2101 C C . ILE A 1 271 ? 0.893 3.889 -18.716 1.00 58.94 271 ILE A C 1
ATOM 2103 O O . ILE A 1 271 ? 1.442 4.197 -19.770 1.00 58.94 271 ILE A O 1
ATOM 2107 N N . SER A 1 272 ? -0.223 3.171 -18.643 1.00 53.66 272 SER A N 1
ATOM 2108 C CA . SER A 1 272 ? -1.156 2.963 -19.746 1.00 53.66 272 SER A CA 1
ATOM 2109 C C . SER A 1 272 ? -2.555 3.447 -19.336 1.00 53.66 272 SER A C 1
ATOM 2111 O O . SER A 1 272 ? -2.709 4.204 -18.380 1.00 53.66 272 SER A O 1
ATOM 2113 N N . ASN A 1 273 ? -3.576 3.074 -20.093 1.00 57.25 273 ASN A N 1
ATOM 2114 C CA . ASN A 1 273 ? -4.954 3.604 -20.033 1.00 57.25 273 ASN A CA 1
ATOM 2115 C C . ASN A 1 273 ? -5.652 3.232 -18.735 1.00 57.25 273 ASN A C 1
ATOM 2117 O O . ASN A 1 273 ? -6.526 3.954 -18.256 1.00 57.25 273 ASN A O 1
ATOM 2121 N N . ASP A 1 274 ? -5.230 2.099 -18.186 1.00 65.94 274 ASP A N 1
ATOM 2122 C CA . ASP A 1 274 ? -5.514 1.677 -16.834 1.00 65.94 274 ASP A CA 1
ATOM 2123 C C . ASP A 1 274 ? -4.186 1.275 -16.184 1.00 65.94 274 ASP A C 1
ATOM 2125 O O . ASP A 1 274 ? -3.853 0.093 -16.131 1.00 65.94 274 ASP A O 1
ATOM 2129 N N . PRO A 1 275 ? -3.376 2.250 -15.743 1.00 61.19 275 PRO A N 1
ATOM 2130 C CA . PRO A 1 275 ? -1.990 2.028 -15.376 1.00 61.19 275 PRO A CA 1
ATOM 2131 C C . PRO A 1 275 ? -1.831 1.156 -14.127 1.00 61.19 275 PRO A C 1
ATOM 2133 O O . PRO A 1 275 ? -0.739 0.673 -13.825 1.00 61.19 275 PRO A O 1
ATOM 2136 N N . VAL A 1 276 ? -2.917 0.962 -13.375 1.00 76.06 276 VAL A N 1
ATOM 2137 C CA . VAL A 1 276 ? -2.883 0.285 -12.084 1.00 76.06 276 VAL A CA 1
ATOM 2138 C C . VAL A 1 276 ? -3.891 -0.850 -12.003 1.00 76.06 276 VAL A C 1
ATOM 2140 O O . VAL A 1 276 ? -3.486 -1.958 -11.656 1.00 76.06 276 VAL A O 1
ATOM 2143 N N . ALA A 1 277 ? -5.179 -0.636 -12.287 1.00 85.50 277 ALA A N 1
ATOM 2144 C CA . ALA A 1 277 ? -6.190 -1.634 -11.948 1.00 85.50 277 ALA A CA 1
ATOM 2145 C C . ALA A 1 277 ? -6.065 -2.896 -12.801 1.00 85.50 277 ALA A C 1
ATOM 2147 O O . ALA A 1 277 ? -5.856 -3.975 -12.245 1.00 85.50 277 ALA A O 1
ATOM 2148 N N . GLN A 1 278 ? -6.155 -2.784 -14.126 1.00 84.56 278 GLN A N 1
ATOM 2149 C CA . GLN A 1 278 ? -6.069 -3.944 -15.014 1.00 84.56 278 GLN A CA 1
ATOM 2150 C C . GLN A 1 278 ? -4.723 -4.689 -14.887 1.00 84.56 278 GLN A C 1
ATOM 2152 O O . GLN A 1 278 ? -4.760 -5.902 -14.665 1.00 84.56 278 GLN A O 1
ATOM 2157 N N . PRO A 1 279 ? -3.552 -4.015 -14.874 1.00 84.19 279 PRO A N 1
ATOM 2158 C CA . PRO A 1 279 ? -2.272 -4.667 -14.610 1.00 84.19 279 PRO A CA 1
ATOM 2159 C C . PRO A 1 279 ? -2.227 -5.403 -13.269 1.00 84.19 279 PRO A C 1
ATOM 2161 O O . PRO A 1 279 ? -1.699 -6.510 -13.204 1.00 84.19 279 PRO A O 1
ATOM 2164 N N . SER A 1 280 ? -2.810 -4.838 -12.204 1.00 89.94 280 SER A N 1
ATOM 2165 C CA . SER A 1 280 ? -2.893 -5.515 -10.901 1.00 89.94 280 SER A CA 1
ATOM 2166 C C . SER A 1 280 ? -3.744 -6.778 -10.985 1.00 89.94 280 SER A C 1
ATOM 2168 O O . SER A 1 280 ? -3.348 -7.837 -10.507 1.00 89.94 280 SER A O 1
ATOM 2170 N N . ILE A 1 281 ? -4.910 -6.689 -11.624 1.00 91.25 281 ILE A N 1
ATOM 2171 C CA . ILE A 1 281 ? -5.822 -7.823 -11.795 1.00 91.25 281 ILE A CA 1
ATOM 2172 C C . ILE A 1 281 ? -5.141 -8.944 -12.587 1.00 91.25 281 ILE A C 1
ATOM 2174 O O . ILE A 1 281 ? -5.214 -10.111 -12.196 1.00 91.25 281 ILE A O 1
ATOM 2178 N N . ASP A 1 282 ? -4.453 -8.610 -13.675 1.00 88.00 282 ASP A N 1
ATOM 2179 C CA . ASP A 1 282 ? -3.752 -9.595 -14.494 1.00 88.00 282 ASP A CA 1
ATOM 2180 C C . ASP A 1 282 ? -2.524 -10.161 -13.775 1.00 88.00 282 ASP A C 1
ATOM 2182 O O . ASP A 1 282 ? -2.274 -11.363 -13.844 1.00 88.00 282 ASP A O 1
ATOM 2186 N N . ALA A 1 283 ? -1.823 -9.358 -12.973 1.00 89.56 283 ALA A N 1
ATOM 2187 C CA . ALA A 1 283 ? -0.755 -9.841 -12.106 1.00 89.56 283 ALA A CA 1
ATOM 2188 C C . ALA A 1 283 ? -1.251 -10.834 -11.040 1.00 89.56 283 ALA A C 1
ATOM 2190 O O . ALA A 1 283 ? -0.537 -11.801 -10.758 1.00 89.56 283 ALA A O 1
ATOM 2191 N N . LEU A 1 284 ? -2.456 -10.645 -10.482 1.00 94.06 284 LEU A N 1
ATOM 2192 C CA . LEU A 1 284 ? -3.086 -11.627 -9.591 1.00 94.06 284 LEU A CA 1
ATOM 2193 C C . LEU A 1 284 ? -3.439 -12.925 -10.334 1.00 94.06 284 LEU A C 1
ATOM 2195 O O . LEU A 1 284 ? -3.199 -14.009 -9.803 1.00 94.06 284 LEU A O 1
ATOM 2199 N N . LYS A 1 285 ? -3.981 -12.836 -11.558 1.00 92.56 285 LYS A N 1
ATOM 2200 C CA . LYS A 1 285 ? -4.294 -14.015 -12.389 1.00 92.56 285 LYS A CA 1
ATOM 2201 C C . LYS A 1 285 ? -3.042 -14.808 -12.737 1.00 92.56 285 LYS A C 1
ATOM 2203 O O . LYS A 1 285 ? -3.023 -16.017 -12.540 1.00 92.56 285 LYS A O 1
ATOM 2208 N N . THR A 1 286 ? -1.988 -14.137 -13.203 1.00 88.81 286 THR A N 1
ATOM 2209 C CA . THR A 1 286 ? -0.723 -14.784 -13.582 1.00 88.81 286 THR A CA 1
ATOM 2210 C C . THR A 1 286 ? -0.059 -15.482 -12.396 1.00 88.81 286 THR A C 1
ATOM 2212 O O . THR A 1 286 ? 0.578 -16.518 -12.564 1.00 88.81 286 THR A O 1
ATOM 2215 N N . ARG A 1 287 ? -0.251 -14.963 -11.178 1.00 92.00 287 ARG A N 1
ATOM 2216 C CA . ARG A 1 287 ? 0.203 -15.606 -9.936 1.00 92.00 287 ARG A CA 1
ATOM 2217 C C . ARG A 1 287 ? -0.691 -16.763 -9.478 1.00 92.00 287 ARG A C 1
ATOM 2219 O O . ARG A 1 287 ? -0.362 -17.411 -8.491 1.00 92.00 287 ARG A O 1
ATOM 2226 N N . GLY A 1 288 ? -1.827 -17.010 -10.134 1.00 94.88 288 GLY A N 1
ATOM 2227 C CA . GLY A 1 288 ? -2.844 -17.948 -9.648 1.00 94.88 288 GLY A CA 1
ATOM 2228 C C . GLY A 1 288 ? -3.418 -17.537 -8.287 1.00 94.88 288 GLY A C 1
ATOM 2229 O O . GLY A 1 288 ? -3.821 -18.390 -7.508 1.00 94.88 288 GLY A O 1
ATOM 2230 N N . LEU A 1 289 ? -3.388 -16.238 -7.970 1.00 95.94 289 LEU A N 1
ATOM 2231 C CA . LEU A 1 289 ? -3.799 -15.689 -6.677 1.00 95.94 289 LEU A CA 1
ATOM 2232 C C . LEU A 1 289 ? -5.234 -15.157 -6.705 1.00 95.94 289 LEU A C 1
ATOM 2234 O O . LEU A 1 289 ? -5.853 -14.991 -5.660 1.00 95.94 289 LEU A O 1
ATOM 2238 N N . LEU A 1 290 ? -5.768 -14.849 -7.885 1.00 96.56 290 LEU A N 1
ATOM 2239 C CA . LEU A 1 290 ? -7.127 -14.343 -8.008 1.00 96.56 290 LEU A CA 1
ATOM 2240 C C . LEU A 1 290 ? -8.145 -15.482 -7.870 1.00 96.56 290 LEU A C 1
ATOM 2242 O O . LEU A 1 290 ? -8.288 -16.280 -8.792 1.00 96.56 290 LEU A O 1
ATOM 2246 N N . LYS A 1 291 ? -8.903 -15.504 -6.767 1.00 96.81 291 LYS A N 1
ATOM 2247 C CA . LYS A 1 291 ? -10.003 -16.459 -6.578 1.00 96.81 291 LYS A CA 1
ATOM 2248 C C . LYS A 1 291 ? -11.233 -16.044 -7.377 1.00 96.81 291 LYS A C 1
ATOM 2250 O O . LYS A 1 291 ? -11.754 -16.809 -8.180 1.00 96.81 291 LYS A O 1
ATOM 2255 N N . GLN A 1 292 ? -11.710 -14.826 -7.131 1.00 96.88 292 GLN A N 1
ATOM 2256 C CA . GLN A 1 292 ? -12.904 -14.273 -7.766 1.00 96.88 292 GLN A CA 1
ATOM 2257 C C . GLN A 1 292 ? -12.989 -12.757 -7.571 1.00 96.88 292 GLN A C 1
ATOM 2259 O O . GLN A 1 292 ? -12.444 -12.207 -6.612 1.00 96.88 292 GLN A O 1
ATOM 2264 N N . ARG A 1 293 ? -13.732 -12.082 -8.450 1.00 96.62 293 ARG A N 1
ATOM 2265 C CA . ARG A 1 293 ? -14.251 -10.739 -8.175 1.00 96.62 293 ARG A CA 1
ATOM 2266 C C . ARG A 1 293 ? -15.588 -10.875 -7.458 1.00 96.62 293 ARG A C 1
ATOM 2268 O O . ARG A 1 293 ? -16.471 -11.587 -7.934 1.00 96.62 293 ARG A O 1
ATOM 2275 N N . VAL A 1 294 ? -15.743 -10.195 -6.333 1.00 96.56 294 VAL A N 1
ATOM 2276 C CA . VAL A 1 294 ? -16.994 -10.183 -5.560 1.00 96.56 294 VAL A CA 1
ATOM 2277 C C . VAL A 1 294 ? -17.671 -8.823 -5.687 1.00 96.56 294 VAL A C 1
ATOM 2279 O O . VAL A 1 294 ? -17.188 -7.948 -6.411 1.00 96.56 294 VAL A O 1
ATOM 2282 N N . GLN A 1 295 ? -18.814 -8.645 -5.029 1.00 96.19 295 GLN A N 1
ATOM 2283 C CA . GLN A 1 295 ? -19.491 -7.359 -4.963 1.00 96.19 295 GLN A CA 1
ATOM 2284 C C . GLN A 1 295 ? -18.544 -6.240 -4.512 1.00 96.19 295 GLN A C 1
ATOM 2286 O O . GLN A 1 295 ? -17.609 -6.461 -3.735 1.00 96.19 295 GLN A O 1
ATOM 2291 N N . ASN A 1 296 ? -18.824 -5.016 -4.955 1.00 95.06 296 ASN A N 1
ATOM 2292 C CA . ASN A 1 296 ? -18.142 -3.849 -4.413 1.00 95.06 296 ASN A CA 1
ATOM 2293 C C . ASN A 1 296 ? -18.401 -3.746 -2.901 1.00 95.06 296 ASN A C 1
ATOM 2295 O O . ASN A 1 296 ? -19.403 -4.259 -2.393 1.00 95.06 296 ASN A O 1
ATOM 2299 N N . PHE A 1 297 ? -17.507 -3.090 -2.170 1.00 94.88 297 PHE A N 1
ATOM 2300 C CA . PHE A 1 297 ? -17.617 -3.029 -0.712 1.00 94.88 297 PHE A CA 1
ATOM 2301 C C . PHE A 1 297 ? -18.911 -2.341 -0.237 1.00 94.88 297 PHE A C 1
ATOM 2303 O O . PHE A 1 297 ? -19.524 -2.752 0.745 1.00 94.88 297 PHE A O 1
ATOM 2310 N N . GLU A 1 298 ? -19.389 -1.342 -0.976 1.00 94.50 298 GLU A N 1
ATOM 2311 C CA . GLU A 1 298 ? -20.639 -0.634 -0.693 1.00 94.50 298 GLU A CA 1
ATOM 2312 C C . GLU A 1 298 ? -21.872 -1.545 -0.788 1.00 94.50 298 GLU A C 1
ATOM 2314 O O . GLU A 1 298 ? -22.847 -1.344 -0.064 1.00 94.50 298 GLU A O 1
ATOM 2319 N N . ASP A 1 299 ? -21.841 -2.540 -1.678 1.00 94.44 299 ASP A N 1
ATOM 2320 C CA . ASP A 1 299 ? -22.895 -3.549 -1.814 1.00 94.44 299 ASP A CA 1
ATOM 2321 C C . ASP A 1 299 ? -22.848 -4.532 -0.630 1.00 94.44 299 ASP A C 1
ATOM 2323 O O . ASP A 1 299 ? -23.888 -4.875 -0.067 1.00 94.44 299 ASP A O 1
ATOM 2327 N N . GLU A 1 300 ? -21.648 -4.926 -0.190 1.00 93.81 300 GLU A N 1
ATOM 2328 C CA . GLU A 1 300 ? -21.460 -5.791 0.982 1.00 93.81 300 GLU A CA 1
ATOM 2329 C C . GLU A 1 300 ? -22.031 -5.159 2.258 1.00 93.81 300 GLU A C 1
ATOM 2331 O O . GLU A 1 300 ? -22.717 -5.836 3.024 1.00 93.81 300 GLU A O 1
ATOM 2336 N N . LEU A 1 301 ? -21.838 -3.849 2.455 1.00 92.19 301 LEU A N 1
ATOM 2337 C CA . LEU A 1 301 ? -22.429 -3.112 3.581 1.00 92.19 301 LEU A CA 1
ATOM 2338 C C . LEU A 1 301 ? -23.962 -3.116 3.580 1.00 92.19 301 LEU A C 1
ATOM 2340 O O . LEU A 1 301 ? -24.580 -2.972 4.632 1.00 92.19 301 LEU A O 1
ATOM 2344 N N . LYS A 1 302 ? -24.582 -3.299 2.412 1.00 94.69 302 LYS A N 1
ATOM 2345 C CA . LYS A 1 302 ? -26.038 -3.433 2.257 1.00 94.69 302 LYS A CA 1
ATOM 2346 C C . LYS A 1 302 ? -26.506 -4.886 2.389 1.00 94.69 302 LYS A C 1
ATOM 2348 O O . LYS A 1 302 ? -27.666 -5.177 2.110 1.00 94.69 302 LYS A O 1
ATOM 2353 N N . GLY A 1 303 ? -25.617 -5.804 2.772 1.00 94.25 303 GLY A N 1
ATOM 2354 C CA . GLY A 1 303 ? -25.902 -7.235 2.867 1.00 94.25 303 GLY A CA 1
ATOM 2355 C C . GLY A 1 303 ? -25.994 -7.941 1.513 1.00 94.25 303 GLY A C 1
ATOM 2356 O O . GLY A 1 303 ? -26.449 -9.082 1.452 1.00 94.25 303 GLY A O 1
ATOM 2357 N N . VAL A 1 304 ? -25.576 -7.296 0.419 1.00 95.25 304 VAL A N 1
ATOM 2358 C CA . VAL A 1 304 ? -25.550 -7.924 -0.905 1.00 95.25 304 VAL A CA 1
ATOM 2359 C C . VAL A 1 304 ? -24.279 -8.756 -1.018 1.00 95.25 304 VAL A C 1
ATOM 2361 O O . VAL A 1 304 ? -23.176 -8.240 -0.867 1.00 95.25 304 VAL A O 1
ATOM 2364 N N . SER A 1 305 ? -24.428 -10.043 -1.321 1.00 93.75 305 SER A N 1
ATOM 2365 C CA . SER A 1 305 ? -23.311 -10.955 -1.573 1.00 93.75 305 SER A CA 1
ATOM 2366 C C . SER A 1 305 ? -23.480 -11.602 -2.939 1.00 93.75 305 SER A C 1
ATOM 2368 O O . SER A 1 305 ? -24.495 -12.249 -3.199 1.00 93.75 305 SER A O 1
ATOM 2370 N N . ARG A 1 306 ? -22.518 -11.383 -3.840 1.00 93.62 306 ARG A N 1
ATOM 2371 C CA . ARG A 1 306 ? -22.531 -11.947 -5.195 1.00 93.62 306 ARG A CA 1
ATOM 2372 C C . ARG A 1 306 ? -21.131 -12.000 -5.789 1.00 93.62 306 ARG A C 1
ATOM 2374 O O . ARG A 1 306 ? -20.358 -11.052 -5.678 1.00 93.62 306 ARG A O 1
ATOM 2381 N N . THR A 1 307 ? -20.846 -13.071 -6.515 1.00 93.75 307 THR A N 1
ATOM 2382 C CA . THR A 1 307 ? -19.696 -13.119 -7.419 1.00 93.75 307 THR A CA 1
ATOM 2383 C C . THR A 1 307 ? -20.014 -12.295 -8.665 1.00 93.75 307 THR A C 1
ATOM 2385 O O . THR A 1 307 ? -21.097 -12.411 -9.241 1.00 93.75 307 THR A O 1
ATOM 2388 N N . LEU A 1 308 ? -19.082 -11.439 -9.076 1.00 93.00 308 LEU A N 1
ATOM 2389 C CA . LEU A 1 308 ? -19.198 -10.624 -10.279 1.00 93.00 308 LEU A CA 1
ATOM 2390 C C . LEU A 1 308 ? -18.333 -11.204 -11.395 1.00 93.00 308 LEU A C 1
ATOM 2392 O O . LEU A 1 308 ? -17.274 -11.784 -11.155 1.00 93.00 308 LEU A O 1
ATOM 2396 N N . ALA A 1 309 ? -18.751 -10.983 -12.640 1.00 90.69 309 ALA A N 1
ATOM 2397 C CA . ALA A 1 309 ? -17.890 -11.252 -13.780 1.00 90.69 309 ALA A CA 1
ATOM 2398 C C . ALA A 1 309 ? -16.623 -10.384 -13.708 1.00 90.69 309 ALA A C 1
ATOM 2400 O O . ALA A 1 309 ? -16.662 -9.206 -13.317 1.00 90.69 309 ALA A O 1
ATOM 2401 N N . MET A 1 310 ? -15.497 -10.965 -14.122 1.00 86.31 310 MET A N 1
ATOM 2402 C CA . MET A 1 310 ? -14.260 -10.213 -14.294 1.00 86.31 310 MET A CA 1
ATOM 2403 C C . MET A 1 310 ? -14.483 -9.081 -15.303 1.00 86.31 310 MET A C 1
ATOM 2405 O O . MET A 1 310 ? -15.157 -9.308 -16.313 1.00 86.31 310 MET A O 1
ATOM 2409 N N . PRO A 1 311 ? -13.942 -7.872 -15.065 1.00 78.56 311 PRO A N 1
ATOM 2410 C CA . PRO A 1 311 ? -14.034 -6.804 -16.044 1.00 78.56 311 PRO A CA 1
ATOM 2411 C C . PRO A 1 311 ? -13.420 -7.296 -17.357 1.00 78.56 311 PRO A C 1
ATOM 2413 O O . PRO A 1 311 ? -12.281 -7.755 -17.377 1.00 78.56 311 PRO A O 1
ATOM 2416 N N . GLN A 1 312 ? -14.182 -7.216 -18.448 1.00 69.06 312 GLN A N 1
ATOM 2417 C CA . GLN A 1 312 ? -13.668 -7.466 -19.799 1.00 69.06 312 GLN A CA 1
ATOM 2418 C C . GLN A 1 312 ? -13.138 -6.188 -20.460 1.00 69.06 312 GLN A C 1
ATOM 2420 O O . GLN A 1 312 ? -12.820 -6.199 -21.647 1.00 69.06 312 GLN A O 1
ATOM 2425 N N . LYS A 1 313 ? -13.085 -5.070 -19.721 1.00 61.22 313 LYS A N 1
ATOM 2426 C CA . LYS A 1 313 ? -12.727 -3.759 -20.263 1.00 61.22 313 LYS A CA 1
ATOM 2427 C C . LYS A 1 313 ? -11.276 -3.804 -20.748 1.00 61.22 313 LYS A C 1
ATOM 2429 O O . LYS A 1 313 ? -10.349 -3.653 -19.961 1.00 61.22 313 LYS A O 1
ATOM 2434 N N . LYS A 1 314 ? -11.099 -3.992 -22.058 1.00 53.66 314 LYS A N 1
ATOM 2435 C CA . LYS A 1 314 ? -9.880 -3.589 -22.755 1.00 53.66 314 LYS A CA 1
ATOM 2436 C C . LYS A 1 314 ? -9.823 -2.078 -22.630 1.00 53.66 314 LYS A C 1
ATOM 2438 O O . LYS A 1 314 ? -10.728 -1.377 -23.081 1.00 53.66 314 LYS A O 1
ATOM 2443 N N . SER A 1 315 ? -8.843 -1.587 -21.899 1.00 49.38 315 SER A N 1
ATOM 2444 C CA . SER A 1 315 ? -8.631 -0.160 -21.788 1.00 49.38 315 SER A CA 1
ATOM 2445 C C . SER A 1 315 ? -8.137 0.319 -23.170 1.00 49.38 315 SER A C 1
ATOM 2447 O O . SER A 1 315 ? -7.313 -0.347 -23.792 1.00 49.38 315 SER A O 1
ATOM 2449 N N . ASN A 1 316 ? -8.725 1.384 -23.728 1.00 44.84 316 ASN A N 1
ATOM 2450 C CA . ASN A 1 316 ? -8.340 1.860 -25.063 1.00 44.84 316 ASN A CA 1
ATOM 2451 C C . ASN A 1 316 ? -6.945 2.500 -24.984 1.00 44.84 316 ASN A C 1
ATOM 2453 O O . ASN A 1 316 ? -6.811 3.449 -24.211 1.00 44.84 316 ASN A O 1
ATOM 2457 N N . PRO A 1 317 ? -5.945 2.035 -25.755 1.00 43.62 317 PRO A N 1
ATOM 2458 C CA . PRO A 1 317 ? -4.560 2.505 -25.680 1.00 43.62 317 PRO A CA 1
ATOM 2459 C C . PRO A 1 317 ? -4.446 4.040 -25.872 1.00 43.62 317 PRO A C 1
ATOM 2461 O O . PRO A 1 317 ? -4.942 4.587 -26.852 1.00 43.62 317 PRO A O 1
ATOM 2464 N N . ILE A 1 318 ? -3.846 4.743 -24.894 1.00 38.84 318 ILE A N 1
ATOM 2465 C CA . ILE A 1 318 ? -3.550 6.190 -24.840 1.00 38.84 318 ILE A CA 1
ATOM 2466 C C . ILE A 1 318 ? -2.501 6.493 -25.891 1.00 38.84 318 ILE A C 1
ATOM 2468 O O . ILE A 1 318 ? -2.578 7.483 -26.615 1.00 38.84 318 ILE A O 1
ATOM 2472 N N . LEU A 1 319 ? -1.488 5.632 -25.940 1.00 38.53 319 LEU A N 1
ATOM 2473 C CA . LEU A 1 319 ? -0.599 5.586 -27.076 1.00 38.53 319 LEU A CA 1
ATOM 2474 C C . LEU A 1 319 ? -1.413 4.957 -28.202 1.00 38.53 319 LEU A C 1
ATOM 2476 O O . LEU A 1 319 ? -2.005 3.909 -27.958 1.00 38.53 319 LEU A O 1
ATOM 2480 N N . PRO A 1 320 ? -1.486 5.551 -29.403 1.00 35.41 320 PRO A N 1
ATOM 2481 C CA . PRO A 1 320 ? -2.126 4.879 -30.521 1.00 35.41 320 PRO A CA 1
ATOM 2482 C C . PRO A 1 320 ? -1.563 3.462 -30.606 1.00 35.41 320 PRO A C 1
ATOM 2484 O O . PRO A 1 320 ? -0.345 3.277 -30.531 1.00 35.41 320 PRO A O 1
ATOM 2487 N N . GLU A 1 321 ? -2.445 2.470 -30.721 1.00 34.31 321 GLU A N 1
ATOM 2488 C CA . GLU A 1 321 ? -2.048 1.125 -31.114 1.00 34.31 321 GLU A CA 1
ATOM 2489 C C . GLU A 1 321 ? -1.399 1.286 -32.494 1.00 34.31 321 GLU A C 1
ATOM 2491 O O . GLU A 1 321 ? -2.065 1.381 -33.526 1.00 34.31 321 GLU A O 1
ATOM 2496 N N . VAL A 1 322 ? -0.077 1.457 -32.525 1.00 33.94 322 VAL A N 1
ATOM 2497 C CA . VAL A 1 322 ? 0.653 1.497 -33.781 1.00 33.94 322 VAL A CA 1
ATOM 2498 C C . VAL A 1 322 ? 0.665 0.054 -34.236 1.00 33.94 322 VAL A C 1
ATOM 2500 O O . VAL A 1 322 ? 1.486 -0.733 -33.766 1.00 33.94 322 VAL A O 1
ATOM 2503 N N . ALA A 1 323 ? -0.307 -0.308 -35.073 1.00 30.19 323 ALA A N 1
ATOM 2504 C CA . ALA A 1 323 ? -0.477 -1.662 -35.575 1.00 30.19 323 ALA A CA 1
ATOM 2505 C C . ALA A 1 323 ? 0.892 -2.241 -35.985 1.00 30.19 323 ALA A C 1
ATOM 2507 O O . ALA A 1 323 ? 1.549 -1.740 -36.900 1.00 30.19 323 ALA A O 1
ATOM 2508 N N . GLY A 1 324 ? 1.353 -3.249 -35.237 1.00 35.41 324 GLY A N 1
ATOM 2509 C CA . GLY A 1 324 ? 2.624 -3.935 -35.475 1.00 35.41 324 GLY A CA 1
ATOM 2510 C C . GLY A 1 324 ? 3.895 -3.348 -34.838 1.00 35.41 324 GLY A C 1
ATOM 2511 O O . GLY A 1 324 ? 4.974 -3.794 -35.226 1.00 35.41 324 GLY A O 1
ATOM 2512 N N . LYS A 1 325 ? 3.845 -2.391 -33.893 1.00 36.31 325 LYS A N 1
ATOM 2513 C CA . LYS A 1 325 ? 5.071 -1.784 -33.319 1.00 36.31 325 LYS A CA 1
ATOM 2514 C C . LYS A 1 325 ? 5.047 -1.646 -31.788 1.00 36.31 325 LYS A C 1
ATOM 2516 O O . LYS A 1 325 ? 4.587 -0.642 -31.256 1.00 36.31 325 LYS A O 1
ATOM 2521 N N . ASN A 1 326 ? 5.636 -2.618 -31.087 1.00 39.34 326 ASN A N 1
ATOM 2522 C CA . ASN A 1 326 ? 6.106 -2.435 -29.704 1.00 39.34 326 ASN A CA 1
ATOM 2523 C C . ASN A 1 326 ? 7.302 -1.469 -29.707 1.00 39.34 326 ASN A C 1
ATOM 2525 O O . ASN A 1 326 ? 8.054 -1.455 -30.675 1.00 39.34 326 ASN A O 1
ATOM 2529 N N . TRP A 1 327 ? 7.522 -0.670 -28.667 1.00 38.59 327 TRP A N 1
ATOM 2530 C CA . TRP A 1 327 ? 8.773 0.097 -28.555 1.00 38.59 327 TRP A CA 1
ATOM 2531 C C . TRP A 1 327 ? 9.771 -0.704 -27.726 1.00 38.59 327 TRP A C 1
ATOM 2533 O O . TRP A 1 327 ? 9.376 -1.529 -26.904 1.00 38.59 327 TRP A O 1
ATOM 2543 N N . SER A 1 328 ? 11.068 -0.539 -27.947 1.00 40.16 328 SER A N 1
ATOM 2544 C CA . SER A 1 328 ? 12.080 -1.229 -27.158 1.00 40.16 328 SER A CA 1
ATOM 2545 C C . SER A 1 328 ? 13.245 -0.333 -26.817 1.00 40.16 328 SER A C 1
ATOM 2547 O O . SER A 1 328 ? 13.782 0.332 -27.694 1.00 40.16 328 SER A O 1
ATOM 2549 N N . LEU A 1 329 ? 13.641 -0.321 -25.546 1.00 42.16 329 LEU A N 1
ATOM 2550 C CA . LEU A 1 329 ? 14.913 0.273 -25.168 1.00 42.16 329 LEU A CA 1
ATOM 2551 C C . LEU A 1 329 ? 16.002 -0.779 -25.362 1.00 42.16 329 LEU A C 1
ATOM 2553 O O . LEU A 1 329 ? 16.006 -1.806 -24.684 1.00 42.16 329 LEU A O 1
ATOM 2557 N N . VAL A 1 330 ? 16.906 -0.523 -26.297 1.00 42.94 330 VAL A N 1
ATOM 2558 C CA . VAL A 1 330 ? 18.066 -1.366 -26.569 1.00 42.94 330 VAL A CA 1
ATOM 2559 C C . VAL A 1 330 ? 19.277 -0.712 -25.925 1.00 42.94 330 VAL A C 1
ATOM 2561 O O . VAL A 1 330 ? 19.549 0.471 -26.134 1.00 42.94 330 VAL A O 1
ATOM 2564 N N . VAL A 1 331 ? 19.988 -1.500 -25.126 1.00 45.31 331 VAL A N 1
ATOM 2565 C CA . VAL A 1 331 ? 21.285 -1.135 -24.560 1.00 45.31 331 VAL A CA 1
ATOM 2566 C C . VAL A 1 331 ? 22.315 -2.050 -25.195 1.00 45.31 331 VAL A C 1
ATOM 2568 O O . VAL A 1 331 ? 22.256 -3.265 -24.998 1.00 45.31 331 VAL A O 1
ATOM 2571 N N . THR A 1 332 ? 23.252 -1.486 -25.950 1.00 48.28 332 THR A N 1
ATOM 2572 C CA . THR A 1 332 ? 24.375 -2.260 -26.486 1.00 48.28 332 THR A CA 1
ATOM 2573 C C . THR A 1 332 ? 25.529 -2.218 -25.504 1.00 48.28 332 THR A C 1
ATOM 2575 O O . THR A 1 332 ? 25.928 -1.154 -25.027 1.00 48.28 332 THR A O 1
ATOM 2578 N N . LEU A 1 333 ? 26.040 -3.399 -25.163 1.00 49.72 333 LEU A N 1
ATOM 2579 C CA . LEU A 1 333 ? 27.229 -3.545 -24.336 1.00 49.72 333 LEU A CA 1
ATOM 2580 C C . LEU A 1 333 ? 28.417 -3.914 -25.227 1.00 49.72 333 LEU A C 1
ATOM 2582 O O . LEU A 1 333 ? 28.229 -4.597 -26.234 1.00 49.72 333 LEU A O 1
ATOM 2586 N N . PRO A 1 334 ? 29.640 -3.508 -24.861 1.00 52.62 334 PRO A N 1
ATOM 2587 C CA . PRO A 1 334 ? 30.815 -3.939 -25.591 1.00 52.62 334 PRO A CA 1
ATOM 2588 C C . PRO A 1 334 ? 31.028 -5.452 -25.485 1.00 52.62 334 PRO A C 1
ATOM 2590 O O . PRO A 1 334 ? 30.559 -6.110 -24.552 1.00 52.62 334 PRO A O 1
ATOM 2593 N N . ASN A 1 335 ? 31.798 -6.000 -26.428 1.00 59.31 335 ASN A N 1
ATOM 2594 C CA . ASN A 1 335 ? 32.150 -7.414 -26.441 1.00 59.31 335 ASN A CA 1
ATOM 2595 C C . ASN A 1 335 ? 32.921 -7.817 -25.175 1.00 59.31 335 ASN A C 1
ATOM 2597 O O . ASN A 1 335 ? 34.119 -7.558 -25.058 1.00 59.31 335 ASN A O 1
ATOM 2601 N N . LEU A 1 336 ? 32.235 -8.509 -24.262 1.00 56.69 336 LEU A N 1
ATOM 2602 C CA . LEU A 1 336 ? 32.781 -8.922 -22.969 1.00 56.69 336 LEU A CA 1
ATOM 2603 C C . LEU A 1 336 ? 33.952 -9.909 -23.087 1.00 56.69 336 LEU A C 1
ATOM 2605 O O . LEU A 1 336 ? 34.749 -10.014 -22.157 1.00 56.69 336 LEU A O 1
ATOM 2609 N N . ALA A 1 337 ? 34.074 -10.619 -24.215 1.00 66.25 337 ALA A N 1
ATOM 2610 C CA . ALA A 1 337 ? 35.083 -11.660 -24.410 1.00 66.25 337 ALA A CA 1
ATOM 2611 C C . ALA A 1 337 ? 36.528 -11.128 -24.423 1.00 66.25 337 ALA A C 1
ATOM 2613 O O . ALA A 1 337 ? 37.450 -11.879 -24.123 1.00 66.25 337 ALA A O 1
ATOM 2614 N N . ASN A 1 338 ? 36.720 -9.841 -24.731 1.00 67.75 338 ASN A N 1
ATOM 2615 C CA . ASN A 1 338 ? 38.043 -9.214 -24.838 1.00 67.75 338 ASN A CA 1
ATOM 2616 C C . ASN A 1 338 ? 38.368 -8.299 -23.651 1.00 67.75 338 ASN A C 1
ATOM 2618 O O . ASN A 1 338 ? 39.255 -7.454 -23.747 1.00 67.75 338 ASN A O 1
ATOM 2622 N N . LEU A 1 339 ? 37.620 -8.434 -22.558 1.00 67.75 339 LEU A N 1
ATOM 2623 C CA . LEU A 1 339 ? 37.739 -7.586 -21.383 1.00 67.75 339 LEU A CA 1
ATOM 2624 C C . LEU A 1 339 ? 38.374 -8.343 -20.226 1.00 67.75 339 LEU A C 1
ATOM 2626 O O . LEU A 1 339 ? 38.136 -9.535 -20.029 1.00 67.75 339 LEU A O 1
ATOM 2630 N N . THR A 1 340 ? 39.142 -7.625 -19.420 1.00 79.31 340 THR A N 1
ATOM 2631 C CA . THR A 1 340 ? 39.597 -8.104 -18.119 1.00 79.31 340 THR A CA 1
ATOM 2632 C C . THR A 1 340 ? 38.403 -8.348 -17.194 1.00 79.31 340 THR A C 1
ATOM 2634 O O . THR A 1 340 ? 37.331 -7.756 -17.339 1.00 79.31 340 THR A O 1
ATOM 2637 N N . GLN A 1 341 ? 38.587 -9.196 -16.182 1.00 76.31 341 GLN A N 1
ATOM 2638 C CA . GLN A 1 341 ? 37.543 -9.485 -15.195 1.00 76.31 341 GLN A CA 1
ATOM 2639 C C . GLN A 1 341 ? 37.023 -8.213 -14.497 1.00 76.31 341 GLN A C 1
ATOM 2641 O O . GLN A 1 341 ? 35.830 -8.097 -14.221 1.00 76.31 341 GLN A O 1
ATOM 2646 N N . GLN A 1 342 ? 37.900 -7.239 -14.238 1.00 71.88 342 GLN A N 1
ATOM 2647 C CA . GLN A 1 342 ? 37.528 -5.965 -13.620 1.00 71.88 342 GLN A CA 1
ATOM 2648 C C . GLN A 1 342 ? 36.632 -5.119 -14.540 1.00 71.88 342 GLN A C 1
ATOM 2650 O O . GLN A 1 342 ? 35.622 -4.581 -14.085 1.00 71.88 342 GLN A O 1
ATOM 2655 N N . GLU A 1 343 ? 36.944 -5.062 -15.835 1.00 63.41 343 GLU A N 1
ATOM 2656 C CA . GLU A 1 343 ? 36.142 -4.354 -16.842 1.00 63.41 343 GLU A CA 1
ATOM 2657 C C . GLU A 1 343 ? 34.784 -5.037 -17.066 1.00 63.41 343 GLU A C 1
ATOM 2659 O O . GLU A 1 343 ? 33.753 -4.367 -17.147 1.00 63.41 343 GLU A O 1
ATOM 2664 N N . GLN A 1 344 ? 34.748 -6.376 -17.080 1.00 63.31 344 GLN A N 1
ATOM 2665 C CA . GLN A 1 344 ? 33.498 -7.141 -17.143 1.00 63.31 344 GLN A CA 1
ATOM 2666 C C . GLN A 1 344 ? 32.587 -6.831 -15.948 1.00 63.31 344 GLN A C 1
ATOM 2668 O O . GLN A 1 344 ? 31.392 -6.593 -16.127 1.00 63.31 344 GLN A O 1
ATOM 2673 N N . LEU A 1 345 ? 33.137 -6.785 -14.729 1.00 66.44 345 LEU A N 1
ATOM 2674 C CA . LEU A 1 345 ? 32.384 -6.431 -13.522 1.00 66.44 345 LEU A CA 1
ATOM 2675 C C . LEU A 1 345 ? 31.872 -4.984 -13.565 1.00 66.44 345 LEU A C 1
ATOM 2677 O O . LEU A 1 345 ? 30.726 -4.728 -13.186 1.00 66.44 345 LEU A O 1
ATOM 2681 N N . ALA A 1 346 ? 32.677 -4.043 -14.066 1.00 62.00 346 ALA A N 1
ATOM 2682 C CA . ALA A 1 346 ? 32.264 -2.653 -14.245 1.00 62.00 346 ALA A CA 1
ATOM 2683 C C . ALA A 1 346 ? 31.094 -2.528 -15.238 1.00 62.00 346 ALA A C 1
ATOM 2685 O O . ALA A 1 346 ? 30.108 -1.842 -14.954 1.00 62.00 346 ALA A O 1
ATOM 2686 N N . ILE A 1 347 ? 31.143 -3.252 -16.359 1.00 59.09 347 ILE A N 1
ATOM 2687 C CA . ILE A 1 347 ? 30.060 -3.274 -17.351 1.00 59.09 347 ILE A CA 1
ATOM 2688 C C . ILE A 1 347 ? 28.810 -3.962 -16.810 1.00 59.09 347 ILE A C 1
ATOM 2690 O O . ILE A 1 347 ? 27.706 -3.468 -17.026 1.00 59.09 347 ILE A O 1
ATOM 2694 N N . LEU A 1 348 ? 28.943 -5.062 -16.065 1.00 60.91 348 LEU A N 1
ATOM 2695 C CA . LEU A 1 348 ? 27.804 -5.712 -15.411 1.00 60.91 348 LEU A CA 1
ATOM 2696 C C . LEU A 1 348 ? 27.135 -4.793 -14.382 1.00 60.91 348 LEU A C 1
ATOM 2698 O O . LEU A 1 348 ? 25.907 -4.804 -14.264 1.00 60.91 348 LEU A O 1
ATOM 2702 N N . LYS A 1 349 ? 27.908 -3.955 -13.684 1.00 62.59 349 LYS A N 1
ATOM 2703 C CA . LYS A 1 349 ? 27.376 -2.928 -12.779 1.00 62.59 349 LYS A CA 1
ATOM 2704 C C . LYS A 1 349 ? 26.615 -1.838 -13.540 1.00 62.59 349 LYS A C 1
ATOM 2706 O O . LYS A 1 349 ? 25.491 -1.525 -13.157 1.00 62.59 349 LYS A O 1
ATOM 2711 N N . ILE A 1 350 ? 27.168 -1.321 -14.644 1.00 60.47 350 ILE A N 1
ATOM 2712 C CA . ILE A 1 350 ? 26.472 -0.367 -15.532 1.00 60.47 350 ILE A CA 1
ATOM 2713 C C . ILE A 1 350 ? 25.179 -0.985 -16.072 1.00 60.47 350 ILE A C 1
ATOM 2715 O O . ILE A 1 350 ? 24.122 -0.366 -15.985 1.00 60.47 350 ILE A O 1
ATOM 2719 N N . ARG A 1 351 ? 25.249 -2.223 -16.580 1.00 61.50 351 ARG A N 1
ATOM 2720 C CA . ARG A 1 351 ? 24.097 -2.989 -17.063 1.00 61.50 351 ARG A CA 1
ATOM 2721 C C . ARG A 1 351 ? 23.033 -3.067 -15.979 1.00 61.50 351 ARG A C 1
ATOM 2723 O O . ARG A 1 351 ? 21.908 -2.672 -16.232 1.00 61.50 351 ARG A O 1
ATOM 2730 N N . THR A 1 352 ? 23.385 -3.522 -14.781 1.00 57.47 352 THR A N 1
ATOM 2731 C CA . THR A 1 352 ? 22.447 -3.678 -13.658 1.00 57.47 352 THR A CA 1
ATOM 2732 C C . THR A 1 352 ? 21.767 -2.358 -13.293 1.00 57.47 352 THR A C 1
ATOM 2734 O O . THR A 1 352 ? 20.550 -2.324 -13.123 1.00 57.47 352 THR A O 1
ATOM 2737 N N . GLU A 1 353 ? 22.514 -1.253 -13.246 1.00 60.94 353 GLU A N 1
ATOM 2738 C CA . GLU A 1 353 ? 21.939 0.072 -12.994 1.00 60.94 353 GLU A CA 1
ATOM 2739 C C . GLU A 1 353 ? 21.039 0.557 -14.137 1.00 60.94 353 GLU A C 1
ATOM 2741 O O . GLU A 1 353 ? 19.973 1.112 -13.874 1.00 60.94 353 GLU A O 1
ATOM 2746 N N . LEU A 1 354 ? 21.397 0.291 -15.396 1.00 58.06 354 LEU A N 1
ATOM 2747 C CA . LEU A 1 354 ? 20.539 0.535 -16.561 1.00 58.06 354 LEU A CA 1
ATOM 2748 C C . LEU A 1 354 ? 19.238 -0.262 -16.476 1.00 58.06 354 LEU A C 1
ATOM 2750 O O . LEU A 1 354 ? 18.161 0.315 -16.612 1.00 58.06 354 LEU A O 1
ATOM 2754 N N . LEU A 1 355 ? 19.329 -1.563 -16.185 1.00 52.38 355 LEU A N 1
ATOM 2755 C CA . LEU A 1 355 ? 18.170 -2.447 -16.045 1.00 52.38 355 LEU A CA 1
ATOM 2756 C C . LEU A 1 355 ? 17.227 -1.959 -14.937 1.00 52.38 355 LEU A C 1
ATOM 2758 O O . LEU A 1 355 ? 16.014 -2.131 -15.030 1.00 52.38 355 LEU A O 1
ATOM 2762 N N . ARG A 1 356 ? 17.788 -1.337 -13.896 1.00 55.94 356 ARG A N 1
ATOM 2763 C CA . ARG A 1 356 ? 17.051 -0.789 -12.757 1.00 55.94 356 ARG A CA 1
ATOM 2764 C C . ARG A 1 356 ? 16.427 0.577 -13.053 1.00 55.94 356 ARG A C 1
ATOM 2766 O O . ARG A 1 356 ? 15.297 0.831 -12.644 1.00 55.94 356 ARG A O 1
ATOM 2773 N N . LYS A 1 357 ? 17.161 1.476 -13.713 1.00 60.62 357 LYS A N 1
ATOM 2774 C CA . LYS A 1 357 ? 16.786 2.892 -13.879 1.00 60.62 357 LYS A CA 1
ATOM 2775 C C . LYS A 1 357 ? 16.008 3.169 -15.160 1.00 60.62 357 LYS A C 1
ATOM 2777 O O . LYS A 1 357 ? 15.137 4.034 -15.166 1.00 60.62 357 LYS A O 1
ATOM 2782 N N . ALA A 1 358 ? 16.304 2.463 -16.244 1.00 57.50 358 ALA A N 1
ATOM 2783 C CA . ALA A 1 358 ? 15.741 2.790 -17.544 1.00 57.50 358 ALA A CA 1
ATOM 2784 C C . ALA A 1 358 ? 14.226 2.523 -17.653 1.00 57.50 358 ALA A C 1
ATOM 2786 O O . ALA A 1 358 ? 13.530 3.389 -18.185 1.00 57.50 358 ALA A O 1
ATOM 2787 N N . PRO A 1 359 ? 13.663 1.439 -17.074 1.00 52.88 359 PRO A N 1
ATOM 2788 C CA . PRO A 1 359 ? 12.211 1.290 -16.977 1.00 52.88 359 PRO A CA 1
ATOM 2789 C C . PRO A 1 359 ? 11.547 2.459 -16.236 1.00 52.88 359 PRO A C 1
ATOM 2791 O O . PRO A 1 359 ? 10.522 2.959 -16.688 1.00 52.88 359 PRO A O 1
ATOM 2794 N N . LEU A 1 360 ? 12.168 2.956 -15.158 1.00 53.09 360 LEU A N 1
ATOM 2795 C CA . LEU A 1 360 ? 11.659 4.096 -14.387 1.00 53.09 360 LEU A CA 1
ATOM 2796 C C . LEU A 1 360 ? 11.697 5.400 -15.197 1.00 53.09 360 LEU A C 1
ATOM 2798 O O . LEU A 1 360 ? 10.763 6.193 -15.120 1.00 53.09 360 LEU A O 1
ATOM 2802 N N . ALA A 1 361 ? 12.738 5.614 -16.006 1.00 58.56 361 ALA A N 1
ATOM 2803 C CA . ALA A 1 361 ? 12.836 6.778 -16.886 1.00 58.56 361 ALA A CA 1
ATOM 2804 C C . ALA A 1 361 ? 11.800 6.744 -18.024 1.00 58.56 361 ALA A C 1
ATOM 2806 O O . ALA A 1 361 ? 11.127 7.743 -18.275 1.00 58.56 361 ALA A O 1
ATOM 2807 N N . LEU A 1 362 ? 11.615 5.587 -18.669 1.00 53.66 362 LEU A N 1
ATOM 2808 C CA . LEU A 1 362 ? 10.602 5.381 -19.716 1.00 53.66 362 LEU A CA 1
ATOM 2809 C C . LEU A 1 362 ? 9.171 5.513 -19.179 1.00 53.66 362 LEU A C 1
ATOM 2811 O O . LEU A 1 362 ? 8.283 6.031 -19.850 1.00 53.66 362 LEU A O 1
ATOM 2815 N N . GLN A 1 363 ? 8.940 5.077 -17.946 1.00 51.62 363 GLN A N 1
ATOM 2816 C CA . GLN A 1 363 ? 7.666 5.275 -17.264 1.00 51.62 363 GLN A CA 1
ATOM 2817 C C . GLN A 1 363 ? 7.476 6.739 -16.815 1.00 51.62 363 GLN A C 1
ATOM 2819 O O . GLN A 1 363 ? 6.364 7.273 -16.868 1.00 51.62 363 GLN A O 1
ATOM 2824 N N . GLY A 1 364 ? 8.557 7.428 -16.429 1.00 51.56 364 GLY A N 1
ATOM 2825 C CA . GLY A 1 364 ? 8.576 8.869 -16.157 1.00 51.56 364 GLY A CA 1
ATOM 2826 C C . GLY A 1 364 ? 8.175 9.699 -17.379 1.00 51.56 364 GLY A C 1
ATOM 2827 O O . GLY A 1 364 ? 7.365 10.615 -17.252 1.00 51.56 364 GLY A O 1
ATOM 2828 N N . LEU A 1 365 ? 8.643 9.302 -18.568 1.00 54.91 365 LEU A N 1
ATOM 2829 C CA . LEU A 1 365 ? 8.221 9.839 -19.869 1.00 54.91 365 LEU A CA 1
ATOM 2830 C C . LEU A 1 365 ? 6.700 9.772 -20.042 1.00 54.91 365 LEU A C 1
ATOM 2832 O O . LEU A 1 365 ? 6.072 10.797 -20.295 1.00 54.91 365 LEU A O 1
ATOM 2836 N N . GLY A 1 366 ? 6.094 8.601 -19.817 1.00 50.62 366 GLY A N 1
ATOM 2837 C CA . GLY A 1 366 ? 4.637 8.442 -19.868 1.00 50.62 366 GLY A CA 1
ATOM 2838 C C . GLY A 1 366 ? 3.904 9.352 -18.873 1.00 50.62 366 GLY A C 1
ATOM 2839 O O . GLY A 1 366 ? 2.918 9.994 -19.228 1.00 50.62 366 GLY A O 1
ATOM 2840 N N . SER A 1 367 ? 4.425 9.484 -17.646 1.00 47.03 367 SER A N 1
ATOM 2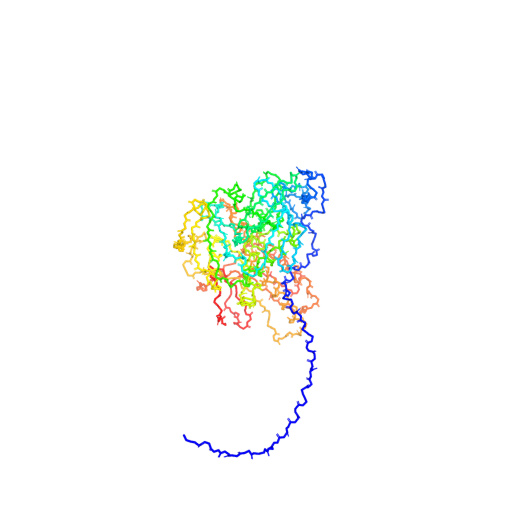841 C CA . SER A 1 367 ? 3.857 10.363 -16.601 1.00 47.03 367 SER A CA 1
ATOM 2842 C C . SER A 1 367 ? 3.851 11.828 -17.018 1.00 47.03 367 SER A C 1
ATOM 2844 O O . SER A 1 367 ? 2.897 12.566 -16.772 1.00 47.03 367 SER A O 1
ATOM 2846 N N . ALA A 1 368 ? 4.956 12.256 -17.612 1.00 49.16 368 ALA A N 1
ATOM 2847 C CA . ALA A 1 368 ? 5.200 13.634 -17.968 1.00 49.16 368 ALA A CA 1
ATOM 2848 C C . ALA A 1 368 ? 4.426 14.002 -19.255 1.00 49.16 368 ALA A C 1
ATOM 2850 O O . ALA A 1 368 ? 3.841 15.080 -19.312 1.00 49.16 368 ALA A O 1
ATOM 2851 N N . MET A 1 369 ? 4.268 13.070 -20.206 1.00 49.97 369 MET A N 1
ATOM 2852 C CA . MET A 1 369 ? 3.384 13.238 -21.370 1.00 49.97 369 MET A CA 1
ATOM 2853 C C . MET A 1 369 ? 1.914 13.411 -20.962 1.00 49.97 369 MET A C 1
ATOM 2855 O O . MET A 1 369 ? 1.189 14.182 -21.583 1.00 49.97 369 MET A O 1
ATOM 2859 N N . MET A 1 370 ? 1.473 12.766 -19.876 1.00 47.16 370 MET A N 1
ATOM 2860 C CA . MET A 1 370 ? 0.122 12.963 -19.334 1.00 47.16 370 MET A CA 1
ATOM 2861 C C . MET A 1 370 ? -0.085 14.328 -18.656 1.00 47.16 370 MET A C 1
ATOM 2863 O O . MET A 1 370 ? -1.212 14.810 -18.580 1.00 47.16 370 MET A O 1
ATOM 2867 N N . LYS A 1 371 ? 0.979 14.975 -18.163 1.00 43.78 371 LYS A N 1
ATOM 2868 C CA . LYS A 1 371 ? 0.904 16.318 -17.558 1.00 43.78 371 LYS A CA 1
ATOM 2869 C C . LYS A 1 371 ? 0.605 17.403 -18.601 1.00 43.78 371 LYS A C 1
ATOM 2871 O O . LYS A 1 371 ? 0.025 18.429 -18.261 1.00 43.78 371 LYS A O 1
ATOM 2876 N N . GLU A 1 372 ? 0.984 17.162 -19.853 1.00 46.25 372 GLU A N 1
ATOM 2877 C CA . GLU A 1 372 ? 0.842 18.083 -20.980 1.00 46.25 372 GLU A CA 1
ATOM 2878 C C . GLU A 1 372 ? -0.212 17.609 -21.985 1.00 46.25 372 GLU A C 1
ATOM 2880 O O . GLU A 1 372 ? 0.026 17.620 -23.190 1.00 46.25 372 GLU A O 1
ATOM 2885 N N . ALA A 1 373 ? -1.400 17.200 -21.531 1.00 42.38 373 ALA A N 1
ATOM 2886 C CA . ALA A 1 373 ? -2.534 17.015 -22.437 1.00 42.38 373 ALA A CA 1
ATOM 2887 C C . ALA A 1 373 ? -2.877 18.367 -23.118 1.00 42.38 373 ALA A C 1
ATOM 2889 O O . ALA A 1 373 ? -3.679 19.144 -22.605 1.00 42.38 373 ALA A O 1
ATOM 2890 N N . GLY A 1 374 ? -2.193 18.665 -24.234 1.00 45.22 374 GLY A N 1
ATOM 2891 C CA . GLY A 1 374 ? -2.195 19.937 -24.969 1.00 45.22 374 GLY A CA 1
ATOM 2892 C C . GLY A 1 374 ? -0.819 20.597 -25.211 1.00 45.22 374 GLY A C 1
ATOM 2893 O O . GLY A 1 374 ? -0.780 21.609 -25.905 1.00 45.22 374 GLY A O 1
ATOM 2894 N N . GLY A 1 375 ? 0.287 20.072 -24.665 1.00 46.03 375 GLY A N 1
ATOM 2895 C CA . GLY A 1 375 ? 1.653 20.603 -24.836 1.00 46.03 375 GLY A CA 1
ATOM 2896 C C . GLY A 1 375 ? 2.522 19.802 -25.815 1.00 46.03 375 GLY A C 1
ATOM 2897 O O . GLY A 1 375 ? 2.170 18.698 -26.236 1.00 46.03 375 GLY A O 1
ATOM 2898 N N . ASP A 1 376 ? 3.651 20.388 -26.223 1.00 50.16 376 ASP A N 1
ATOM 2899 C CA . ASP A 1 376 ? 4.597 19.784 -27.165 1.00 50.16 376 ASP A CA 1
ATOM 2900 C C . ASP A 1 376 ? 5.388 18.652 -26.492 1.00 50.16 376 ASP A C 1
ATOM 2902 O O . ASP A 1 376 ? 6.466 18.857 -25.920 1.00 50.16 376 ASP A O 1
ATOM 2906 N N . ALA A 1 377 ? 4.855 17.434 -26.624 1.00 46.19 377 ALA A N 1
ATOM 2907 C CA . ALA A 1 377 ? 5.444 16.191 -26.136 1.00 46.19 377 ALA A CA 1
ATOM 2908 C C . ALA A 1 377 ? 6.938 16.025 -26.490 1.00 46.19 377 ALA A C 1
ATOM 2910 O O . ALA A 1 377 ? 7.655 15.329 -25.771 1.00 46.19 377 ALA A O 1
ATOM 2911 N N . SER A 1 378 ? 7.439 16.669 -27.553 1.00 46.06 378 SER A N 1
ATOM 2912 C CA . SER A 1 378 ? 8.847 16.578 -27.958 1.00 46.06 378 SER A CA 1
ATOM 2913 C C . SER A 1 378 ? 9.811 17.225 -26.952 1.00 46.06 378 SER A C 1
ATOM 2915 O O . SER A 1 378 ? 10.872 16.664 -26.656 1.00 46.06 378 SER A O 1
ATOM 2917 N N . SER A 1 379 ? 9.430 18.356 -26.352 1.00 50.28 379 SER A N 1
ATOM 2918 C CA . SER A 1 379 ? 10.246 19.083 -25.370 1.00 50.28 379 SER A CA 1
ATOM 2919 C C . SER A 1 379 ? 10.436 18.284 -24.073 1.00 50.28 379 SER A C 1
ATOM 2921 O O . SER A 1 379 ? 11.518 18.225 -23.487 1.00 50.28 379 SER A O 1
ATOM 2923 N N . LEU A 1 380 ? 9.388 17.575 -23.676 1.00 50.56 380 LEU A N 1
ATOM 2924 C CA . LEU A 1 380 ? 9.306 16.808 -22.446 1.00 50.56 380 LEU A CA 1
ATOM 2925 C C . LEU A 1 380 ? 9.914 15.400 -22.586 1.00 50.56 380 LEU A C 1
ATOM 2927 O O . LEU A 1 380 ? 10.538 14.889 -21.646 1.00 50.56 380 LEU A O 1
ATOM 2931 N N . ILE A 1 381 ? 9.833 14.816 -23.787 1.00 50.81 381 ILE A N 1
ATOM 2932 C CA . ILE A 1 381 ? 10.650 13.661 -24.172 1.00 50.81 381 ILE A CA 1
ATOM 2933 C C . ILE A 1 381 ? 12.136 14.018 -24.075 1.00 50.81 381 ILE A C 1
ATOM 2935 O O . ILE A 1 381 ? 12.900 13.293 -23.438 1.00 50.81 381 ILE A O 1
ATOM 2939 N N . THR A 1 382 ? 12.530 15.168 -24.627 1.00 51.97 382 THR A N 1
ATOM 2940 C CA . THR A 1 382 ? 13.917 15.656 -24.584 1.00 51.97 382 THR A CA 1
ATOM 2941 C C . THR A 1 382 ? 14.411 15.840 -23.147 1.00 51.97 382 THR A C 1
ATOM 2943 O O . THR A 1 382 ? 15.511 15.401 -22.818 1.00 51.97 382 THR A O 1
ATOM 2946 N N . LEU A 1 383 ? 13.589 16.414 -22.262 1.00 54.31 383 LEU A N 1
ATOM 2947 C CA . LEU A 1 383 ? 13.944 16.623 -20.856 1.00 54.31 383 LEU A CA 1
ATOM 2948 C C . LEU A 1 383 ? 14.139 15.303 -20.094 1.00 54.31 383 LEU A C 1
ATOM 2950 O O . LEU A 1 383 ? 15.095 15.156 -19.334 1.00 54.31 383 LEU A O 1
ATOM 2954 N N . THR A 1 384 ? 13.262 14.321 -20.312 1.00 54.91 384 THR A N 1
ATOM 2955 C CA . THR A 1 384 ? 13.342 13.031 -19.610 1.00 54.91 384 THR A CA 1
ATOM 2956 C C . THR A 1 384 ? 14.487 12.164 -20.132 1.00 54.91 384 THR A C 1
ATOM 2958 O O . THR A 1 384 ? 15.180 11.515 -19.347 1.00 54.91 384 THR A O 1
ATOM 2961 N N . LEU A 1 385 ? 14.727 12.182 -21.446 1.00 57.97 385 LEU A N 1
ATOM 2962 C CA . LEU A 1 385 ? 15.916 11.569 -22.035 1.00 57.97 385 LEU A CA 1
ATOM 2963 C C . LEU A 1 385 ? 17.188 12.248 -21.518 1.00 57.97 385 LEU A C 1
ATOM 2965 O O . LEU A 1 385 ? 18.131 11.546 -21.170 1.00 57.97 385 LEU A O 1
ATOM 2969 N N . GLY A 1 386 ? 17.182 13.575 -21.358 1.00 61.16 386 GLY A N 1
ATOM 2970 C CA . GLY A 1 386 ? 18.264 14.325 -20.716 1.00 61.16 386 GLY A CA 1
ATOM 2971 C C . GLY A 1 386 ? 18.518 13.898 -19.264 1.00 61.16 386 GLY A C 1
ATOM 2972 O O . GLY A 1 386 ? 19.666 13.700 -18.877 1.00 61.16 386 GLY A O 1
ATOM 2973 N N . ALA A 1 387 ? 17.467 13.667 -18.475 1.00 62.81 387 ALA A N 1
ATOM 2974 C CA . ALA A 1 387 ? 17.600 13.191 -17.096 1.00 62.81 387 ALA A CA 1
ATOM 2975 C C . ALA A 1 387 ? 18.131 11.746 -17.014 1.00 62.81 387 ALA A C 1
ATOM 2977 O O . ALA A 1 387 ? 19.007 11.447 -16.200 1.00 62.81 387 ALA A O 1
ATOM 2978 N N . LEU A 1 388 ? 17.643 10.840 -17.873 1.00 62.12 388 LEU A N 1
ATOM 2979 C CA . LEU A 1 388 ? 18.193 9.484 -17.987 1.00 62.12 388 LEU A CA 1
ATOM 2980 C C . LEU A 1 388 ? 19.672 9.539 -18.386 1.00 62.12 388 LEU A C 1
ATOM 2982 O O . LEU A 1 388 ? 20.508 8.864 -17.791 1.00 62.12 388 LEU A O 1
ATOM 2986 N N . GLN A 1 389 ? 19.999 10.385 -19.357 1.00 62.59 389 GLN A N 1
ATOM 2987 C CA . GLN A 1 389 ? 21.356 10.609 -19.828 1.00 62.59 389 GLN A CA 1
ATOM 2988 C C . GLN A 1 389 ? 22.283 11.104 -18.708 1.00 62.59 389 GLN A C 1
ATOM 2990 O O . GLN A 1 389 ? 23.393 10.589 -18.561 1.00 62.59 389 GLN A O 1
ATOM 2995 N N . GLU A 1 390 ? 21.845 12.062 -17.892 1.00 64.44 390 GLU A N 1
ATOM 2996 C CA . GLU A 1 390 ? 22.612 12.571 -16.751 1.00 64.44 390 GLU A CA 1
ATOM 2997 C C . GLU A 1 390 ? 22.909 11.462 -15.732 1.00 64.44 390 GLU A C 1
ATOM 2999 O O . GLU A 1 390 ? 24.070 11.238 -15.382 1.00 64.44 390 GLU A O 1
ATOM 3004 N N . GLN A 1 391 ? 21.895 10.680 -15.353 1.00 63.16 391 GLN A N 1
ATOM 3005 C CA . GLN A 1 391 ? 22.060 9.567 -14.411 1.00 63.16 391 GLN A CA 1
ATOM 3006 C C . GLN A 1 391 ? 23.002 8.476 -14.931 1.00 63.16 391 GLN A C 1
ATOM 3008 O O . GLN A 1 391 ? 23.756 7.864 -14.166 1.00 63.16 391 GLN A O 1
ATOM 3013 N N . LEU A 1 392 ? 22.966 8.207 -16.235 1.00 60.16 392 LEU A N 1
ATOM 3014 C CA . LEU A 1 392 ? 23.886 7.263 -16.863 1.00 60.16 392 LEU A CA 1
ATOM 3015 C C . LEU A 1 392 ? 25.303 7.805 -16.892 1.00 60.16 392 LEU A C 1
ATOM 3017 O O . LEU A 1 392 ? 26.240 7.075 -16.579 1.00 60.16 392 LEU A O 1
ATOM 3021 N N . THR A 1 393 ? 25.455 9.095 -17.172 1.00 61.19 393 THR A N 1
ATOM 3022 C CA . THR A 1 393 ? 26.751 9.771 -17.136 1.00 61.19 393 THR A CA 1
ATOM 3023 C C . THR A 1 393 ? 27.371 9.698 -15.737 1.00 61.19 393 THR A C 1
ATOM 3025 O O . THR A 1 393 ? 28.561 9.414 -15.608 1.00 61.19 393 THR A O 1
ATOM 3028 N N . GLU A 1 394 ? 26.584 9.898 -14.677 1.00 64.50 394 GLU A N 1
ATOM 3029 C CA . GLU A 1 394 ? 27.040 9.727 -13.291 1.00 64.50 394 GLU A CA 1
ATOM 3030 C C . GLU A 1 394 ? 27.434 8.283 -12.972 1.00 64.50 394 GLU A C 1
ATOM 3032 O O . GLU A 1 394 ? 28.485 8.039 -12.375 1.00 64.50 394 GLU A O 1
ATOM 3037 N N . THR A 1 395 ? 26.624 7.317 -13.409 1.00 60.19 395 THR A N 1
ATOM 3038 C CA . THR A 1 395 ? 26.898 5.888 -13.201 1.00 60.19 395 THR A CA 1
ATOM 3039 C C . THR A 1 395 ? 28.210 5.488 -13.876 1.00 60.19 395 THR A C 1
ATOM 3041 O O . THR A 1 395 ? 29.059 4.868 -13.236 1.00 60.19 395 THR A O 1
ATOM 3044 N N . ILE A 1 396 ? 28.420 5.906 -15.127 1.00 58.53 396 ILE A N 1
ATOM 3045 C CA . ILE A 1 396 ? 29.658 5.676 -15.884 1.00 58.53 396 ILE A CA 1
ATOM 3046 C C . ILE A 1 396 ? 30.844 6.352 -15.186 1.00 58.53 396 ILE A C 1
ATOM 3048 O O . ILE A 1 396 ? 31.864 5.702 -14.958 1.00 58.53 396 ILE A O 1
ATOM 3052 N N . ARG A 1 397 ? 30.703 7.615 -14.752 1.00 64.38 397 ARG A N 1
ATOM 3053 C CA . ARG A 1 397 ? 31.736 8.315 -13.965 1.00 64.38 397 ARG A CA 1
ATOM 3054 C C . ARG A 1 397 ? 32.134 7.533 -12.714 1.00 64.38 397 ARG A C 1
ATOM 3056 O O . ARG A 1 397 ? 33.322 7.430 -12.424 1.00 64.38 397 ARG A O 1
ATOM 3063 N N . SER A 1 398 ? 31.168 6.940 -12.010 1.00 64.31 398 SER A N 1
ATOM 3064 C CA . SER A 1 398 ? 31.416 6.190 -10.769 1.00 64.31 398 SER A CA 1
ATOM 3065 C C . SER A 1 398 ? 32.240 4.910 -10.956 1.00 64.31 398 SER A C 1
ATOM 3067 O O . SER A 1 398 ? 32.796 4.394 -9.987 1.00 64.31 398 SER A O 1
ATOM 3069 N N . VAL A 1 399 ? 32.327 4.391 -12.184 1.00 57.94 399 VAL A N 1
ATOM 3070 C CA . VAL A 1 399 ? 33.105 3.188 -12.513 1.00 57.94 399 VAL A CA 1
ATOM 3071 C C . VAL A 1 399 ? 34.257 3.471 -13.479 1.00 57.94 399 VAL A C 1
ATOM 3073 O O . VAL A 1 399 ? 34.963 2.541 -13.850 1.00 57.94 399 VAL A O 1
ATOM 3076 N N . ASN A 1 400 ? 34.498 4.741 -13.829 1.00 58.81 400 ASN A N 1
ATOM 3077 C CA . ASN A 1 400 ? 35.430 5.177 -14.874 1.00 58.81 400 ASN A CA 1
ATOM 3078 C C . ASN A 1 400 ? 36.852 4.614 -14.721 1.00 58.81 400 ASN A C 1
ATOM 3080 O O . ASN A 1 400 ? 37.454 4.200 -15.701 1.00 58.81 400 ASN A O 1
ATOM 3084 N N . GLY A 1 401 ? 37.371 4.533 -13.492 1.00 62.22 401 GLY A N 1
ATOM 3085 C CA . GLY A 1 401 ? 38.705 3.973 -13.228 1.00 62.22 401 GLY A CA 1
ATOM 3086 C C . GLY A 1 401 ? 38.814 2.450 -13.390 1.00 62.22 401 GLY A C 1
ATOM 3087 O O . GLY A 1 401 ? 39.900 1.905 -13.250 1.00 62.22 401 GLY A O 1
ATOM 3088 N N . SER A 1 402 ? 37.699 1.755 -13.626 1.00 62.31 402 SER A N 1
ATOM 3089 C CA . SER A 1 402 ? 37.628 0.305 -13.872 1.00 62.31 402 SER A CA 1
ATOM 3090 C C . SER A 1 402 ? 37.185 -0.028 -15.297 1.00 62.31 402 SER A C 1
ATOM 3092 O O . SER A 1 402 ? 36.896 -1.187 -15.589 1.00 62.31 402 SER A O 1
ATOM 3094 N N . LEU A 1 403 ? 37.075 0.981 -16.162 1.00 58.28 403 LEU A N 1
ATOM 3095 C CA . LEU A 1 403 ? 36.697 0.806 -17.555 1.00 58.28 403 LEU A CA 1
ATOM 3096 C C . LEU A 1 403 ? 37.944 0.746 -18.453 1.00 58.28 403 LEU A C 1
ATOM 3098 O O . LEU A 1 403 ? 38.980 1.301 -18.080 1.00 58.28 403 LEU A O 1
ATOM 3102 N N . PRO A 1 404 ? 37.851 0.117 -19.639 1.00 55.16 404 PRO A N 1
ATOM 3103 C CA . PRO A 1 404 ? 38.957 0.079 -20.583 1.00 55.16 404 PRO A CA 1
ATOM 3104 C C . PRO A 1 404 ? 39.425 1.482 -20.973 1.00 55.16 404 PRO A C 1
ATOM 3106 O O . PRO A 1 404 ? 38.620 2.385 -21.200 1.00 55.16 404 PRO A O 1
ATOM 3109 N N . ASN A 1 405 ? 40.742 1.648 -21.117 1.00 55.69 405 ASN A N 1
ATOM 3110 C CA . ASN A 1 405 ? 41.345 2.886 -21.629 1.00 55.69 405 ASN A CA 1
ATOM 3111 C C . ASN A 1 405 ? 41.097 3.083 -23.138 1.00 55.69 405 ASN A C 1
ATOM 3113 O O . ASN A 1 405 ? 41.310 4.171 -23.672 1.00 55.69 405 ASN A O 1
ATOM 3117 N N . THR A 1 406 ? 40.671 2.031 -23.838 1.00 51.03 406 THR A N 1
ATOM 3118 C CA . THR A 1 406 ? 40.220 2.078 -25.229 1.00 51.03 406 THR A CA 1
ATOM 3119 C C . THR A 1 406 ? 38.753 2.507 -25.291 1.00 51.03 406 THR A C 1
ATOM 3121 O O . THR A 1 406 ? 37.926 1.891 -24.618 1.00 51.03 406 THR A O 1
ATOM 3124 N N . PRO A 1 407 ? 38.393 3.514 -26.112 1.00 42.12 407 PRO A N 1
ATOM 3125 C CA . PRO A 1 407 ? 37.018 3.980 -26.196 1.00 42.12 407 PRO A CA 1
ATOM 3126 C C . PRO A 1 407 ? 36.052 2.868 -26.605 1.00 42.12 407 PRO A C 1
ATOM 3128 O O . PRO A 1 407 ? 36.250 2.220 -27.635 1.00 42.12 407 PRO A O 1
ATOM 3131 N N . GLN A 1 408 ? 34.993 2.664 -25.824 1.00 49.50 408 GLN A N 1
ATOM 3132 C CA . GLN A 1 408 ? 33.903 1.747 -26.159 1.00 49.50 408 GLN A CA 1
ATOM 3133 C C . GLN A 1 408 ? 32.571 2.504 -26.126 1.00 49.50 408 GLN A C 1
ATOM 3135 O O . GLN A 1 408 ? 32.362 3.399 -25.309 1.00 49.50 408 GLN A O 1
ATOM 3140 N N . GLY A 1 409 ? 31.676 2.202 -27.066 1.00 43.66 409 GLY A N 1
ATOM 3141 C CA . GLY A 1 409 ? 30.369 2.852 -27.151 1.00 43.66 409 GLY A CA 1
ATOM 3142 C C . GLY A 1 409 ? 29.355 2.157 -26.248 1.00 43.66 409 GLY A C 1
ATOM 3143 O O . GLY A 1 409 ? 29.205 0.941 -26.326 1.00 43.66 409 GLY A O 1
ATOM 3144 N N . LEU A 1 410 ? 28.644 2.927 -25.424 1.00 40.28 410 LEU A N 1
ATOM 3145 C CA . LEU A 1 410 ? 27.388 2.492 -24.815 1.00 40.28 410 LEU A CA 1
ATOM 3146 C C . LEU A 1 410 ? 26.258 3.156 -25.606 1.00 40.28 410 LEU A C 1
ATOM 3148 O O . LEU A 1 410 ? 26.053 4.366 -25.496 1.00 40.28 410 LEU A O 1
ATOM 3152 N N . GLY A 1 411 ? 25.555 2.380 -26.428 1.00 45.75 411 GLY A N 1
ATOM 3153 C CA . GLY A 1 411 ? 24.400 2.865 -27.176 1.00 45.75 411 GLY A CA 1
ATOM 3154 C C . GLY A 1 411 ? 23.122 2.701 -26.361 1.00 45.75 411 GLY A C 1
ATOM 3155 O O . GLY A 1 411 ? 22.852 1.612 -25.854 1.00 45.75 411 GLY A O 1
ATOM 3156 N N . LEU A 1 412 ? 22.334 3.772 -26.239 1.00 42.41 412 LEU A N 1
ATOM 3157 C CA . LEU A 1 412 ? 20.950 3.706 -25.775 1.00 42.41 412 LEU A CA 1
ATOM 3158 C C . LEU A 1 412 ? 20.025 4.043 -26.936 1.00 42.41 412 LEU A C 1
ATOM 3160 O O . LEU A 1 412 ? 20.078 5.146 -27.478 1.00 42.41 412 LEU A O 1
ATOM 3164 N N . TYR A 1 413 ? 19.149 3.109 -27.284 1.00 45.53 413 TYR A N 1
ATOM 3165 C CA . TYR A 1 413 ? 18.255 3.250 -28.426 1.00 45.53 413 TYR A CA 1
ATOM 3166 C C . TYR A 1 413 ? 16.808 3.030 -27.998 1.00 45.53 413 TYR A C 1
ATOM 3168 O O . TYR A 1 413 ? 16.525 2.047 -27.327 1.00 45.53 413 TYR A O 1
ATOM 3176 N N . LEU A 1 414 ? 15.881 3.893 -28.421 1.00 40.94 414 LEU A N 1
ATOM 3177 C CA . LEU A 1 414 ? 14.449 3.573 -28.438 1.00 40.94 414 LEU A CA 1
ATOM 3178 C C . LEU A 1 414 ? 14.089 3.112 -29.851 1.00 40.94 414 LEU A C 1
ATOM 3180 O O . LEU A 1 414 ? 14.152 3.904 -30.788 1.00 40.94 414 LEU A O 1
ATOM 3184 N N . VAL A 1 415 ? 13.704 1.849 -30.015 1.00 37.59 415 VAL A N 1
ATOM 3185 C CA . VAL A 1 415 ? 13.501 1.231 -31.330 1.00 37.59 415 VAL A CA 1
ATOM 3186 C C . VAL A 1 415 ? 12.060 0.731 -31.478 1.00 37.59 415 VAL A C 1
ATOM 3188 O O . VAL A 1 415 ? 11.582 0.017 -30.597 1.00 37.59 415 VAL A O 1
ATOM 3191 N N . PRO A 1 416 ? 11.342 1.055 -32.569 1.00 33.69 416 PRO A N 1
ATOM 3192 C CA . PRO A 1 416 ? 10.084 0.393 -32.911 1.00 33.69 416 PRO A CA 1
ATOM 3193 C C . PRO A 1 416 ? 10.341 -1.055 -33.366 1.00 33.69 416 PRO A C 1
ATOM 3195 O O . PRO A 1 416 ? 11.210 -1.301 -34.197 1.00 33.69 416 PRO A O 1
ATOM 3198 N N . TYR A 1 417 ? 9.550 -2.009 -32.879 1.00 36.62 417 TYR A N 1
ATOM 3199 C CA . TYR A 1 417 ? 9.772 -3.459 -32.991 1.00 36.62 417 TYR A CA 1
ATOM 3200 C C . TYR A 1 417 ? 9.601 -4.040 -34.406 1.00 36.62 417 TYR A C 1
ATOM 3202 O O . TYR A 1 417 ? 9.852 -5.221 -34.599 1.00 36.62 417 TYR A O 1
ATOM 3210 N N . ASN A 1 418 ? 9.207 -3.252 -35.412 1.00 35.25 418 ASN A N 1
ATOM 3211 C CA . ASN A 1 418 ? 9.222 -3.694 -36.812 1.00 35.25 418 ASN A CA 1
ATOM 3212 C C . ASN A 1 418 ? 9.068 -2.519 -37.793 1.00 35.25 418 ASN A C 1
ATOM 3214 O O . ASN A 1 418 ? 7.959 -2.102 -38.138 1.00 35.25 418 ASN A O 1
ATOM 3218 N N . THR A 1 419 ? 10.186 -2.009 -38.303 1.00 31.72 419 THR A N 1
ATOM 3219 C CA . THR A 1 419 ? 10.209 -1.245 -39.559 1.00 31.72 419 THR A CA 1
ATOM 3220 C C . THR A 1 419 ? 11.288 -1.822 -40.466 1.00 31.72 419 THR A C 1
ATOM 3222 O O . THR A 1 419 ? 12.400 -2.044 -39.987 1.00 31.72 419 THR A O 1
ATOM 3225 N N . PRO A 1 420 ? 11.007 -2.042 -41.763 1.00 33.31 420 PRO A N 1
ATOM 3226 C CA . PRO A 1 420 ? 12.069 -2.240 -42.730 1.00 33.31 420 PRO A CA 1
ATOM 3227 C C . PRO A 1 420 ? 12.946 -0.982 -42.746 1.00 33.31 420 PRO A C 1
ATOM 3229 O O . PRO A 1 420 ? 12.437 0.137 -42.717 1.00 33.31 420 PRO A O 1
ATOM 3232 N N . ALA A 1 421 ? 14.254 -1.218 -42.729 1.00 36.59 421 ALA A N 1
ATOM 3233 C CA . ALA A 1 421 ? 15.366 -0.274 -42.755 1.00 36.59 421 ALA A CA 1
ATOM 3234 C C . ALA A 1 421 ? 15.050 1.163 -43.224 1.00 36.59 421 ALA A C 1
ATOM 3236 O O . ALA A 1 421 ? 14.989 1.416 -44.421 1.00 36.59 421 ALA A O 1
ATOM 3237 N N . THR A 1 422 ? 14.991 2.113 -42.282 1.00 32.06 422 THR A N 1
ATOM 3238 C CA . THR A 1 422 ? 15.450 3.504 -42.477 1.00 32.06 422 THR A CA 1
ATOM 3239 C C . THR A 1 422 ? 15.729 4.159 -41.121 1.00 32.06 422 THR A C 1
ATOM 3241 O O . THR A 1 422 ? 14.915 4.071 -40.203 1.00 32.06 422 THR A O 1
ATOM 3244 N N . LEU A 1 423 ? 16.898 4.796 -41.009 1.00 34.31 423 LEU A N 1
ATOM 3245 C CA . LEU A 1 423 ? 17.396 5.521 -39.836 1.00 34.31 423 LEU A CA 1
ATOM 3246 C C . LEU A 1 423 ? 16.703 6.890 -39.710 1.00 34.31 423 LEU A C 1
ATOM 3248 O O . LEU A 1 423 ? 16.743 7.658 -40.670 1.00 34.31 423 LEU A O 1
ATOM 3252 N N . THR A 1 424 ? 16.175 7.253 -38.533 1.00 33.69 424 THR A N 1
ATOM 3253 C CA . THR A 1 424 ? 15.759 8.643 -38.241 1.00 33.69 424 THR A CA 1
ATOM 3254 C C . THR A 1 424 ? 16.383 9.115 -36.919 1.00 33.69 424 THR A C 1
ATOM 3256 O O . THR A 1 424 ? 15.936 8.680 -35.860 1.00 33.69 424 THR A O 1
ATOM 3259 N N . PRO A 1 425 ? 17.414 9.982 -36.948 1.00 32.66 425 PRO A N 1
ATOM 3260 C CA . PRO A 1 425 ? 18.042 10.535 -35.744 1.00 32.66 425 PRO A CA 1
ATOM 3261 C C . PRO A 1 425 ? 17.105 11.487 -34.983 1.00 32.66 425 PRO A C 1
ATOM 3263 O O . PRO A 1 425 ? 16.432 12.316 -35.604 1.00 32.66 425 PRO A O 1
ATOM 3266 N N . LEU A 1 426 ? 17.117 11.448 -33.646 1.00 33.28 426 LEU A N 1
ATOM 3267 C CA . LEU A 1 426 ? 16.512 12.501 -32.819 1.00 33.28 426 LEU A CA 1
ATOM 3268 C C . LEU A 1 426 ? 17.479 13.692 -32.744 1.00 33.28 426 LEU A C 1
ATOM 3270 O O . LEU A 1 426 ? 18.506 13.640 -32.075 1.00 33.28 426 LEU A O 1
ATOM 3274 N N . LYS A 1 427 ? 17.179 14.788 -33.447 1.00 30.89 427 LYS A N 1
ATOM 3275 C CA . LYS A 1 427 ? 18.006 16.006 -33.390 1.00 30.89 427 LYS A CA 1
ATOM 3276 C C . LYS A 1 427 ? 17.893 16.668 -32.010 1.00 30.89 427 LYS A C 1
ATOM 3278 O O . LYS A 1 427 ? 16.799 17.062 -31.628 1.00 30.89 427 LYS A O 1
ATOM 3283 N N . GLY A 1 428 ? 19.020 16.885 -31.320 1.00 33.53 428 GLY A N 1
ATOM 3284 C CA . GLY A 1 428 ? 19.095 17.792 -30.158 1.00 33.53 428 GLY A CA 1
ATOM 3285 C C . GLY A 1 428 ? 19.902 17.308 -28.948 1.00 33.53 428 GLY A C 1
ATOM 3286 O O . GLY A 1 428 ? 20.230 18.118 -28.088 1.00 33.53 428 GLY A O 1
ATOM 3287 N N . THR A 1 429 ? 20.287 16.035 -28.878 1.00 32.69 429 THR A N 1
ATOM 3288 C CA . THR A 1 429 ? 21.017 15.460 -27.733 1.00 32.69 429 THR A CA 1
ATOM 3289 C C . THR A 1 429 ? 22.511 15.351 -28.030 1.00 32.69 429 THR A C 1
ATOM 3291 O O . THR A 1 429 ? 23.010 14.283 -28.361 1.00 32.69 429 THR A O 1
ATOM 3294 N N . LYS A 1 430 ? 23.253 16.460 -27.948 1.00 29.56 430 LYS A N 1
ATOM 3295 C CA . LYS A 1 430 ? 24.722 16.414 -28.037 1.00 29.56 430 LYS A CA 1
ATOM 3296 C C . LYS A 1 430 ? 25.319 16.315 -26.636 1.00 29.56 430 LYS A C 1
ATOM 3298 O O . LYS A 1 430 ? 25.303 17.304 -25.907 1.00 29.56 430 LYS A O 1
ATOM 3303 N N . ILE A 1 431 ? 25.880 15.160 -26.273 1.00 31.92 431 ILE A N 1
ATOM 3304 C CA . ILE A 1 431 ? 26.811 15.082 -25.138 1.00 31.92 431 ILE A CA 1
ATOM 3305 C C . ILE A 1 431 ? 28.210 15.423 -25.654 1.00 31.92 431 ILE A C 1
ATOM 3307 O O . ILE A 1 431 ? 28.669 14.785 -26.603 1.00 31.92 431 ILE A O 1
ATOM 3311 N N . PRO A 1 432 ? 28.923 16.393 -25.065 1.00 29.31 432 PRO A N 1
ATOM 3312 C CA . PRO A 1 432 ? 30.328 16.598 -25.376 1.00 29.31 432 PRO A CA 1
ATOM 3313 C C . PRO A 1 432 ? 31.139 15.351 -24.996 1.00 29.31 432 PRO A C 1
ATOM 3315 O O . PRO A 1 432 ? 31.095 14.889 -23.855 1.00 29.31 432 PRO A O 1
ATOM 3318 N N . ALA A 1 433 ? 31.884 14.814 -25.961 1.00 29.38 433 ALA A N 1
ATOM 3319 C CA . ALA A 1 433 ? 32.813 13.708 -25.777 1.00 29.38 433 ALA A CA 1
ATOM 3320 C C . ALA A 1 433 ? 33.960 14.127 -24.842 1.00 29.38 433 ALA A C 1
ATOM 3322 O O . ALA A 1 433 ? 34.863 14.852 -25.253 1.00 29.38 433 ALA A O 1
ATOM 3323 N N . ALA A 1 434 ? 33.921 13.696 -23.581 1.00 29.78 434 ALA A N 1
ATOM 3324 C CA . ALA A 1 434 ? 35.016 13.938 -22.636 1.00 29.78 434 ALA A CA 1
ATOM 3325 C C . ALA A 1 434 ? 35.232 12.799 -21.623 1.00 29.78 434 ALA A C 1
ATOM 3327 O O . ALA A 1 434 ? 35.831 13.009 -20.572 1.00 29.78 434 ALA A O 1
ATOM 3328 N N . LEU A 1 435 ? 34.760 11.587 -21.921 1.00 30.11 435 LEU A N 1
ATOM 3329 C CA . LEU A 1 435 ? 35.040 10.375 -21.145 1.00 30.11 435 LEU A CA 1
ATOM 3330 C C . LEU A 1 435 ? 35.332 9.221 -22.123 1.00 30.11 435 LEU A C 1
ATOM 3332 O O . LEU A 1 435 ? 34.881 9.296 -23.267 1.00 30.11 435 LEU A O 1
ATOM 3336 N N . PRO A 1 436 ? 36.045 8.150 -21.715 1.00 28.33 436 PRO A N 1
ATOM 3337 C CA . PRO A 1 436 ? 36.355 6.992 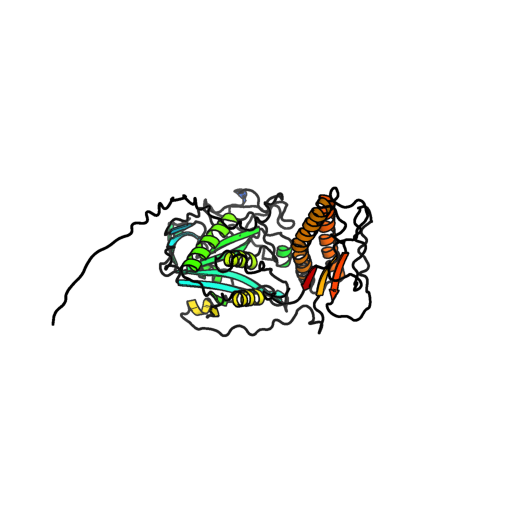-22.574 1.00 28.33 436 PRO A CA 1
ATOM 3338 C C . PRO A 1 436 ? 35.113 6.221 -23.075 1.00 28.33 436 PRO A C 1
ATOM 3340 O O . PRO A 1 436 ? 35.236 5.222 -23.773 1.00 28.33 436 PRO A O 1
ATOM 3343 N N . PHE A 1 437 ? 33.911 6.712 -22.775 1.00 27.06 437 PHE A N 1
ATOM 3344 C CA . PHE A 1 437 ? 32.647 6.293 -23.361 1.00 27.06 437 PHE A CA 1
ATOM 3345 C C . PHE A 1 437 ? 31.991 7.509 -23.994 1.00 27.06 437 PHE A C 1
ATOM 3347 O O . PHE A 1 437 ? 31.774 8.526 -23.332 1.00 27.06 437 PHE A O 1
ATOM 3354 N N . ALA A 1 438 ? 31.646 7.388 -25.269 1.00 29.38 438 ALA A N 1
ATOM 3355 C CA . ALA A 1 438 ? 30.817 8.360 -25.952 1.00 29.38 438 ALA A CA 1
ATOM 3356 C C . ALA A 1 438 ? 29.381 7.814 -26.019 1.00 29.38 438 ALA A C 1
ATOM 3358 O O . ALA A 1 438 ? 29.152 6.727 -26.548 1.00 29.38 438 ALA A O 1
ATOM 3359 N N . ILE A 1 439 ? 28.417 8.567 -25.485 1.00 34.44 439 ILE A N 1
ATOM 3360 C CA . ILE A 1 439 ? 27.004 8.436 -25.865 1.00 34.44 439 ILE A CA 1
ATOM 3361 C C . ILE A 1 439 ? 26.847 9.396 -27.040 1.00 34.44 439 ILE A C 1
ATOM 3363 O O . ILE A 1 439 ? 26.801 10.611 -26.854 1.00 34.44 439 ILE A O 1
ATOM 3367 N N . VAL A 1 440 ? 26.931 8.852 -28.251 1.00 30.67 440 VAL A N 1
ATOM 3368 C CA . VAL A 1 440 ? 27.191 9.662 -29.451 1.00 30.67 440 VAL A CA 1
ATOM 3369 C C . VAL A 1 440 ? 25.907 10.140 -30.126 1.00 30.67 440 VAL A C 1
ATOM 3371 O O . VAL A 1 440 ? 25.926 11.204 -30.729 1.00 30.67 440 VAL A O 1
ATOM 3374 N N . ASP A 1 441 ? 24.804 9.394 -30.003 1.00 32.19 441 ASP A N 1
ATOM 3375 C CA . ASP A 1 441 ? 23.475 9.763 -30.512 1.00 32.19 441 ASP A CA 1
ATOM 3376 C C . ASP A 1 441 ? 22.404 8.743 -30.065 1.00 32.19 441 ASP A C 1
ATOM 3378 O O . ASP A 1 441 ? 22.729 7.614 -29.686 1.00 32.19 441 ASP A O 1
ATOM 3382 N N . ILE A 1 442 ? 21.121 9.116 -30.168 1.00 31.77 442 ILE A N 1
ATOM 3383 C CA . ILE A 1 442 ? 19.986 8.174 -30.164 1.00 31.77 442 ILE A CA 1
ATOM 3384 C C . ILE A 1 442 ? 19.726 7.768 -31.622 1.00 31.77 442 ILE A C 1
ATOM 3386 O O . ILE A 1 442 ? 19.268 8.588 -32.421 1.00 31.77 442 ILE A O 1
ATOM 3390 N N . MET A 1 443 ? 20.028 6.518 -31.988 1.00 32.94 443 MET A N 1
ATOM 3391 C CA . MET A 1 443 ? 19.876 6.012 -33.366 1.00 32.94 443 MET A CA 1
ATOM 3392 C C . MET A 1 443 ? 19.024 4.728 -33.441 1.00 32.94 443 MET A C 1
ATOM 3394 O O . MET A 1 443 ? 18.472 4.263 -32.452 1.00 32.94 443 MET A O 1
ATOM 3398 N N . VAL A 1 444 ? 18.863 4.160 -34.632 1.00 29.41 444 VAL A N 1
ATOM 3399 C CA . VAL A 1 444 ? 18.216 2.861 -34.891 1.00 29.41 444 VAL A CA 1
ATOM 3400 C C . VAL A 1 444 ? 19.287 2.021 -35.586 1.00 29.41 444 VAL A C 1
ATOM 3402 O O . VAL A 1 444 ? 19.863 2.528 -36.530 1.00 29.41 444 VAL A O 1
ATOM 3405 N N . ASP A 1 445 ? 19.635 0.805 -35.164 1.00 36.50 445 ASP A N 1
ATOM 3406 C CA . ASP A 1 445 ? 20.659 0.010 -35.878 1.00 36.50 445 ASP A CA 1
ATOM 3407 C C . ASP A 1 445 ? 20.367 -1.495 -35.777 1.00 36.50 445 ASP A C 1
ATOM 3409 O O . ASP A 1 445 ? 19.938 -1.978 -34.734 1.00 36.50 445 ASP A O 1
ATOM 3413 N N . ALA A 1 446 ? 20.575 -2.220 -36.879 1.00 38.06 446 ALA A N 1
ATOM 3414 C CA . ALA A 1 446 ? 20.297 -3.646 -37.057 1.00 38.06 446 ALA A CA 1
ATOM 3415 C C . ALA A 1 446 ? 21.548 -4.466 -37.451 1.00 38.06 446 ALA A C 1
ATOM 3417 O O . ALA A 1 446 ? 21.421 -5.609 -37.889 1.00 38.06 446 ALA A O 1
ATOM 3418 N N . SER A 1 447 ? 22.754 -3.901 -37.330 1.00 33.44 447 SER A N 1
ATOM 3419 C CA . SER A 1 447 ? 24.011 -4.553 -37.738 1.00 33.44 447 SER A CA 1
ATOM 3420 C C . SER A 1 447 ? 24.822 -5.183 -36.593 1.00 33.44 447 SER A C 1
ATOM 3422 O O . SER A 1 447 ? 25.907 -5.720 -36.826 1.00 33.44 447 SER A O 1
ATOM 3424 N N . ILE A 1 448 ? 24.307 -5.170 -35.360 1.00 35.75 448 ILE A N 1
ATOM 3425 C CA . ILE A 1 448 ? 25.020 -5.672 -34.177 1.00 35.75 448 ILE A CA 1
ATOM 3426 C C . ILE A 1 448 ? 24.686 -7.163 -33.953 1.00 35.75 448 ILE A C 1
ATOM 3428 O O . ILE A 1 448 ? 23.519 -7.545 -34.009 1.00 35.75 448 ILE A O 1
ATOM 3432 N N . PRO A 1 449 ? 25.676 -8.049 -33.730 1.00 32.84 449 PRO A N 1
ATOM 3433 C CA . PRO A 1 449 ? 25.425 -9.470 -33.499 1.00 32.84 449 PRO A CA 1
ATOM 3434 C C . PRO A 1 449 ? 24.586 -9.723 -32.232 1.00 32.84 449 PRO A C 1
ATOM 3436 O O . PRO A 1 449 ? 24.959 -9.284 -31.144 1.00 32.84 449 PRO A O 1
ATOM 3439 N N . LYS A 1 450 ? 23.524 -10.537 -32.361 1.00 34.62 450 LYS A N 1
ATOM 3440 C CA . LYS A 1 450 ? 22.549 -10.926 -31.309 1.00 34.62 450 LYS A CA 1
ATOM 3441 C C . LYS A 1 450 ? 23.133 -11.401 -29.968 1.00 34.62 450 LYS A C 1
ATOM 3443 O O . LYS A 1 450 ? 22.408 -11.501 -28.984 1.00 34.62 450 LYS A O 1
ATOM 3448 N N . SER A 1 451 ? 24.418 -11.736 -29.902 1.00 30.89 451 SER A N 1
ATOM 3449 C CA . SER A 1 451 ? 25.077 -12.254 -28.699 1.00 30.89 451 SER A CA 1
ATOM 3450 C C . SER A 1 451 ? 25.411 -11.188 -27.643 1.00 30.89 451 SER A C 1
ATOM 3452 O O . SER A 1 451 ? 25.960 -11.542 -26.600 1.00 30.89 451 SER A O 1
ATOM 3454 N N . GLN A 1 452 ? 25.095 -9.906 -27.879 1.00 30.33 452 GLN A N 1
ATOM 3455 C CA . GLN A 1 452 ? 25.445 -8.787 -26.981 1.00 30.33 452 GLN A CA 1
ATOM 3456 C C . GLN A 1 452 ? 24.255 -7.918 -26.532 1.00 30.33 452 GLN A C 1
ATOM 3458 O O . GLN A 1 452 ? 24.456 -6.855 -25.945 1.00 30.33 452 GLN A O 1
ATOM 3463 N N . GLU A 1 453 ? 23.016 -8.357 -26.767 1.00 35.56 453 GLU A N 1
ATOM 3464 C CA . GLU A 1 453 ? 21.822 -7.526 -26.565 1.00 35.56 453 GLU A CA 1
ATOM 3465 C C . GLU A 1 453 ? 21.069 -7.819 -25.255 1.00 35.56 453 GLU A C 1
ATOM 3467 O O . GLU A 1 453 ? 21.007 -8.950 -24.768 1.00 35.56 453 GLU A O 1
ATOM 3472 N N . VAL A 1 454 ? 20.448 -6.774 -24.694 1.00 31.48 454 VAL A N 1
ATOM 3473 C CA . VAL A 1 454 ? 19.388 -6.883 -23.682 1.00 31.48 454 VAL A CA 1
ATOM 3474 C C . VAL A 1 454 ? 18.181 -6.095 -24.173 1.00 31.48 454 VAL A C 1
ATOM 3476 O O . VAL A 1 454 ? 18.253 -4.875 -24.313 1.00 31.48 454 VAL A O 1
ATOM 3479 N N . TYR A 1 455 ? 17.077 -6.793 -24.429 1.00 30.98 455 TYR A N 1
ATOM 3480 C CA . TYR A 1 455 ? 15.842 -6.196 -24.930 1.00 30.98 455 TYR A CA 1
ATOM 3481 C C . TYR A 1 455 ? 14.917 -5.781 -23.783 1.00 30.98 455 TYR A C 1
ATOM 3483 O O . TYR A 1 455 ? 14.629 -6.581 -22.889 1.00 30.98 455 TYR A O 1
ATOM 3491 N N . TYR A 1 456 ? 14.390 -4.559 -23.849 1.00 33.81 456 TYR A N 1
ATOM 3492 C CA . TYR A 1 456 ? 13.267 -4.109 -23.026 1.00 33.81 456 TYR A CA 1
ATOM 3493 C C . TYR A 1 456 ? 12.060 -3.851 -23.900 1.00 33.81 456 TYR A C 1
ATOM 3495 O O . TYR A 1 456 ? 12.140 -2.999 -24.769 1.00 33.81 456 TYR A O 1
ATOM 3503 N N . HIS A 1 457 ? 10.942 -4.524 -23.646 1.00 28.95 457 HIS A N 1
ATOM 3504 C CA . HIS A 1 457 ? 9.694 -4.273 -24.359 1.00 28.95 457 HIS A CA 1
ATOM 3505 C C . HIS A 1 457 ? 8.876 -3.194 -23.646 1.00 28.95 457 HIS A C 1
ATOM 3507 O O . HIS A 1 457 ? 8.587 -3.294 -22.457 1.00 28.95 457 HIS A O 1
ATOM 3513 N N . ILE A 1 458 ? 8.472 -2.178 -24.396 1.00 30.34 458 ILE A N 1
ATOM 3514 C CA . ILE A 1 458 ? 7.396 -1.255 -24.060 1.00 30.34 458 ILE A CA 1
ATOM 3515 C C . ILE A 1 458 ? 6.174 -1.780 -24.819 1.00 30.34 458 ILE A C 1
ATOM 3517 O O . ILE A 1 458 ? 5.973 -1.496 -26.002 1.00 30.34 458 ILE A O 1
ATOM 3521 N N . GLY A 1 459 ? 5.414 -2.625 -24.136 1.00 28.62 459 GLY A N 1
ATOM 3522 C CA . GLY A 1 459 ? 4.134 -3.165 -24.572 1.00 28.62 459 GLY A CA 1
ATOM 3523 C C . GLY A 1 459 ? 3.371 -3.651 -23.344 1.00 28.62 459 GLY A C 1
ATOM 3524 O O . GLY A 1 459 ? 3.985 -4.049 -22.353 1.00 28.62 459 GLY A O 1
ATOM 3525 N N . GLU A 1 460 ? 2.041 -3.587 -23.377 1.00 27.53 460 GLU A N 1
ATOM 3526 C CA . GLU A 1 460 ? 1.218 -4.250 -22.365 1.00 27.53 460 GLU A CA 1
ATOM 3527 C C . GLU A 1 460 ? 1.451 -5.761 -22.470 1.00 27.53 460 GLU A C 1
ATOM 3529 O O . GLU A 1 460 ? 1.074 -6.395 -23.454 1.00 27.53 460 GLU A O 1
ATOM 3534 N N . GLY A 1 461 ? 2.130 -6.347 -21.485 1.00 28.08 461 GLY A N 1
ATOM 3535 C CA . GLY A 1 461 ? 2.388 -7.781 -21.496 1.00 28.08 461 GLY A CA 1
ATOM 3536 C C . GLY A 1 461 ? 3.268 -8.242 -20.347 1.00 28.08 461 GLY A C 1
ATOM 3537 O O . GLY A 1 461 ? 4.418 -7.834 -20.207 1.00 28.08 461 GLY A O 1
ATOM 3538 N N . VAL A 1 462 ? 2.717 -9.132 -19.528 1.00 29.30 462 VAL A N 1
ATOM 3539 C CA . VAL A 1 462 ? 3.463 -9.902 -18.534 1.00 29.30 462 VAL A CA 1
ATOM 3540 C C . VAL A 1 462 ? 4.370 -10.882 -19.285 1.00 29.30 462 VAL A C 1
ATOM 3542 O O . VAL A 1 462 ? 3.888 -11.617 -20.144 1.00 29.30 462 VAL A O 1
ATOM 3545 N N . ARG A 1 463 ? 5.672 -10.917 -18.972 1.00 31.78 463 ARG A N 1
ATOM 3546 C CA . ARG A 1 463 ? 6.562 -11.990 -19.450 1.00 31.78 463 ARG A CA 1
ATOM 3547 C C . ARG A 1 463 ? 6.021 -13.332 -18.947 1.00 31.78 463 ARG A C 1
ATOM 3549 O O . ARG A 1 463 ? 5.859 -13.498 -17.737 1.00 31.78 463 ARG A O 1
ATOM 3556 N N . ALA A 1 464 ? 5.772 -14.283 -19.842 1.00 29.80 464 ALA A N 1
ATOM 3557 C CA . ALA A 1 464 ? 5.574 -15.667 -19.438 1.00 29.80 464 ALA A CA 1
ATOM 3558 C C . ALA A 1 464 ? 6.907 -16.235 -18.917 1.00 29.80 464 ALA A C 1
ATOM 3560 O O . ALA A 1 464 ? 7.983 -15.908 -19.423 1.00 29.80 464 ALA A O 1
ATOM 3561 N N . ALA A 1 465 ? 6.850 -17.063 -17.874 1.00 26.08 465 ALA A N 1
ATOM 3562 C CA . ALA A 1 465 ? 8.019 -17.797 -17.409 1.00 26.08 465 ALA A CA 1
ATOM 3563 C C . ALA A 1 465 ? 8.361 -18.886 -18.440 1.00 26.08 465 ALA A C 1
ATOM 3565 O O . ALA A 1 465 ? 7.565 -19.800 -18.634 1.00 26.08 465 ALA A O 1
ATOM 3566 N N . GLY A 1 466 ? 9.527 -18.790 -19.086 1.00 28.80 466 GLY A N 1
ATOM 3567 C CA . GLY A 1 466 ? 10.019 -19.820 -20.011 1.00 28.80 466 GLY A CA 1
ATOM 3568 C C . GLY A 1 466 ? 10.558 -19.322 -21.352 1.00 28.80 466 GLY A C 1
ATOM 3569 O O . GLY A 1 466 ? 11.163 -20.117 -22.064 1.00 28.80 466 GLY A O 1
ATOM 3570 N N . ASP A 1 467 ? 10.408 -18.039 -21.680 1.00 26.20 467 ASP A N 1
ATOM 3571 C CA . ASP A 1 467 ? 10.944 -17.501 -22.934 1.00 26.20 467 ASP A CA 1
ATOM 3572 C C . ASP A 1 467 ? 12.429 -17.140 -22.758 1.00 26.20 467 ASP A C 1
ATOM 3574 O O . ASP A 1 467 ? 12.771 -16.115 -22.154 1.00 26.20 467 ASP A O 1
ATOM 3578 N N . ALA A 1 468 ? 13.291 -18.054 -23.218 1.00 29.61 468 ALA A N 1
ATOM 3579 C CA . ALA A 1 468 ? 14.747 -17.911 -23.290 1.00 29.61 468 ALA A CA 1
ATOM 3580 C C . ALA A 1 468 ? 15.183 -16.975 -24.423 1.00 29.61 468 ALA A C 1
ATOM 3582 O O . ALA A 1 468 ? 14.589 -17.060 -25.524 1.00 29.61 468 ALA A O 1
#

Radius of gyration: 27.04 Å; chains: 1; bounding box: 67×98×68 Å

pLDDT: mean 71.69, std 26.15, range [25.06, 98.75]